Protein AF-S7MMN3-F1 (afdb_monomer_lite)

Sequence (395 aa):
MAEDAIDGQQLGHLIVTPGGCGEQNMIHMTPTVIAVHYLDHSEQWEKLGIGKRQEAVDLIKKGYTTQLTYRQPNKAFAAYQSRKSSTWPTAYVVKVFSLATNLIAIDSEVICGAVKWLILEKQRPDGVFQEDSPVGQLQMTGGLNDAEEKDVSLTAFVLIALQEAKDICEGQINSLGGSINKAGDFIQAHYMNLKRPYAVAIAGYALAQLGKLEGPLLNTFLNAATDKNRWEEPGQRLYTIEATSYALLALLLLKDFDSIPPVVRWLNEQRYYGDHVLKSQVQGYLGDHDATMSILDISMMTGFAPDTADLKQLASGTDTYISKFELENKPSSNKNTLIIYLDDISHDQEDCISFKVHQFFNVGLIQPGAVKVYSYYNLGEQPTSGLRSEGPKVL

Organism: Myotis brandtii (NCBI:txid109478)

Secondary structure (DSSP, 8-state):
--TTSS-GGGGGGG-----SSHHHHHHHHHHHHHHHHHHHHTT-GGGT-TTHHHHHHHHHHHHHHHHHTTB-TTS-B-SSTTSPP-HHHHHHHHHHHHHHTTTS---HHHHHHHHHHIIIIIB-TTS-B---S--S-TTTTGGGG-TTTHHHHHHHHHHHHHHHTHHHHTTT-TTHHHHHHHHHHHHHHHGGG---HHHHHHHHHHHHHTT---HHHHHHHHHT-BTTTB---TT-HHHHHHHHHHHHHHHHHHT-TTTHHHHHHHHHHT-----EEEEEEEPPPSSSS-B-SEEEEEEPPTTEEE-HHHHHHHHHSSS---SEEEEEE-TTTSSEEEEEEES-B-SSS-EEEEEEEEE-S--SS-PPPEEEEEETT-TT----S--PBPP-EE-

pLDDT: mean 77.19, std 18.91, range [30.7, 98.19]

Radius of gyration: 24.32 Å; chains: 1; bounding box: 68×58×56 Å

InterPro domains:
  IPR008930 Terpenoid cyclases/protein prenyltransferase alpha-alpha toroid [SSF48239] (8-278)
  IPR009048 Alpha-macroglobulin, receptor-binding [PF07677] (290-382)
  IPR009048 Alpha-macroglobulin, receptor-binding [SM01361] (291-387)
  IPR011626 Alpha-macroglobulin-like, TED domain [PF07678] (9-273)
  IPR019742 Alpha-2-macroglobulin, conserved site [PS00477] (18-26)
  IPR036595 Alpha-macroglobulin, receptor-binding domain superfamily [G3DSA:2.60.40.690] (279-390)
  IPR036595 Alpha-macroglobulin, receptor-binding domain superfamily [SSF49410] (282-382)
  IPR047565 Alpha-macroglobulin-like, thiol-ester bond-forming region [SM01419] (10-39)
  IPR050473 Alpha-2-macroglobulin/Complement system [PTHR11412] (9-274)

Structure (mmCIF, N/CA/C/O backbone):
data_AF-S7MMN3-F1
#
_entry.id   AF-S7MMN3-F1
#
loop_
_atom_site.group_PDB
_atom_site.id
_atom_site.type_symbol
_atom_site.label_atom_id
_atom_site.label_alt_id
_atom_site.label_comp_id
_atom_site.label_asym_id
_atom_site.label_entity_id
_atom_site.label_seq_id
_atom_site.pdbx_PDB_ins_code
_atom_site.Cartn_x
_atom_site.Cartn_y
_atom_site.Cartn_z
_atom_site.occupancy
_atom_site.B_iso_or_equiv
_atom_site.auth_seq_id
_atom_site.auth_comp_id
_atom_site.auth_asym_id
_atom_site.auth_atom_id
_atom_site.pdbx_PDB_model_num
ATOM 1 N N . MET A 1 1 ? 10.746 -24.715 1.433 1.00 33.88 1 MET A N 1
ATOM 2 C CA . MET A 1 1 ? 11.541 -24.091 2.507 1.00 33.88 1 MET A CA 1
ATOM 3 C C . MET A 1 1 ? 11.621 -22.604 2.204 1.00 33.88 1 MET A C 1
ATOM 5 O O . MET A 1 1 ? 12.452 -22.192 1.411 1.00 33.88 1 MET A O 1
ATOM 9 N N . ALA A 1 2 ? 10.651 -21.840 2.712 1.00 37.38 2 ALA A N 1
ATOM 10 C CA . ALA A 1 2 ? 10.569 -20.380 2.572 1.00 37.38 2 ALA A CA 1
ATOM 11 C C . ALA A 1 2 ? 11.285 -19.645 3.728 1.00 37.38 2 ALA A C 1
ATOM 13 O O . ALA A 1 2 ? 11.310 -18.419 3.758 1.00 37.38 2 ALA A O 1
ATOM 14 N N . GLU A 1 3 ? 11.873 -20.409 4.655 1.00 38.75 3 GLU A N 1
ATOM 15 C CA . GLU A 1 3 ? 12.449 -19.961 5.931 1.00 38.75 3 GLU A CA 1
ATOM 16 C C . GLU A 1 3 ? 13.650 -19.004 5.780 1.00 38.75 3 GLU A C 1
ATOM 18 O O . GLU A 1 3 ? 13.942 -18.263 6.716 1.00 38.75 3 GLU A O 1
ATOM 23 N N . ASP A 1 4 ? 14.276 -18.934 4.594 1.00 46.69 4 ASP A N 1
ATOM 24 C CA . ASP A 1 4 ? 15.504 -18.154 4.354 1.00 46.69 4 ASP A CA 1
ATOM 25 C C . ASP A 1 4 ? 15.398 -17.093 3.236 1.00 46.69 4 ASP A C 1
ATOM 27 O O . ASP A 1 4 ? 16.406 -16.521 2.821 1.00 46.69 4 ASP A O 1
ATOM 31 N N . ALA A 1 5 ? 14.201 -16.789 2.714 1.00 51.94 5 ALA A N 1
ATOM 32 C CA . ALA A 1 5 ? 14.067 -15.780 1.648 1.00 51.94 5 ALA A CA 1
ATOM 33 C C . ALA A 1 5 ? 14.356 -14.344 2.142 1.00 51.94 5 ALA A C 1
ATOM 35 O O . ALA A 1 5 ? 14.894 -13.508 1.407 1.00 51.94 5 ALA A O 1
ATOM 36 N N . ILE A 1 6 ? 13.997 -14.054 3.395 1.00 60.44 6 ILE A N 1
ATOM 37 C CA . ILE A 1 6 ? 14.324 -12.818 4.114 1.00 60.44 6 ILE A CA 1
ATOM 38 C C . ILE A 1 6 ? 14.648 -13.188 5.558 1.00 60.44 6 ILE A C 1
ATOM 40 O O . ILE A 1 6 ? 13.815 -13.806 6.228 1.00 60.44 6 ILE A O 1
ATOM 44 N N . ASP A 1 7 ? 15.833 -12.795 6.024 1.00 65.69 7 ASP A N 1
ATOM 45 C CA . ASP A 1 7 ? 16.255 -12.982 7.410 1.00 65.69 7 ASP A CA 1
ATOM 46 C C . ASP A 1 7 ? 15.435 -12.085 8.349 1.00 65.69 7 ASP A C 1
ATOM 48 O O . ASP A 1 7 ? 15.461 -10.855 8.236 1.00 65.69 7 ASP A O 1
ATOM 52 N N . GLY A 1 8 ? 14.720 -12.704 9.292 1.00 60.44 8 GLY A N 1
ATOM 53 C CA . GLY A 1 8 ? 13.925 -12.008 10.299 1.00 60.44 8 GLY A CA 1
ATOM 54 C C . GLY A 1 8 ? 14.710 -10.981 11.124 1.00 60.44 8 GLY A C 1
ATOM 55 O O . GLY A 1 8 ? 14.139 -9.952 11.489 1.00 60.44 8 GLY A O 1
ATOM 56 N N . GLN A 1 9 ? 16.014 -11.175 11.366 1.00 60.97 9 GLN A N 1
ATOM 57 C CA . GLN A 1 9 ? 16.825 -10.184 12.094 1.00 60.97 9 GLN A CA 1
ATOM 58 C C . GLN A 1 9 ? 16.895 -8.843 11.360 1.00 60.97 9 GLN A C 1
ATOM 60 O O . GLN A 1 9 ? 16.852 -7.781 11.984 1.00 60.97 9 GLN A O 1
ATOM 65 N N . GLN A 1 10 ? 16.910 -8.883 10.027 1.00 62.28 10 GLN A N 1
ATOM 66 C CA . GLN A 1 10 ? 16.906 -7.684 9.197 1.00 62.28 10 GLN A CA 1
ATOM 67 C C . GLN A 1 10 ? 15.543 -6.994 9.177 1.00 62.28 10 GLN A C 1
ATOM 69 O O . GLN A 1 10 ? 15.466 -5.859 8.737 1.00 62.28 10 GLN A O 1
ATOM 74 N N . LEU A 1 11 ? 14.469 -7.614 9.672 1.00 63.53 11 LEU A N 1
ATOM 75 C CA . LEU A 1 11 ? 13.132 -7.011 9.714 1.00 63.53 11 LEU A CA 1
ATOM 76 C C . LEU A 1 11 ? 12.849 -6.260 11.020 1.00 63.53 11 LEU A C 1
ATOM 78 O O . LEU A 1 11 ? 11.874 -5.514 11.089 1.00 63.53 11 LEU A O 1
ATOM 82 N N . GLY A 1 12 ? 13.706 -6.394 12.039 1.00 58.22 12 GLY A N 1
ATOM 83 C CA . GLY A 1 12 ? 13.508 -5.740 13.337 1.00 58.22 12 GLY A CA 1
ATOM 84 C C . GLY A 1 12 ? 13.388 -4.214 13.245 1.00 58.22 12 GLY A C 1
ATOM 85 O O . GLY A 1 12 ? 12.583 -3.622 13.956 1.00 58.22 12 GLY A O 1
ATOM 86 N N . HIS A 1 13 ? 14.116 -3.579 12.321 1.00 64.62 13 HIS A N 1
ATOM 87 C CA . HIS A 1 13 ? 14.069 -2.126 12.105 1.00 64.62 13 HIS A CA 1
ATOM 88 C C . HIS A 1 13 ? 12.747 -1.626 11.482 1.00 64.62 13 HIS A C 1
ATOM 90 O O . HIS A 1 13 ? 12.480 -0.427 11.513 1.00 64.62 13 HIS A O 1
ATOM 96 N N . LEU A 1 14 ? 11.912 -2.521 10.934 1.00 62.50 14 LEU A N 1
ATOM 97 C CA . LEU A 1 14 ? 10.577 -2.188 10.416 1.00 62.50 14 LEU A CA 1
ATOM 98 C C . LEU A 1 14 ? 9.518 -2.119 11.524 1.00 62.50 14 LEU A C 1
ATOM 100 O O . LEU A 1 14 ? 8.420 -1.615 11.289 1.00 62.50 14 LEU A O 1
ATOM 104 N N . ILE A 1 15 ? 9.835 -2.622 12.722 1.00 66.75 15 ILE A N 1
ATOM 105 C CA . ILE A 1 15 ? 8.986 -2.532 13.909 1.00 66.75 15 ILE A CA 1
ATOM 106 C C . ILE A 1 15 ? 9.245 -1.168 14.549 1.00 66.75 15 ILE A C 1
ATOM 108 O O . ILE A 1 15 ? 10.131 -0.996 15.385 1.00 66.75 15 ILE A O 1
ATOM 112 N N . VAL A 1 16 ? 8.482 -0.173 14.111 1.00 61.41 16 VAL A N 1
ATOM 113 C CA . VAL A 1 16 ? 8.640 1.225 14.524 1.00 61.41 16 VAL A CA 1
ATOM 114 C C . VAL A 1 16 ? 7.411 1.725 15.261 1.00 61.41 16 VAL A C 1
ATOM 116 O O . VAL A 1 16 ? 6.281 1.316 15.004 1.00 61.41 16 VAL A O 1
ATOM 119 N N . THR A 1 17 ? 7.629 2.654 16.193 1.00 59.34 17 THR A N 1
ATOM 120 C CA . THR A 1 17 ? 6.522 3.317 16.884 1.00 59.34 17 THR A CA 1
ATOM 121 C C . THR A 1 17 ? 5.790 4.254 15.921 1.00 59.34 17 THR A C 1
ATOM 123 O O . THR A 1 17 ? 6.410 5.196 15.424 1.00 59.34 17 THR A O 1
ATOM 126 N N . PRO A 1 18 ? 4.483 4.057 15.682 1.00 65.31 18 PRO A N 1
ATOM 127 C CA . PRO A 1 18 ? 3.717 4.944 14.822 1.00 65.31 18 PRO A CA 1
ATOM 128 C C . PRO A 1 18 ? 3.398 6.280 15.508 1.00 65.31 18 PRO A C 1
ATOM 130 O O . PRO A 1 18 ? 3.301 6.363 16.738 1.00 65.31 18 PRO A O 1
ATOM 133 N N . GLY A 1 19 ? 3.259 7.338 14.706 1.00 59.19 19 GLY A N 1
ATOM 134 C CA . GLY A 1 19 ? 2.963 8.691 15.173 1.00 59.19 19 GLY A CA 1
ATOM 135 C C . GLY A 1 19 ? 2.923 9.720 14.041 1.00 59.19 19 GLY A C 1
ATOM 136 O O . GLY A 1 19 ? 2.987 9.369 12.866 1.00 59.19 19 GLY A O 1
ATOM 137 N N . GLY A 1 20 ? 2.818 10.999 14.402 1.00 63.22 20 GLY A N 1
ATOM 138 C CA . GLY A 1 20 ? 2.692 12.097 13.440 1.00 63.22 20 GLY A CA 1
ATOM 139 C C . GLY A 1 20 ? 1.254 12.309 12.961 1.00 63.22 20 GLY A C 1
ATOM 140 O O . GLY A 1 20 ? 0.300 11.993 13.677 1.00 63.22 20 GLY A O 1
ATOM 141 N N . CYS A 1 21 ? 1.103 12.889 11.766 1.00 64.50 21 CYS A N 1
ATOM 142 C CA . CYS A 1 21 ? -0.199 13.098 11.123 1.00 64.50 21 CYS A CA 1
ATOM 143 C C . CYS A 1 21 ? -0.836 11.769 10.668 1.00 64.50 21 CYS A C 1
ATOM 145 O O . CYS A 1 21 ? -0.180 10.730 10.675 1.00 64.50 21 CYS A O 1
ATOM 147 N N . GLY A 1 22 ? -2.103 11.780 10.241 1.00 62.53 22 GLY A N 1
ATOM 148 C CA . GLY A 1 22 ? -2.814 10.551 9.858 1.00 62.53 22 GLY A CA 1
ATOM 149 C C . GLY A 1 22 ? -2.152 9.777 8.711 1.00 62.53 22 GLY A C 1
ATOM 150 O O . GLY A 1 22 ? -2.289 8.561 8.630 1.00 62.53 22 GLY A O 1
ATOM 151 N N . GLU A 1 23 ? -1.403 10.462 7.847 1.00 63.50 23 GLU A N 1
ATOM 152 C CA . GLU A 1 23 ? -0.589 9.839 6.797 1.00 63.50 23 GLU A CA 1
ATOM 153 C C . GLU A 1 23 ? 0.684 9.199 7.387 1.00 63.50 23 GLU A C 1
ATOM 155 O O . GLU A 1 23 ? 0.916 8.003 7.211 1.00 63.50 23 GLU A O 1
ATOM 160 N N . GLN A 1 24 ? 1.460 9.953 8.171 1.00 59.84 24 GLN A N 1
ATOM 161 C CA . GLN A 1 24 ? 2.697 9.483 8.817 1.00 59.84 24 GLN A CA 1
ATOM 162 C C . GLN A 1 24 ? 2.462 8.312 9.775 1.00 59.84 24 GLN A C 1
ATOM 164 O O . GLN A 1 24 ? 3.242 7.361 9.813 1.00 59.84 24 GLN A O 1
ATOM 169 N N . ASN A 1 25 ? 1.352 8.337 10.508 1.00 71.25 25 ASN A N 1
ATOM 170 C CA . ASN A 1 25 ? 0.999 7.263 11.421 1.00 71.25 25 ASN A CA 1
ATOM 171 C C . ASN A 1 25 ? 0.846 5.932 10.668 1.00 71.25 25 ASN A C 1
ATOM 173 O O . ASN A 1 25 ? 1.381 4.911 11.100 1.00 71.25 25 ASN A O 1
ATOM 177 N N . MET A 1 26 ? 0.213 5.959 9.491 1.00 74.50 26 MET A N 1
ATOM 178 C CA . MET A 1 26 ? 0.076 4.783 8.629 1.00 74.50 26 MET A CA 1
ATOM 179 C C . MET A 1 26 ? 1.390 4.373 7.961 1.00 74.50 26 MET A C 1
ATOM 181 O O . MET A 1 26 ? 1.627 3.175 7.798 1.00 74.50 26 MET A O 1
ATOM 185 N N . ILE A 1 27 ? 2.257 5.331 7.614 1.00 66.56 27 ILE A N 1
ATOM 186 C CA . ILE A 1 27 ? 3.609 5.057 7.094 1.00 66.56 27 ILE A CA 1
ATOM 187 C C . ILE A 1 27 ? 4.414 4.203 8.079 1.00 66.56 27 ILE A C 1
ATOM 189 O O . ILE A 1 27 ? 5.106 3.283 7.660 1.00 66.56 27 ILE A O 1
ATOM 193 N N . HIS A 1 28 ? 4.307 4.469 9.379 1.00 65.94 28 HIS A N 1
ATOM 194 C CA . HIS A 1 28 ? 5.032 3.715 10.405 1.00 65.94 28 HIS A CA 1
ATOM 195 C C . HIS A 1 28 ? 4.302 2.436 10.847 1.00 65.94 28 HIS A C 1
ATOM 197 O O . HIS A 1 28 ? 4.934 1.432 11.174 1.00 65.94 28 HIS A O 1
ATOM 203 N N . MET A 1 29 ? 2.968 2.432 10.829 1.00 80.44 29 MET A N 1
ATOM 204 C CA . MET A 1 29 ? 2.177 1.258 11.211 1.00 80.44 29 MET A CA 1
ATOM 205 C C . MET A 1 29 ? 2.271 0.132 10.170 1.00 80.44 29 MET A C 1
ATOM 207 O O . MET A 1 29 ? 2.367 -1.037 10.537 1.00 80.44 29 MET A O 1
ATOM 211 N N . THR A 1 30 ? 2.267 0.469 8.878 1.00 82.00 30 THR A N 1
ATOM 212 C CA . THR A 1 30 ? 2.180 -0.517 7.786 1.00 82.00 30 THR A CA 1
ATOM 213 C C . THR A 1 30 ? 3.370 -1.485 7.736 1.00 82.00 30 THR A C 1
ATOM 215 O O . THR A 1 30 ? 3.123 -2.691 7.685 1.00 82.00 30 THR A O 1
ATOM 218 N N . PRO A 1 31 ? 4.640 -1.034 7.821 1.00 78.12 31 PRO A N 1
ATOM 219 C CA . PRO A 1 31 ? 5.791 -1.934 7.876 1.00 78.12 31 PRO A CA 1
ATOM 220 C C . PRO A 1 31 ? 5.722 -2.892 9.064 1.00 78.12 31 PRO A C 1
ATOM 222 O O . PRO A 1 31 ? 5.992 -4.075 8.897 1.00 78.12 31 PRO A O 1
ATOM 225 N N . THR A 1 32 ? 5.272 -2.411 10.229 1.00 80.75 32 THR A N 1
ATOM 226 C CA . THR A 1 32 ? 5.087 -3.255 11.417 1.00 80.75 32 THR A CA 1
ATOM 227 C C . THR A 1 32 ? 4.026 -4.333 11.169 1.00 80.75 32 THR A C 1
ATOM 229 O O . THR A 1 32 ? 4.284 -5.503 11.431 1.00 80.75 32 THR A O 1
ATOM 232 N N . VAL A 1 33 ? 2.860 -3.975 10.612 1.00 88.94 33 VAL A N 1
ATOM 233 C CA . VAL A 1 33 ? 1.786 -4.937 10.279 1.00 88.94 33 VAL A CA 1
ATOM 234 C C . VAL A 1 33 ? 2.287 -6.013 9.312 1.00 88.94 33 VAL A C 1
ATOM 236 O O . VAL A 1 33 ? 2.076 -7.201 9.550 1.00 88.94 33 VAL A O 1
ATOM 239 N N . ILE A 1 34 ? 2.974 -5.613 8.240 1.00 86.62 34 ILE A N 1
ATOM 240 C CA . ILE A 1 34 ? 3.484 -6.542 7.223 1.00 86.62 34 ILE A CA 1
ATOM 241 C C . ILE A 1 34 ? 4.608 -7.417 7.791 1.00 86.62 34 ILE A C 1
ATOM 243 O O . ILE A 1 34 ? 4.630 -8.618 7.530 1.00 86.62 34 ILE A O 1
ATOM 247 N N . ALA A 1 35 ? 5.514 -6.852 8.596 1.00 84.94 35 ALA A N 1
ATOM 248 C CA . ALA A 1 35 ? 6.589 -7.602 9.240 1.00 84.94 35 ALA A CA 1
ATOM 249 C C . ALA A 1 35 ? 6.039 -8.669 10.193 1.00 84.94 35 ALA A C 1
ATOM 251 O O . ALA A 1 35 ? 6.517 -9.800 10.165 1.00 84.94 35 ALA A O 1
ATOM 252 N N . VAL A 1 36 ? 5.005 -8.347 10.984 1.00 90.19 36 VAL A N 1
ATOM 253 C CA . VAL A 1 36 ? 4.340 -9.337 11.847 1.00 90.19 36 VAL A CA 1
ATOM 254 C C . VAL A 1 36 ? 3.718 -10.455 11.017 1.00 90.19 36 VAL A C 1
ATOM 256 O O . VAL A 1 36 ? 3.951 -11.619 11.324 1.00 90.19 36 VAL A O 1
ATOM 259 N N . HIS A 1 37 ? 2.999 -10.125 9.939 1.00 90.25 37 HIS A N 1
ATOM 260 C CA . HIS A 1 37 ? 2.446 -11.132 9.027 1.00 90.25 37 HIS A CA 1
ATOM 261 C C . HIS A 1 37 ? 3.526 -12.042 8.448 1.00 90.25 37 HIS A C 1
ATOM 263 O O . HIS A 1 37 ? 3.373 -13.259 8.477 1.00 90.25 37 HIS A O 1
ATOM 269 N N . TYR A 1 38 ? 4.628 -11.476 7.956 1.00 88.19 38 TYR A N 1
ATOM 270 C CA . TYR A 1 38 ? 5.727 -12.265 7.407 1.00 88.19 38 TYR A CA 1
ATOM 271 C C . TYR A 1 38 ? 6.340 -13.194 8.462 1.00 88.19 38 TYR A C 1
ATOM 273 O O . TYR A 1 38 ? 6.457 -14.391 8.218 1.00 88.19 38 TYR A O 1
ATOM 281 N N . LEU A 1 39 ? 6.681 -12.664 9.641 1.00 89.06 39 LEU A N 1
ATOM 282 C CA . LEU A 1 39 ? 7.309 -13.436 10.716 1.00 89.06 39 LEU A CA 1
ATOM 283 C C . LEU A 1 39 ? 6.383 -14.520 11.285 1.00 89.06 39 LEU A C 1
ATOM 285 O O . LEU A 1 39 ? 6.882 -15.584 11.652 1.00 89.06 39 LEU A O 1
ATOM 289 N N . ASP A 1 40 ? 5.068 -14.272 11.326 1.00 90.81 40 ASP A N 1
ATOM 290 C CA . ASP A 1 40 ? 4.053 -15.269 11.692 1.00 90.81 40 ASP A CA 1
ATOM 291 C C . ASP A 1 40 ? 4.007 -16.415 10.667 1.00 90.81 40 ASP A C 1
ATOM 293 O O . ASP A 1 40 ? 3.996 -17.576 11.062 1.00 90.81 40 ASP A O 1
ATOM 297 N N . HIS A 1 41 ? 4.036 -16.116 9.362 1.00 89.81 41 HIS A N 1
ATOM 298 C CA . HIS A 1 41 ? 3.976 -17.142 8.309 1.00 89.81 41 HIS A CA 1
ATOM 299 C C . HIS A 1 41 ? 5.304 -17.874 8.078 1.00 89.81 41 HIS A C 1
ATOM 301 O O . HIS A 1 41 ? 5.297 -19.012 7.615 1.00 89.81 41 HIS A O 1
ATOM 307 N N . SER A 1 42 ? 6.443 -17.228 8.344 1.00 88.00 42 SER A N 1
ATOM 308 C CA . SER A 1 42 ? 7.769 -17.838 8.197 1.00 88.00 42 SER A CA 1
ATOM 309 C C . SER A 1 42 ? 8.300 -18.460 9.491 1.00 88.00 42 SER A C 1
ATOM 311 O O . SER A 1 42 ? 9.419 -18.956 9.487 1.00 88.00 42 SER A O 1
ATOM 313 N N . GLU A 1 43 ? 7.565 -18.347 10.602 1.00 88.31 43 GLU A N 1
ATOM 314 C CA . GLU A 1 43 ? 7.944 -18.855 11.932 1.00 88.31 43 GLU A CA 1
ATOM 315 C C . GLU A 1 43 ? 9.321 -18.353 12.432 1.00 88.31 43 GLU A C 1
ATOM 317 O O . GLU A 1 43 ? 10.044 -19.034 13.152 1.00 88.31 43 GLU A O 1
ATOM 322 N N . GLN A 1 44 ? 9.702 -17.114 12.089 1.00 85.88 44 GLN A N 1
ATOM 323 C CA . GLN A 1 44 ? 11.054 -16.574 12.349 1.00 85.88 44 GLN A CA 1
ATOM 324 C C . GLN A 1 44 ? 11.175 -15.730 13.632 1.00 85.88 44 GLN A C 1
ATOM 326 O O . GLN A 1 44 ? 12.191 -15.066 13.848 1.00 85.88 44 GLN A O 1
ATOM 331 N N . TRP A 1 45 ? 10.168 -15.738 14.509 1.00 86.50 45 TRP A N 1
ATOM 332 C CA . TRP A 1 45 ? 10.162 -14.917 15.730 1.00 86.50 45 TRP A CA 1
ATOM 333 C C . TRP A 1 45 ? 11.303 -15.226 16.699 1.00 86.50 45 TRP A C 1
ATOM 335 O O . TRP A 1 45 ? 11.800 -14.318 17.368 1.00 86.50 45 TRP A O 1
ATOM 345 N N . GLU A 1 46 ? 11.754 -16.479 16.749 1.00 83.94 46 GLU A N 1
ATOM 346 C CA . GLU A 1 46 ? 12.858 -16.898 17.618 1.00 83.94 46 GLU A CA 1
ATOM 347 C C . GLU A 1 46 ? 14.155 -16.136 17.311 1.00 83.94 46 GLU A C 1
ATOM 349 O O . GLU A 1 46 ? 14.916 -15.825 18.227 1.00 83.94 46 GLU A O 1
ATOM 354 N N . LYS A 1 47 ? 14.363 -15.735 16.046 1.00 81.81 47 LYS A N 1
ATOM 355 C CA . LYS A 1 47 ? 15.543 -14.973 15.611 1.00 81.81 47 LYS A CA 1
ATOM 356 C C . LYS A 1 47 ? 15.575 -13.539 16.163 1.00 81.81 47 LYS A C 1
ATOM 358 O O . LYS A 1 47 ? 16.662 -12.975 16.280 1.00 81.81 47 LYS A O 1
ATOM 363 N N . LEU A 1 48 ? 14.417 -12.945 16.487 1.00 77.19 48 LEU A N 1
ATOM 364 C CA . LEU A 1 48 ? 14.302 -11.570 17.008 1.00 77.19 48 LEU A CA 1
ATOM 365 C C . LEU A 1 48 ? 14.281 -11.510 18.544 1.00 77.19 48 LEU A C 1
ATOM 367 O O . LEU A 1 48 ? 14.557 -10.458 19.123 1.00 77.19 48 LEU A O 1
ATOM 371 N N . GLY A 1 49 ? 13.952 -12.622 19.201 1.00 81.19 49 GLY A N 1
ATOM 372 C CA . GLY A 1 49 ? 13.902 -12.739 20.653 1.00 81.19 49 GLY A CA 1
ATOM 373 C C . GLY A 1 49 ? 12.487 -12.813 21.232 1.00 81.19 49 GLY A C 1
ATOM 374 O O . GLY A 1 49 ? 11.494 -12.363 20.652 1.00 81.19 49 GLY A O 1
ATOM 375 N N . ILE A 1 50 ? 12.407 -13.402 22.425 1.00 83.25 50 ILE A N 1
ATOM 376 C CA . ILE A 1 50 ? 11.153 -13.652 23.142 1.00 83.25 50 ILE A CA 1
ATOM 377 C C . ILE A 1 50 ? 10.458 -12.319 23.461 1.00 83.25 50 ILE A C 1
ATOM 379 O O . ILE A 1 50 ? 11.080 -11.376 23.941 1.00 83.25 50 ILE A O 1
ATOM 383 N N . GLY A 1 51 ? 9.149 -12.242 23.203 1.00 85.31 51 GLY A N 1
ATOM 384 C CA . GLY A 1 51 ? 8.322 -11.069 23.516 1.00 85.31 51 GLY A CA 1
ATOM 385 C C . GLY A 1 51 ? 8.259 -9.998 22.421 1.00 85.31 51 GLY A C 1
ATOM 386 O O . GLY A 1 51 ? 7.348 -9.171 22.457 1.00 85.31 51 GLY A O 1
ATOM 387 N N . LYS A 1 52 ? 9.122 -10.050 21.393 1.00 86.50 52 LYS A N 1
ATOM 388 C CA . LYS A 1 52 ? 9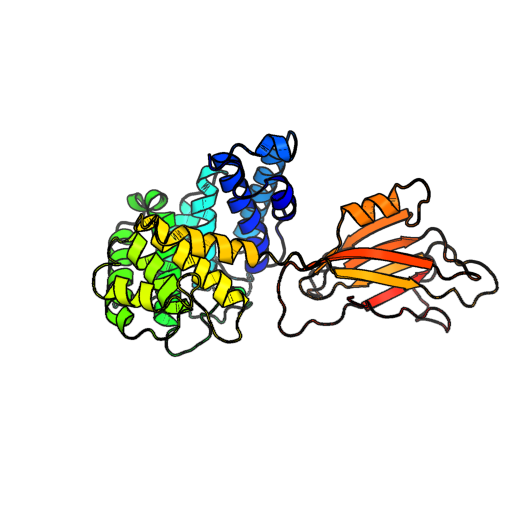.100 -9.086 20.274 1.00 86.50 52 LYS A CA 1
ATOM 389 C C . LYS A 1 52 ? 7.794 -9.075 19.490 1.00 86.50 52 LYS A C 1
ATOM 391 O O . LYS A 1 52 ? 7.340 -8.015 19.068 1.00 86.50 52 LYS A O 1
ATOM 396 N N . ARG A 1 53 ? 7.143 -10.232 19.366 1.00 91.69 53 ARG A N 1
ATOM 397 C CA . ARG A 1 53 ? 5.810 -10.324 18.762 1.00 91.69 53 ARG A CA 1
ATOM 398 C C . ARG A 1 53 ? 4.775 -9.509 19.532 1.00 91.69 53 ARG A C 1
ATOM 400 O O . ARG A 1 53 ? 4.000 -8.775 18.929 1.00 91.69 53 ARG A O 1
ATOM 407 N N . GLN A 1 54 ? 4.774 -9.622 20.861 1.00 91.94 54 GLN A N 1
ATOM 408 C CA . GLN A 1 54 ? 3.829 -8.898 21.708 1.00 91.94 54 GLN A CA 1
ATOM 409 C C . GLN A 1 54 ? 4.072 -7.385 21.634 1.00 91.94 54 GLN A C 1
ATOM 411 O O . GLN A 1 54 ? 3.122 -6.629 21.454 1.00 91.94 54 GLN A O 1
ATOM 416 N N . GLU A 1 55 ? 5.339 -6.960 21.666 1.00 88.38 55 GLU A N 1
ATOM 417 C CA . GLU A 1 55 ? 5.735 -5.560 21.465 1.00 88.38 55 GLU A CA 1
ATOM 418 C C . GLU A 1 55 ? 5.212 -5.014 20.126 1.00 88.38 55 GLU A C 1
ATOM 420 O O . GLU A 1 55 ? 4.551 -3.976 20.097 1.00 88.38 55 GLU A O 1
ATOM 425 N N . ALA A 1 56 ? 5.427 -5.740 19.024 1.00 88.50 56 ALA A N 1
ATOM 426 C CA . ALA A 1 56 ? 4.954 -5.335 17.702 1.00 88.50 56 ALA A CA 1
ATOM 427 C C . ALA A 1 56 ? 3.420 -5.230 17.633 1.00 88.50 56 ALA A C 1
ATOM 429 O O . ALA A 1 56 ? 2.886 -4.255 17.103 1.00 88.50 56 ALA A O 1
ATOM 430 N N . VAL A 1 57 ? 2.696 -6.188 18.219 1.00 93.69 57 VAL A N 1
ATOM 431 C CA . VAL A 1 57 ? 1.227 -6.153 18.305 1.00 93.69 57 VAL A CA 1
ATOM 432 C C . VAL A 1 57 ? 0.742 -4.941 19.108 1.00 93.69 57 VAL A C 1
ATOM 434 O O . VAL A 1 57 ? -0.226 -4.289 18.713 1.00 93.69 57 VAL A O 1
ATOM 437 N N . ASP A 1 58 ? 1.409 -4.589 20.205 1.00 91.38 58 ASP A N 1
ATOM 438 C CA . ASP A 1 58 ? 1.030 -3.424 21.008 1.00 91.38 58 ASP A CA 1
ATOM 439 C C . ASP A 1 58 ? 1.341 -2.098 20.293 1.00 91.38 58 ASP A C 1
ATOM 441 O O . ASP A 1 58 ? 0.552 -1.151 20.382 1.00 91.38 58 ASP A O 1
ATOM 445 N N . LEU A 1 59 ? 2.405 -2.043 19.484 1.00 84.94 59 LEU A N 1
ATOM 446 C CA . LEU A 1 59 ? 2.657 -0.921 18.573 1.00 84.94 59 LEU A CA 1
ATOM 447 C C . LEU A 1 59 ? 1.565 -0.793 17.502 1.00 84.94 59 LEU A C 1
ATOM 449 O O . LEU A 1 59 ? 1.111 0.321 17.232 1.00 84.94 59 LEU A O 1
ATOM 453 N N . ILE A 1 60 ? 1.085 -1.909 16.945 1.00 91.75 60 ILE A N 1
ATOM 454 C CA . ILE A 1 60 ? -0.033 -1.918 15.990 1.00 91.75 60 ILE A CA 1
ATOM 455 C C . ILE A 1 60 ? -1.315 -1.392 16.661 1.00 91.75 60 ILE A C 1
ATOM 457 O O . ILE A 1 60 ? -1.990 -0.533 16.093 1.00 91.75 60 ILE A O 1
ATOM 461 N N . LYS A 1 61 ? -1.629 -1.815 17.897 1.00 93.75 61 LYS A N 1
ATOM 462 C CA . LYS A 1 61 ? -2.775 -1.278 18.665 1.00 93.75 61 LYS A CA 1
ATOM 463 C C . LYS A 1 61 ? -2.648 0.223 18.927 1.00 93.75 61 LYS A C 1
ATOM 465 O O . LYS A 1 61 ? -3.636 0.957 18.821 1.00 93.75 61 LYS A O 1
ATOM 470 N N . LYS A 1 62 ? -1.441 0.691 19.264 1.00 87.19 62 LYS A N 1
ATOM 471 C CA . LYS A 1 62 ? -1.155 2.118 19.450 1.00 87.19 62 LYS A CA 1
ATOM 472 C C . LYS A 1 62 ? -1.392 2.887 18.150 1.00 87.19 62 LYS A C 1
ATOM 474 O O . LYS A 1 62 ? -2.125 3.871 18.168 1.00 87.19 62 LYS A O 1
ATOM 479 N N . GLY A 1 63 ? -0.855 2.398 17.031 1.00 88.06 63 GLY A N 1
ATOM 480 C CA . GLY A 1 63 ? -1.051 2.982 15.702 1.00 88.06 63 GLY A CA 1
ATOM 481 C C . GLY A 1 63 ? -2.520 3.057 15.302 1.00 88.06 63 GLY A C 1
ATOM 482 O O . GLY A 1 63 ? -2.970 4.108 14.851 1.00 88.06 63 GLY A O 1
ATOM 483 N N . TYR A 1 64 ? -3.286 1.993 15.553 1.00 95.00 64 TYR A N 1
ATOM 484 C CA . TYR A 1 64 ? -4.733 1.969 15.345 1.00 95.00 64 TYR A CA 1
ATOM 485 C C . TYR A 1 64 ? -5.447 3.051 16.168 1.00 95.00 64 TYR A C 1
ATOM 487 O O . TYR A 1 64 ? -6.180 3.869 15.613 1.00 95.00 64 TYR A O 1
ATOM 495 N N . THR A 1 65 ? -5.176 3.118 17.474 1.00 93.62 65 THR A N 1
ATOM 496 C CA . THR A 1 65 ? -5.780 4.117 18.375 1.00 93.62 65 THR A CA 1
ATOM 497 C C . THR A 1 65 ? -5.455 5.544 17.930 1.00 93.62 65 THR A C 1
ATOM 499 O O . THR A 1 65 ? -6.343 6.394 17.866 1.00 93.62 65 THR A O 1
ATOM 502 N N . THR A 1 66 ? -4.199 5.810 17.558 1.00 86.25 66 THR A N 1
ATOM 503 C CA . THR A 1 66 ? -3.782 7.109 17.018 1.00 86.25 66 THR A CA 1
ATOM 504 C C . THR A 1 66 ? -4.481 7.414 15.695 1.00 86.25 66 THR A C 1
ATOM 506 O O . THR A 1 66 ? -4.953 8.535 15.504 1.00 86.25 66 THR A O 1
ATOM 509 N N . GLN A 1 67 ? -4.629 6.434 14.802 1.00 90.75 67 GLN A N 1
ATOM 510 C CA . GLN A 1 67 ? -5.272 6.645 13.507 1.00 90.75 67 GLN A CA 1
ATOM 511 C C . GLN A 1 67 ? -6.752 7.014 13.639 1.00 90.75 67 GLN A C 1
ATOM 513 O O . GLN A 1 67 ? -7.247 7.840 12.872 1.00 90.75 67 GLN A O 1
ATOM 518 N N . LEU A 1 68 ? -7.455 6.461 14.633 1.00 93.62 68 LEU A N 1
ATOM 519 C CA . LEU A 1 68 ? -8.855 6.804 14.899 1.00 93.62 68 LEU A CA 1
ATOM 520 C C . LEU A 1 68 ? -9.053 8.288 15.230 1.00 93.62 68 LEU A C 1
ATOM 522 O O . LEU A 1 68 ? -10.127 8.822 14.965 1.00 93.62 68 LEU A O 1
ATOM 526 N N . THR A 1 69 ? -8.026 8.984 15.729 1.00 89.62 69 THR A N 1
ATOM 527 C CA . THR A 1 69 ? -8.099 10.438 15.952 1.00 89.62 69 THR A CA 1
ATOM 528 C C . THR A 1 69 ? -8.231 11.230 14.646 1.00 89.62 69 THR A C 1
ATOM 530 O O . THR A 1 69 ? -8.727 12.351 14.662 1.00 89.62 69 THR A O 1
ATOM 533 N N . TYR A 1 70 ? -7.853 10.650 13.504 1.00 85.94 70 TYR A N 1
ATOM 534 C CA . TYR A 1 70 ? -7.972 11.257 12.175 1.00 85.94 70 TYR A CA 1
ATOM 535 C C . TYR A 1 70 ? -9.223 10.803 11.410 1.00 85.94 70 TYR A C 1
ATOM 537 O O . TYR A 1 70 ? -9.414 11.174 10.246 1.00 85.94 70 TYR A O 1
ATOM 545 N N . ARG A 1 71 ? -10.082 10.005 12.056 1.00 92.38 71 ARG A N 1
ATOM 546 C CA . ARG A 1 71 ? -11.374 9.590 11.515 1.00 92.38 71 ARG A CA 1
ATOM 547 C C . ARG A 1 71 ? -12.374 10.741 11.605 1.00 92.38 71 ARG A C 1
ATOM 549 O O . ARG A 1 71 ? -12.593 11.311 12.669 1.00 92.38 71 ARG A O 1
ATOM 556 N N . GLN A 1 72 ? -13.012 11.048 10.487 1.00 90.44 72 GLN A N 1
ATOM 557 C CA . GLN A 1 72 ? -13.983 12.130 10.360 1.00 90.44 72 GLN A CA 1
ATOM 558 C C . GLN A 1 72 ? -15.420 11.644 10.655 1.00 90.44 72 GLN A C 1
ATOM 560 O O . GLN A 1 72 ? -15.699 10.442 10.576 1.00 90.44 72 GLN A O 1
ATOM 565 N N . PRO A 1 73 ? -16.380 12.549 10.946 1.00 92.81 73 PRO A N 1
ATOM 566 C CA . PRO A 1 73 ? -17.777 12.180 11.215 1.00 92.81 73 PRO A CA 1
ATOM 567 C C . PRO A 1 73 ? -18.471 11.433 10.066 1.00 92.81 73 PRO A C 1
ATOM 569 O O . PRO A 1 73 ? -19.357 10.617 10.306 1.00 92.81 73 PRO A O 1
ATOM 572 N N . ASN A 1 74 ? -18.039 11.666 8.824 1.00 93.00 74 ASN A N 1
ATOM 573 C CA . ASN A 1 74 ? -18.489 10.944 7.626 1.00 93.00 74 ASN A CA 1
ATOM 574 C C . ASN A 1 74 ? -17.849 9.548 7.471 1.00 93.00 74 ASN A C 1
ATOM 576 O O . ASN A 1 74 ? -18.011 8.918 6.432 1.00 93.00 74 ASN A O 1
ATOM 580 N N . LYS A 1 75 ? -17.125 9.080 8.496 1.00 94.94 75 LYS A N 1
ATOM 581 C CA . LYS A 1 75 ? -16.432 7.786 8.587 1.00 94.94 75 LYS A CA 1
ATOM 582 C C . LYS A 1 75 ? -15.202 7.634 7.686 1.00 94.94 75 LYS A C 1
ATOM 584 O O . LYS A 1 75 ? -14.586 6.573 7.709 1.00 94.94 75 LYS A O 1
ATOM 589 N N . ALA A 1 76 ? -14.809 8.682 6.966 1.00 92.69 76 ALA A N 1
ATOM 590 C CA . ALA A 1 76 ? -13.600 8.722 6.150 1.00 92.69 76 ALA A CA 1
ATOM 591 C C . ALA A 1 76 ? -12.380 9.226 6.939 1.00 92.69 76 ALA A C 1
ATOM 593 O O . ALA A 1 76 ? -12.497 9.622 8.100 1.00 92.69 76 ALA A O 1
ATOM 594 N N . PHE A 1 77 ? -11.213 9.254 6.297 1.00 88.69 77 PHE A N 1
ATOM 595 C CA . PHE A 1 77 ? -9.962 9.715 6.901 1.00 88.69 77 PHE A CA 1
ATOM 596 C C . PHE A 1 77 ? -9.387 10.929 6.167 1.00 88.69 77 PHE A C 1
ATOM 598 O O . PHE A 1 77 ? -9.638 11.165 4.981 1.00 88.69 77 PHE A O 1
ATOM 605 N N . ALA A 1 78 ? -8.607 11.716 6.901 1.00 77.06 78 ALA A N 1
ATOM 606 C CA . ALA A 1 78 ? -7.853 12.848 6.383 1.00 77.06 78 ALA A CA 1
ATOM 607 C C . ALA A 1 78 ? -6.443 12.853 6.985 1.00 77.06 78 ALA A C 1
ATOM 609 O O . ALA A 1 78 ? -6.232 12.345 8.084 1.00 77.06 78 ALA A O 1
ATOM 610 N N . ALA A 1 79 ? -5.484 13.482 6.301 1.00 62.81 79 ALA A N 1
ATOM 611 C CA . ALA A 1 79 ? -4.125 13.648 6.826 1.00 62.81 79 ALA A CA 1
ATOM 612 C C . ALA A 1 79 ? -4.101 14.428 8.157 1.00 62.81 79 ALA A C 1
ATOM 614 O O . ALA A 1 79 ? -3.287 14.160 9.036 1.00 62.81 79 ALA A O 1
ATOM 615 N N . TYR A 1 80 ? -5.029 15.376 8.311 1.00 63.75 80 TYR A N 1
ATOM 616 C CA . TYR A 1 80 ? -5.224 16.190 9.508 1.00 63.75 80 TYR A CA 1
ATOM 617 C C . TYR A 1 80 ? -6.722 16.364 9.761 1.00 63.75 80 TYR A C 1
ATOM 619 O O . TYR A 1 80 ? -7.490 16.455 8.803 1.00 63.75 80 TYR A O 1
ATOM 627 N N . GLN A 1 81 ? -7.137 16.507 11.024 1.00 67.88 81 GLN A N 1
ATOM 628 C CA . GLN A 1 81 ? -8.547 16.752 11.370 1.00 67.88 81 GLN A CA 1
ATOM 629 C C . GLN A 1 81 ? -9.123 18.019 10.714 1.00 67.88 81 GLN A C 1
ATOM 631 O O . GLN A 1 81 ? -10.301 18.059 10.373 1.00 67.88 81 GLN A O 1
ATOM 636 N N . SER A 1 82 ? -8.291 19.044 10.507 1.00 67.25 82 SER A N 1
ATOM 637 C CA . SER A 1 82 ? -8.682 20.315 9.88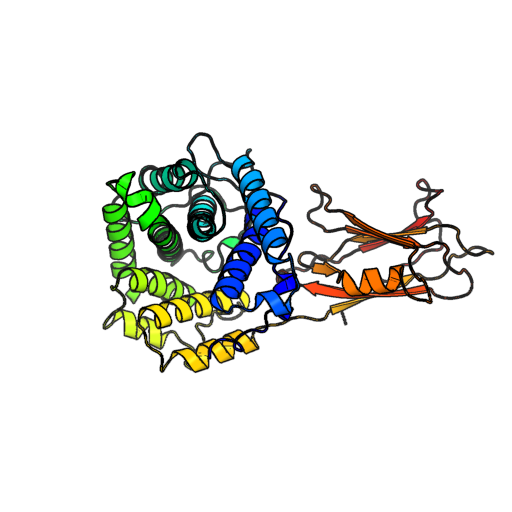4 1.00 67.25 82 SER A CA 1
ATOM 638 C C . SER A 1 82 ? -8.835 20.248 8.361 1.00 67.25 82 SER A C 1
ATOM 640 O O . SER A 1 82 ? -9.326 21.201 7.755 1.00 67.25 82 SER A O 1
ATOM 642 N N . ARG A 1 83 ? -8.407 19.151 7.720 1.00 67.94 83 ARG A N 1
ATOM 643 C CA . ARG A 1 83 ? -8.540 18.953 6.273 1.00 67.94 83 ARG A CA 1
ATOM 644 C C . ARG A 1 83 ? -9.798 18.161 5.942 1.00 67.94 83 ARG A C 1
ATOM 646 O O . ARG A 1 83 ? -10.268 17.339 6.724 1.00 67.94 83 ARG A O 1
ATOM 653 N N . LYS A 1 84 ? -10.311 18.386 4.731 1.00 76.94 84 LYS A N 1
ATOM 654 C CA . LYS A 1 84 ? -11.381 17.565 4.162 1.00 76.94 84 LYS A CA 1
ATOM 655 C C . LYS A 1 84 ? -10.912 16.115 4.010 1.00 76.94 84 LYS A C 1
ATOM 657 O O . LYS A 1 84 ? -9.730 15.860 3.777 1.00 76.94 84 LYS A O 1
ATOM 662 N N . SER A 1 85 ? -11.854 15.185 4.141 1.00 84.44 85 SER A N 1
ATOM 663 C CA . SER A 1 85 ? -11.622 13.764 3.883 1.00 84.44 85 SER A CA 1
ATOM 664 C C . SER A 1 85 ? -11.119 13.545 2.460 1.00 84.44 85 SER A C 1
ATOM 666 O O . SER A 1 85 ? -11.630 14.158 1.521 1.00 84.44 85 SER A O 1
ATOM 668 N N . SER A 1 86 ? -10.153 12.646 2.314 1.00 82.50 86 SER A N 1
ATOM 669 C CA . SER A 1 86 ? -9.496 12.352 1.041 1.00 82.50 86 SER A CA 1
ATOM 670 C C . SER A 1 86 ? -9.673 10.878 0.690 1.00 82.50 86 SER A C 1
ATOM 672 O O . SER A 1 86 ? -9.715 10.015 1.575 1.00 82.50 86 SER A O 1
ATOM 674 N N . THR A 1 87 ? -9.833 10.594 -0.598 1.00 88.69 87 THR A N 1
ATOM 675 C CA . THR A 1 87 ? -10.141 9.254 -1.111 1.00 88.69 87 THR A CA 1
ATOM 676 C C . THR A 1 87 ? -8.959 8.318 -0.909 1.00 88.69 87 THR A C 1
ATOM 678 O O . THR A 1 87 ? -9.128 7.227 -0.361 1.00 88.69 87 THR A O 1
ATOM 681 N N . TRP A 1 88 ? -7.754 8.764 -1.269 1.00 84.50 88 TRP A N 1
ATOM 682 C CA . TRP A 1 88 ? -6.547 7.946 -1.206 1.00 84.50 88 TRP A CA 1
ATOM 683 C C . TRP A 1 88 ? -6.182 7.521 0.234 1.00 84.50 88 TRP A C 1
ATOM 685 O O . TRP A 1 88 ? -6.092 6.314 0.475 1.00 84.50 88 TRP A O 1
ATOM 695 N N . PRO A 1 89 ? -6.082 8.423 1.238 1.00 83.19 89 PRO A N 1
ATOM 696 C CA . PRO A 1 89 ? -5.798 8.021 2.618 1.00 83.19 89 PRO A CA 1
ATOM 697 C C . PRO A 1 89 ? -6.887 7.125 3.206 1.00 83.19 89 PRO A C 1
ATOM 699 O O . PRO A 1 89 ? -6.587 6.217 3.975 1.00 83.19 89 PRO A O 1
ATOM 702 N N . THR A 1 90 ? -8.151 7.351 2.834 1.00 92.56 90 THR A N 1
ATOM 703 C CA . THR A 1 90 ? -9.264 6.513 3.299 1.00 92.56 90 THR A CA 1
ATOM 704 C C . THR A 1 90 ? -9.129 5.086 2.768 1.00 92.56 90 THR A C 1
ATOM 706 O O . THR A 1 90 ? -9.210 4.142 3.550 1.00 92.56 90 THR A O 1
ATOM 709 N N . ALA A 1 91 ? -8.853 4.913 1.472 1.00 93.62 91 ALA A N 1
ATOM 710 C CA . ALA A 1 91 ? -8.613 3.596 0.886 1.00 93.62 91 ALA A CA 1
ATOM 711 C C . ALA A 1 91 ? -7.357 2.921 1.463 1.00 93.62 91 ALA A C 1
ATOM 713 O O . ALA A 1 91 ? -7.378 1.728 1.759 1.00 93.62 91 ALA A O 1
ATOM 714 N N . TYR A 1 92 ? -6.287 3.682 1.706 1.00 89.81 92 TYR A N 1
ATOM 715 C CA . TYR A 1 92 ? -5.073 3.146 2.320 1.00 89.81 92 TYR A CA 1
ATOM 716 C C . TYR A 1 92 ? -5.320 2.625 3.742 1.00 89.81 92 TYR A C 1
ATOM 718 O O . TYR A 1 92 ? -4.894 1.521 4.083 1.00 89.81 92 TYR A O 1
ATOM 726 N N . VAL A 1 93 ? -6.068 3.377 4.557 1.00 94.25 93 VAL A N 1
ATOM 727 C CA . VAL A 1 93 ? -6.472 2.937 5.899 1.00 94.25 93 VAL A CA 1
ATOM 728 C C . VAL A 1 93 ? -7.329 1.676 5.826 1.00 94.25 93 VAL A C 1
ATOM 730 O O . VAL A 1 93 ? -7.056 0.737 6.565 1.00 94.25 93 VAL A O 1
ATOM 733 N N . VAL A 1 94 ? -8.307 1.614 4.913 1.00 97.00 94 VAL A N 1
ATOM 734 C CA . VAL A 1 94 ? -9.131 0.409 4.700 1.00 97.00 94 VAL A CA 1
ATOM 735 C C . VAL A 1 94 ? -8.252 -0.803 4.392 1.00 97.00 94 VAL A C 1
ATOM 737 O O . VAL A 1 94 ? -8.409 -1.833 5.044 1.00 97.00 94 VAL A O 1
ATOM 740 N N . LYS A 1 95 ? -7.289 -0.677 3.473 1.00 95.06 95 LYS A N 1
ATOM 741 C CA . LYS A 1 95 ? -6.360 -1.759 3.112 1.00 95.06 95 LYS A CA 1
ATOM 742 C C . LYS A 1 95 ? -5.572 -2.269 4.324 1.00 95.06 95 LYS A C 1
ATOM 744 O O . LYS A 1 95 ? -5.583 -3.460 4.621 1.00 95.06 95 LYS A O 1
ATOM 749 N N . VAL A 1 96 ? -4.896 -1.371 5.040 1.00 93.94 96 VAL A N 1
ATOM 750 C CA . VAL A 1 96 ? -4.014 -1.747 6.159 1.00 93.94 96 VAL A CA 1
ATOM 751 C C . VAL A 1 96 ? -4.812 -2.254 7.359 1.00 93.94 96 VAL A C 1
ATOM 753 O O . VAL A 1 96 ? -4.387 -3.203 8.013 1.00 93.94 96 VAL A O 1
ATOM 756 N N . PHE A 1 97 ? -5.973 -1.665 7.652 1.00 96.88 97 PHE A N 1
ATOM 757 C CA . PHE A 1 97 ? -6.837 -2.141 8.734 1.00 96.88 97 PHE A CA 1
ATOM 758 C C . PHE A 1 97 ? -7.421 -3.511 8.423 1.00 96.88 97 PHE A C 1
ATOM 760 O O . PHE A 1 97 ? -7.441 -4.353 9.314 1.00 96.88 97 PHE A O 1
ATOM 767 N N . SER A 1 98 ? -7.821 -3.761 7.175 1.00 96.00 98 SER A N 1
ATOM 768 C CA . SER A 1 98 ? -8.288 -5.086 6.756 1.00 96.00 98 SER A CA 1
ATOM 769 C C . SER A 1 98 ? -7.202 -6.137 6.985 1.00 96.00 98 SER A C 1
ATOM 771 O O . SER A 1 98 ? -7.456 -7.139 7.648 1.00 96.00 98 SER A O 1
ATOM 773 N N . LEU A 1 99 ? -5.956 -5.842 6.595 1.00 93.75 99 LEU A N 1
ATOM 774 C CA . LEU A 1 99 ? -4.809 -6.715 6.860 1.00 93.75 99 LEU A CA 1
ATOM 775 C C . LEU A 1 99 ? -4.527 -6.900 8.366 1.00 93.75 99 LEU A C 1
ATOM 777 O O . LEU A 1 99 ? -4.167 -7.990 8.811 1.00 93.75 99 LEU A O 1
ATOM 781 N N . ALA A 1 100 ? -4.689 -5.849 9.169 1.00 95.00 100 ALA A N 1
ATOM 782 C CA . ALA A 1 100 ? -4.421 -5.876 10.606 1.00 95.00 100 ALA A CA 1
ATOM 783 C C . ALA A 1 100 ? -5.513 -6.578 11.439 1.00 95.00 100 ALA A C 1
ATOM 785 O O . ALA A 1 100 ? -5.251 -6.895 12.601 1.00 95.00 100 ALA A O 1
ATOM 786 N N . THR A 1 101 ? -6.696 -6.870 10.879 1.00 94.38 101 THR A N 1
ATOM 787 C CA . THR A 1 101 ? -7.782 -7.582 11.594 1.00 94.38 101 THR A CA 1
ATOM 788 C C . THR A 1 101 ? -7.381 -8.976 12.082 1.00 94.38 101 THR A C 1
ATOM 790 O O . THR A 1 101 ? -7.863 -9.429 13.117 1.00 94.38 101 THR A O 1
ATOM 793 N N . ASN A 1 102 ? -6.441 -9.624 11.390 1.00 90.31 102 ASN A N 1
ATOM 794 C CA . ASN A 1 102 ? -5.885 -10.920 11.785 1.00 90.31 102 ASN A CA 1
ATOM 795 C C . ASN A 1 102 ? -4.909 -10.826 12.975 1.00 90.31 102 ASN A C 1
ATOM 797 O O . ASN A 1 102 ? -4.538 -11.847 13.548 1.00 90.31 102 ASN A O 1
ATOM 801 N N . LEU A 1 103 ? -4.475 -9.615 13.344 1.00 93.56 103 LEU A N 1
ATOM 802 C CA . LEU A 1 103 ? -3.469 -9.371 14.385 1.00 93.56 103 LEU A CA 1
ATOM 803 C C . LEU A 1 103 ? -4.055 -8.679 15.622 1.00 93.56 103 LEU A C 1
ATOM 805 O O . LEU A 1 103 ? -3.638 -8.958 16.748 1.00 93.56 103 LEU A O 1
ATOM 809 N N . ILE A 1 104 ? -4.999 -7.754 15.425 1.00 95.19 104 ILE A N 1
ATOM 810 C CA . ILE A 1 104 ? -5.629 -6.960 16.484 1.00 95.19 104 ILE A CA 1
ATOM 811 C C . ILE A 1 104 ? -7.146 -6.876 16.289 1.00 95.19 104 ILE A C 1
ATOM 813 O O . ILE A 1 104 ? -7.653 -6.942 15.174 1.00 95.19 104 ILE A O 1
ATOM 817 N N . ALA A 1 105 ? -7.879 -6.663 17.384 1.00 94.44 105 ALA A N 1
ATOM 818 C CA . ALA A 1 105 ? -9.312 -6.404 17.321 1.00 94.44 105 ALA A CA 1
ATOM 819 C C . ALA A 1 105 ? -9.576 -5.007 16.732 1.00 94.44 105 ALA A C 1
ATOM 821 O O . ALA A 1 105 ? -9.276 -3.993 17.365 1.00 94.44 105 ALA A O 1
ATOM 822 N N . ILE A 1 106 ? -10.147 -4.966 15.528 1.00 94.94 106 ILE A N 1
ATOM 823 C CA . ILE A 1 106 ? -10.567 -3.740 14.841 1.00 94.94 106 ILE A CA 1
ATOM 824 C C . ILE A 1 106 ? -12.087 -3.752 14.722 1.00 94.94 106 ILE A C 1
ATOM 826 O O . ILE A 1 106 ? -12.688 -4.769 14.381 1.00 94.94 106 ILE A O 1
ATOM 830 N N . ASP A 1 107 ? -12.715 -2.612 15.005 1.00 93.88 107 ASP A N 1
ATOM 831 C CA . ASP A 1 107 ? -14.159 -2.468 14.859 1.00 93.88 107 ASP A CA 1
ATOM 832 C C . ASP A 1 107 ? -14.542 -2.488 13.371 1.00 93.88 107 ASP A C 1
ATOM 834 O O . ASP A 1 107 ? -14.099 -1.644 12.586 1.00 93.88 107 ASP A O 1
ATOM 838 N N . SER A 1 108 ? -15.395 -3.442 12.988 1.00 93.88 108 SER A N 1
ATOM 839 C CA . SER A 1 108 ? -15.906 -3.569 11.619 1.00 93.88 108 SER A CA 1
ATOM 840 C C . SER A 1 108 ? -16.569 -2.284 11.107 1.00 93.88 108 SER A C 1
ATOM 842 O O . SER A 1 108 ? -16.466 -1.985 9.922 1.00 93.88 108 SER A O 1
ATOM 844 N N . GLU A 1 109 ? -17.173 -1.464 11.977 1.00 94.12 109 GLU A N 1
ATOM 845 C CA . GLU A 1 109 ? -17.791 -0.189 11.589 1.00 94.12 109 GLU A CA 1
ATOM 846 C C . GLU A 1 109 ? -16.753 0.833 11.112 1.00 94.12 109 GLU A C 1
ATOM 848 O O . GLU A 1 109 ? -17.050 1.685 10.270 1.00 94.12 109 GLU A O 1
ATOM 853 N N . VAL A 1 110 ? -15.515 0.744 11.605 1.00 95.69 110 VAL A N 1
ATOM 854 C CA . VAL A 1 110 ? -14.424 1.619 11.167 1.00 95.69 110 VAL A CA 1
ATOM 855 C C . VAL A 1 110 ? -14.053 1.311 9.719 1.00 95.69 110 VAL A C 1
ATOM 857 O O . VAL A 1 110 ? -13.940 2.241 8.919 1.00 95.69 110 VAL A O 1
ATOM 860 N N . ILE A 1 111 ? -13.930 0.028 9.372 1.00 97.25 111 ILE A N 1
ATOM 861 C CA . ILE A 1 111 ? -13.585 -0.423 8.018 1.00 97.25 111 ILE A CA 1
ATOM 862 C C . ILE A 1 111 ? -14.787 -0.237 7.086 1.00 97.25 111 ILE A C 1
ATOM 864 O O . ILE A 1 111 ? -14.704 0.480 6.090 1.00 97.25 111 ILE A O 1
ATOM 868 N N . CYS A 1 112 ? -15.936 -0.815 7.430 1.00 97.44 112 CYS A N 1
ATOM 869 C CA . CYS A 1 112 ? -17.108 -0.833 6.562 1.00 97.44 112 CYS A CA 1
ATOM 870 C C . CYS A 1 112 ? -17.768 0.548 6.433 1.00 97.44 112 CYS A C 1
ATOM 872 O O . CYS A 1 112 ? -18.295 0.883 5.373 1.00 97.44 112 CYS A O 1
ATOM 874 N N . GLY A 1 113 ? -17.677 1.409 7.451 1.00 96.94 113 GLY A N 1
ATOM 875 C CA . GLY A 1 113 ? -18.087 2.810 7.336 1.00 96.94 113 GLY A CA 1
ATOM 876 C C . GLY A 1 113 ? -17.259 3.574 6.296 1.00 96.94 113 GLY A C 1
ATOM 877 O O . GLY A 1 113 ? -17.824 4.289 5.467 1.00 96.94 113 GLY A O 1
ATOM 878 N N . ALA A 1 114 ? -15.937 3.373 6.288 1.00 97.12 114 ALA A N 1
ATOM 879 C CA . ALA A 1 114 ? -15.037 3.976 5.305 1.00 97.12 114 ALA A CA 1
ATOM 880 C C . ALA A 1 114 ? -15.254 3.403 3.893 1.00 97.12 114 ALA A C 1
ATOM 882 O O . ALA A 1 114 ? -15.331 4.163 2.928 1.00 97.12 114 ALA A O 1
ATOM 883 N N . VAL A 1 115 ? -15.439 2.083 3.771 1.00 97.94 115 VAL A N 1
ATOM 884 C CA . VAL A 1 115 ? -15.793 1.416 2.504 1.00 97.94 115 VAL A CA 1
ATOM 885 C C . VAL A 1 115 ? -17.097 1.975 1.939 1.00 97.94 115 VAL A C 1
ATOM 887 O O . VAL A 1 115 ? -17.160 2.351 0.770 1.00 97.94 115 VAL A O 1
ATOM 890 N N . LYS A 1 116 ? -18.139 2.092 2.768 1.00 97.50 116 LYS A N 1
ATOM 891 C CA . LYS A 1 116 ? -19.428 2.649 2.350 1.00 97.50 116 LYS A CA 1
ATOM 892 C C . LYS A 1 116 ? -19.282 4.088 1.856 1.00 97.50 116 LYS A C 1
ATOM 894 O O . LYS A 1 116 ? -19.869 4.432 0.834 1.00 97.50 116 LYS A O 1
ATOM 899 N N . TRP A 1 117 ? -18.490 4.908 2.546 1.00 96.81 117 TRP A N 1
ATOM 900 C CA . TRP A 1 117 ? -18.210 6.278 2.118 1.00 96.81 117 TRP A CA 1
ATOM 901 C C . TRP A 1 117 ? -17.478 6.331 0.769 1.00 96.81 117 TRP A C 1
ATOM 903 O O . TRP A 1 117 ? -17.886 7.095 -0.101 1.00 96.81 117 TRP A O 1
ATOM 913 N N . LEU A 1 118 ? -16.459 5.489 0.550 1.00 97.19 118 LEU A N 1
ATOM 914 C CA . LEU A 1 118 ? -15.759 5.410 -0.740 1.00 97.19 118 LEU A CA 1
ATOM 915 C C . LEU A 1 118 ? -16.731 5.086 -1.882 1.00 97.19 118 LEU A C 1
ATOM 917 O O . LEU A 1 118 ? -16.721 5.755 -2.912 1.00 97.19 118 LEU A O 1
ATOM 921 N N . ILE A 1 119 ? -17.602 4.094 -1.690 1.00 97.06 119 ILE A N 1
ATOM 922 C CA . ILE A 1 119 ? -18.549 3.654 -2.723 1.00 97.06 119 ILE A CA 1
ATOM 923 C C . ILE A 1 119 ? -19.592 4.734 -3.024 1.00 97.06 119 ILE A C 1
ATOM 925 O O . ILE A 1 119 ? -19.875 4.999 -4.187 1.00 97.06 119 ILE A O 1
ATOM 929 N N . LEU A 1 120 ? -20.189 5.336 -1.993 1.00 95.69 120 LEU A N 1
ATOM 930 C CA . LEU A 1 120 ? -21.317 6.255 -2.173 1.00 95.69 120 LEU A CA 1
ATOM 931 C C . LEU A 1 120 ? -20.884 7.663 -2.581 1.00 95.69 120 LEU A C 1
ATOM 933 O O . LEU A 1 120 ? -21.564 8.293 -3.385 1.00 95.69 120 LEU A O 1
ATOM 937 N N . GLU A 1 121 ? -19.771 8.151 -2.035 1.00 94.94 121 GLU A N 1
ATOM 938 C CA . GLU A 1 121 ? -19.360 9.548 -2.198 1.00 94.94 121 GLU A CA 1
ATOM 939 C C . GLU A 1 121 ? -18.245 9.722 -3.228 1.00 94.94 121 GLU A C 1
ATOM 941 O O . GLU A 1 121 ? -18.072 10.827 -3.738 1.00 94.94 121 GLU A O 1
ATOM 946 N N . LYS A 1 122 ? -17.453 8.673 -3.502 1.00 95.12 122 LYS A N 1
ATOM 947 C CA . LYS A 1 122 ? -16.240 8.772 -4.336 1.00 95.12 122 LYS A CA 1
ATOM 948 C C . LYS A 1 122 ? -16.260 7.932 -5.598 1.00 95.12 122 LYS A C 1
ATOM 950 O O . LYS A 1 122 ? -15.436 8.199 -6.471 1.00 95.12 122 LYS A O 1
ATOM 955 N N . GLN A 1 123 ? -17.167 6.964 -5.726 1.00 96.94 123 GLN A N 1
ATOM 956 C CA . GLN A 1 123 ? -17.314 6.197 -6.957 1.00 96.94 123 GLN A CA 1
ATOM 957 C C . GLN A 1 123 ? -18.332 6.848 -7.894 1.00 96.94 123 GLN A C 1
ATOM 959 O O . GLN A 1 123 ? -19.496 7.051 -7.550 1.00 96.94 123 GLN A O 1
ATOM 964 N N . ARG A 1 124 ? -17.913 7.117 -9.125 1.00 95.38 124 ARG A N 1
ATOM 965 C CA . ARG A 1 124 ? -18.798 7.556 -10.201 1.00 95.38 124 ARG A CA 1
ATOM 966 C C . ARG A 1 124 ? -19.620 6.391 -10.774 1.00 95.38 124 ARG A C 1
ATOM 968 O O . ARG A 1 124 ? -19.253 5.224 -10.616 1.00 95.38 124 ARG A O 1
ATOM 975 N N . PRO A 1 125 ? -20.704 6.677 -11.523 1.00 94.31 125 PRO A N 1
ATOM 976 C CA . PRO A 1 125 ? -21.510 5.640 -12.173 1.00 94.31 125 PRO A CA 1
ATOM 977 C C . PRO A 1 125 ? -20.737 4.740 -13.148 1.00 94.31 125 PRO A C 1
ATOM 979 O O . PRO A 1 125 ? -21.121 3.583 -13.314 1.00 94.31 125 PRO A O 1
ATOM 982 N N . ASP A 1 126 ? -19.670 5.265 -13.759 1.00 92.12 126 ASP A N 1
ATOM 983 C CA . ASP A 1 126 ? -18.766 4.574 -14.691 1.00 92.12 126 ASP A CA 1
ATOM 984 C C . ASP A 1 126 ? -17.705 3.702 -13.991 1.00 92.12 126 ASP A C 1
ATOM 986 O O . ASP A 1 126 ? -16.949 3.017 -14.669 1.00 92.12 126 ASP A O 1
ATOM 990 N N . GLY A 1 127 ? -17.672 3.680 -12.653 1.00 94.00 127 GLY A N 1
ATOM 991 C CA . GLY A 1 127 ? -16.770 2.844 -11.856 1.00 94.00 127 GLY A CA 1
ATOM 992 C C . GLY A 1 127 ? -15.503 3.544 -11.368 1.00 94.00 127 GLY A C 1
ATOM 993 O O . GLY A 1 127 ? -14.830 2.992 -10.495 1.00 94.00 127 GLY A O 1
ATOM 994 N N . VAL A 1 128 ? -15.212 4.752 -11.862 1.00 94.44 128 VAL A N 1
ATOM 995 C CA . VAL A 1 128 ? -14.027 5.539 -11.486 1.00 94.44 128 VAL A CA 1
ATOM 996 C C . VAL A 1 128 ? -14.136 6.055 -10.057 1.00 94.44 128 VAL A C 1
ATOM 998 O O . VAL A 1 128 ? -15.182 6.580 -9.668 1.00 94.44 128 VAL A O 1
ATOM 1001 N N . PHE A 1 129 ? -13.040 5.986 -9.298 1.00 93.88 129 PHE A N 1
ATOM 1002 C CA . PHE A 1 129 ? -12.919 6.688 -8.020 1.00 93.88 129 PHE A CA 1
ATOM 1003 C C . PHE A 1 129 ? -12.254 8.054 -8.193 1.00 93.88 129 PHE A C 1
ATOM 1005 O O . PHE A 1 129 ? -11.214 8.165 -8.837 1.00 93.88 129 PHE A O 1
ATOM 1012 N N . GLN A 1 130 ? -12.839 9.093 -7.595 1.00 90.06 130 GLN A N 1
ATOM 1013 C CA . GLN A 1 130 ? -12.335 10.468 -7.677 1.00 90.06 130 GLN A CA 1
ATOM 1014 C C . GLN A 1 130 ? -11.631 10.906 -6.392 1.00 90.06 130 GLN A C 1
ATOM 1016 O O . GLN A 1 130 ? -12.019 10.514 -5.292 1.00 90.06 130 GLN A O 1
ATOM 1021 N N . GLU A 1 131 ? -10.616 11.763 -6.527 1.00 82.38 131 GLU A N 1
ATOM 1022 C CA . GLU A 1 131 ? -9.952 12.441 -5.411 1.00 82.38 131 GLU A CA 1
ATOM 1023 C C . GLU A 1 131 ? -10.307 13.932 -5.417 1.00 82.38 131 GLU A C 1
ATOM 1025 O O . GLU A 1 131 ? -9.883 14.674 -6.304 1.00 82.38 131 GLU A O 1
ATOM 1030 N N . ASP A 1 132 ? -11.049 14.366 -4.397 1.00 68.81 132 ASP A N 1
ATOM 1031 C CA . ASP A 1 132 ? -11.556 15.741 -4.284 1.00 68.81 132 ASP A CA 1
ATOM 1032 C C . ASP A 1 132 ? -10.670 16.646 -3.416 1.00 68.81 132 ASP A C 1
ATOM 1034 O O . ASP A 1 132 ? -10.936 17.845 -3.296 1.00 68.81 132 ASP A O 1
ATOM 1038 N N . SER A 1 133 ? -9.646 16.088 -2.757 1.00 58.91 133 SER A N 1
ATOM 1039 C CA . SER A 1 133 ? -8.742 16.836 -1.880 1.00 58.91 133 SER A CA 1
ATOM 1040 C C . SER A 1 133 ? -7.279 16.635 -2.285 1.00 58.91 133 SER A C 1
ATOM 1042 O O . SER A 1 133 ? -6.868 15.509 -2.555 1.00 58.91 133 SER A O 1
ATOM 1044 N N . PRO A 1 134 ? -6.444 17.694 -2.296 1.00 52.00 134 PRO A N 1
ATOM 1045 C CA . PRO A 1 134 ? -5.014 17.537 -2.529 1.00 52.00 134 PRO A CA 1
ATOM 1046 C C . PRO A 1 134 ? -4.408 16.642 -1.443 1.00 52.00 134 PRO A C 1
ATOM 1048 O O . PRO A 1 134 ? -4.430 17.000 -0.257 1.00 52.00 134 PRO A O 1
ATOM 1051 N N . VAL A 1 135 ? -3.864 15.491 -1.842 1.00 50.69 135 VAL A N 1
ATOM 1052 C CA . VAL A 1 135 ? -3.099 14.627 -0.937 1.00 50.69 135 VAL A CA 1
ATOM 1053 C C . VAL A 1 135 ? -1.878 15.418 -0.467 1.00 50.69 135 VAL A C 1
ATOM 1055 O O . VAL A 1 135 ? -1.164 16.013 -1.275 1.00 50.69 135 VAL A O 1
ATOM 1058 N N . GLY A 1 136 ? -1.691 15.520 0.853 1.00 38.34 136 GLY A N 1
ATOM 1059 C CA . GLY A 1 136 ? -0.658 16.377 1.440 1.00 38.34 136 GLY A CA 1
ATOM 1060 C C . GLY A 1 136 ? 0.748 15.858 1.153 1.00 38.34 136 GLY A C 1
ATOM 1061 O O . GLY A 1 136 ? 1.637 16.641 0.822 1.00 38.34 136 GLY A O 1
ATOM 1062 N N . GLN A 1 137 ? 0.927 14.541 1.232 1.00 39.94 137 GLN A N 1
ATOM 1063 C CA . GLN A 1 137 ? 2.166 13.851 0.890 1.00 39.94 137 GLN A CA 1
ATOM 1064 C C . GLN A 1 137 ? 2.037 13.162 -0.472 1.00 39.94 137 GLN A C 1
ATOM 1066 O O . GLN A 1 137 ? 1.713 11.984 -0.561 1.00 39.94 137 GLN A O 1
ATOM 1071 N N . LEU A 1 138 ? 2.377 13.886 -1.544 1.00 40.59 138 LEU A N 1
ATOM 1072 C CA . LEU A 1 138 ? 2.447 13.369 -2.927 1.00 40.59 138 LEU A CA 1
ATOM 1073 C C . LEU A 1 138 ? 3.367 12.140 -3.102 1.00 40.59 138 LEU A C 1
ATOM 1075 O O . LEU A 1 138 ? 3.341 11.491 -4.143 1.00 40.59 138 LEU A O 1
ATOM 1079 N N . GLN A 1 139 ? 4.198 11.845 -2.097 1.00 38.34 139 GLN A N 1
ATOM 1080 C CA . GLN A 1 139 ? 5.084 10.680 -2.029 1.00 38.34 139 GLN A CA 1
ATOM 1081 C C . GLN A 1 139 ? 4.325 9.385 -1.695 1.00 38.34 139 GLN A C 1
ATOM 1083 O O . GLN A 1 139 ? 4.752 8.310 -2.097 1.00 38.34 139 GLN A O 1
ATOM 1088 N N . MET A 1 140 ? 3.197 9.487 -0.982 1.00 39.78 140 MET A N 1
ATOM 1089 C CA . MET A 1 140 ? 2.353 8.354 -0.586 1.00 39.78 140 MET A CA 1
ATOM 1090 C C . MET A 1 140 ? 1.492 7.842 -1.740 1.00 39.78 140 MET A C 1
ATOM 1092 O O . MET A 1 140 ? 1.206 6.656 -1.828 1.00 39.78 140 MET A O 1
ATOM 1096 N N . THR A 1 141 ? 1.135 8.727 -2.668 1.00 51.09 141 THR A N 1
ATOM 1097 C CA . THR A 1 141 ? 0.401 8.376 -3.883 1.00 51.09 141 THR A CA 1
ATOM 1098 C C . THR A 1 141 ? 1.274 7.687 -4.937 1.00 51.09 141 THR A C 1
ATOM 1100 O O . THR A 1 141 ? 0.775 7.396 -6.013 1.00 51.09 141 THR A O 1
ATOM 1103 N N . GLY A 1 142 ? 2.562 7.432 -4.687 1.00 54.69 142 GLY A N 1
ATOM 1104 C CA . GLY A 1 142 ? 3.428 6.737 -5.644 1.00 54.69 142 GLY A CA 1
ATOM 1105 C C . GLY A 1 142 ? 3.451 7.401 -7.030 1.00 54.69 142 GLY A C 1
ATOM 1106 O O . GLY A 1 142 ? 3.422 8.628 -7.164 1.00 54.69 142 GLY A O 1
ATOM 1107 N N . GLY A 1 143 ? 3.444 6.581 -8.083 1.00 54.00 143 GLY A N 1
ATOM 1108 C CA . GLY A 1 143 ? 3.430 7.020 -9.480 1.00 54.00 143 GLY A CA 1
ATOM 1109 C C . GLY A 1 143 ? 2.151 7.736 -9.951 1.00 54.00 143 GLY A C 1
ATOM 1110 O O . GLY A 1 143 ? 2.082 8.088 -11.126 1.00 54.00 143 GLY A O 1
ATOM 1111 N N . LEU A 1 144 ? 1.153 7.993 -9.095 1.00 56.94 144 LEU A N 1
ATOM 1112 C CA . LEU A 1 144 ? -0.163 8.565 -9.454 1.00 56.94 144 LEU A CA 1
ATOM 1113 C C . LEU A 1 144 ? -0.152 10.034 -9.939 1.00 56.94 144 LEU A C 1
ATOM 1115 O O . LEU A 1 144 ? -1.210 10.581 -10.249 1.00 56.94 144 LEU A O 1
ATOM 1119 N N . ASN A 1 145 ? 1.009 10.693 -9.985 1.00 52.47 145 ASN A N 1
ATOM 1120 C CA . ASN A 1 145 ? 1.128 12.139 -10.220 1.00 52.47 145 ASN A CA 1
ATOM 1121 C C . ASN A 1 145 ? 1.066 12.579 -11.698 1.00 52.47 145 ASN A C 1
ATOM 1123 O O . ASN A 1 145 ? 1.151 13.778 -11.957 1.00 52.47 145 ASN A O 1
ATOM 1127 N N . ASP A 1 146 ? 0.897 11.658 -12.653 1.00 55.19 146 ASP A N 1
ATOM 1128 C CA . ASP A 1 146 ? 0.745 12.005 -14.074 1.00 55.19 146 ASP A CA 1
ATOM 1129 C C . ASP A 1 146 ? -0.730 11.984 -14.508 1.00 55.19 146 ASP A C 1
ATOM 1131 O O . ASP A 1 146 ? -1.474 11.047 -14.205 1.00 55.19 146 ASP A O 1
ATOM 1135 N N . ALA A 1 147 ? -1.160 13.037 -15.201 1.00 55.72 147 ALA A N 1
ATOM 1136 C CA . ALA A 1 147 ? -2.561 13.311 -15.503 1.00 55.72 147 ALA A CA 1
ATOM 1137 C C . ALA A 1 147 ? -3.174 12.337 -16.525 1.00 55.72 147 ALA A C 1
ATOM 1139 O O . ALA A 1 147 ? -4.393 12.179 -16.522 1.00 55.72 147 ALA A O 1
ATOM 1140 N N . GLU A 1 148 ? -2.370 11.673 -17.369 1.00 59.38 148 GLU A N 1
ATOM 1141 C CA . GLU A 1 148 ? -2.895 10.776 -18.417 1.00 59.38 148 GLU A CA 1
ATOM 1142 C C . GLU A 1 148 ? -3.521 9.480 -17.857 1.00 59.38 148 GLU A C 1
ATOM 1144 O O . GLU A 1 148 ? -4.426 8.929 -18.476 1.00 59.38 148 GLU A O 1
ATOM 1149 N N . GLU A 1 149 ? -3.089 8.994 -16.683 1.00 75.75 149 GLU A N 1
ATOM 1150 C CA . GLU A 1 149 ? -3.447 7.647 -16.179 1.00 75.75 149 GLU A CA 1
ATOM 1151 C C . GLU A 1 149 ? -3.789 7.614 -14.675 1.00 75.75 149 GLU A C 1
ATOM 1153 O O . GLU A 1 149 ? -3.901 6.545 -14.056 1.00 75.75 149 GLU A O 1
ATOM 1158 N N . LYS A 1 150 ? -3.973 8.796 -14.072 1.00 80.62 150 LYS A N 1
ATOM 1159 C CA . LYS A 1 150 ? -4.280 8.961 -12.645 1.00 80.62 150 LYS A CA 1
ATOM 1160 C C . LYS A 1 150 ? -5.560 8.236 -12.236 1.00 80.62 150 LYS A C 1
ATOM 1162 O O . LYS A 1 150 ? -5.575 7.570 -11.204 1.00 80.62 150 LYS A O 1
ATOM 1167 N N . ASP A 1 151 ? -6.613 8.339 -13.043 1.00 86.81 151 ASP A N 1
ATOM 1168 C CA . ASP A 1 151 ? -7.924 7.771 -12.715 1.00 86.81 151 ASP A CA 1
ATOM 1169 C C . ASP A 1 151 ? -7.888 6.239 -12.693 1.00 86.81 151 ASP A C 1
ATOM 1171 O O . ASP A 1 151 ? -8.461 5.625 -11.791 1.00 86.81 151 ASP A O 1
ATOM 1175 N N . VAL A 1 152 ? -7.166 5.609 -13.628 1.00 90.44 152 VAL A N 1
ATOM 1176 C CA . VAL A 1 152 ? -6.995 4.145 -13.659 1.00 90.44 152 VAL A CA 1
ATOM 1177 C C . VAL A 1 152 ? -6.208 3.678 -12.446 1.00 90.44 152 VAL A C 1
ATOM 1179 O O . VAL A 1 152 ? -6.621 2.747 -11.759 1.00 90.44 152 VAL A O 1
ATOM 1182 N N . SER A 1 153 ? -5.108 4.357 -12.146 1.00 90.00 153 SER A N 1
ATOM 1183 C CA . SER A 1 153 ? -4.215 3.954 -11.069 1.00 90.00 153 SER A CA 1
ATOM 1184 C C . SER A 1 153 ? -4.841 4.190 -9.680 1.00 90.00 153 SER A C 1
ATOM 1186 O O . SER A 1 153 ? -4.730 3.333 -8.804 1.00 90.00 153 SER A O 1
ATOM 1188 N N . LEU A 1 154 ? -5.583 5.291 -9.480 1.00 90.38 154 LEU A N 1
ATOM 1189 C CA . LEU A 1 154 ? -6.358 5.531 -8.254 1.00 90.38 154 LEU A CA 1
ATOM 1190 C C . LEU A 1 154 ? -7.503 4.522 -8.117 1.00 90.38 154 LEU A C 1
ATOM 1192 O O . LEU A 1 154 ? -7.698 3.959 -7.042 1.00 90.38 154 LEU A O 1
ATOM 1196 N N . THR A 1 155 ? -8.237 4.259 -9.199 1.00 94.88 155 THR A N 1
ATOM 1197 C CA . THR A 1 155 ? -9.330 3.276 -9.196 1.00 94.88 155 THR A CA 1
ATOM 1198 C C . THR A 1 155 ? -8.805 1.875 -8.886 1.00 94.88 155 THR A C 1
ATOM 1200 O O . THR A 1 155 ? -9.408 1.177 -8.074 1.00 94.88 155 THR A O 1
ATOM 1203 N N . ALA A 1 156 ? -7.653 1.486 -9.442 1.00 95.38 156 ALA A N 1
ATOM 1204 C CA . ALA A 1 156 ? -6.979 0.229 -9.123 1.00 95.38 156 ALA A CA 1
ATOM 1205 C C . ALA A 1 156 ? -6.562 0.162 -7.648 1.00 95.38 156 ALA A C 1
ATOM 1207 O O . ALA A 1 156 ? -6.832 -0.833 -6.980 1.00 95.38 156 ALA A O 1
ATOM 1208 N N . PHE A 1 157 ? -5.975 1.235 -7.110 1.00 93.94 157 PHE A N 1
ATOM 1209 C CA . PHE A 1 157 ? -5.600 1.311 -5.698 1.00 93.94 157 PHE A CA 1
ATOM 1210 C C . PHE A 1 157 ? -6.803 1.141 -4.758 1.00 93.94 157 PHE A C 1
ATOM 1212 O O . PHE A 1 157 ? -6.746 0.357 -3.808 1.00 93.94 157 PHE A O 1
ATOM 1219 N N . VAL A 1 158 ? -7.909 1.840 -5.036 1.00 96.25 158 VAL A N 1
ATOM 1220 C CA . VAL A 1 158 ? -9.141 1.718 -4.245 1.00 96.25 158 VAL A CA 1
ATOM 1221 C C . VAL A 1 158 ? -9.747 0.323 -4.401 1.00 96.25 158 VAL A C 1
ATOM 1223 O O . VAL A 1 158 ? -10.135 -0.273 -3.402 1.00 96.25 158 VAL A O 1
ATOM 1226 N N . LEU A 1 159 ? -9.775 -0.237 -5.614 1.00 97.62 159 LEU A N 1
ATOM 1227 C CA . LEU A 1 159 ? -10.257 -1.596 -5.871 1.00 97.62 159 LEU A CA 1
ATOM 1228 C C . LEU A 1 159 ? -9.494 -2.642 -5.045 1.00 97.62 159 LEU A C 1
ATOM 1230 O O . LEU A 1 159 ? -10.129 -3.488 -4.420 1.00 97.62 159 LEU A O 1
ATOM 1234 N N . ILE A 1 160 ? -8.162 -2.544 -4.982 1.00 97.38 160 ILE A N 1
ATOM 1235 C CA . ILE A 1 160 ? -7.326 -3.417 -4.144 1.00 97.38 160 ILE A CA 1
ATOM 1236 C C . ILE A 1 160 ? -7.745 -3.300 -2.674 1.00 97.38 160 ILE A C 1
ATOM 1238 O O . ILE A 1 160 ? -7.943 -4.310 -2.007 1.00 97.38 160 ILE A O 1
ATOM 1242 N N . ALA A 1 161 ? -7.930 -2.079 -2.162 1.00 96.62 161 ALA A N 1
ATOM 1243 C CA . ALA A 1 161 ? -8.366 -1.873 -0.781 1.00 96.62 161 ALA A CA 1
ATOM 1244 C C . ALA A 1 161 ? -9.764 -2.458 -0.500 1.00 96.62 161 ALA A C 1
ATOM 1246 O O . ALA A 1 161 ? -9.987 -3.033 0.563 1.00 96.62 161 ALA A O 1
ATOM 1247 N N . LEU A 1 162 ? -10.699 -2.329 -1.446 1.00 97.62 162 LEU A N 1
ATOM 1248 C CA . LEU A 1 162 ? -12.047 -2.894 -1.337 1.00 97.62 162 LEU A CA 1
ATOM 1249 C C . LEU A 1 162 ? -12.041 -4.425 -1.359 1.00 97.62 162 LEU A C 1
ATOM 1251 O O . LEU A 1 162 ? -12.832 -5.037 -0.647 1.00 97.62 162 LEU A O 1
ATOM 1255 N N . GLN A 1 163 ? -11.157 -5.031 -2.154 1.00 96.62 163 GLN A N 1
ATOM 1256 C CA . GLN A 1 163 ? -10.979 -6.481 -2.216 1.00 96.62 163 GLN A CA 1
ATOM 1257 C C . GLN A 1 163 ? -10.402 -7.036 -0.909 1.00 96.62 163 GLN A C 1
ATOM 1259 O O . GLN A 1 163 ? -10.925 -8.022 -0.404 1.00 96.62 163 GLN A O 1
ATOM 1264 N N . GLU A 1 164 ? -9.413 -6.368 -0.307 1.00 94.81 164 GLU A N 1
ATOM 1265 C CA . GLU A 1 164 ? -8.875 -6.756 1.012 1.00 94.81 164 GLU A CA 1
ATOM 1266 C C . GLU A 1 164 ? -9.930 -6.656 2.129 1.00 94.81 164 GLU A C 1
ATOM 1268 O O . GLU A 1 164 ? -9.925 -7.435 3.077 1.00 94.81 164 GLU A O 1
ATOM 1273 N N . ALA A 1 165 ? -10.865 -5.708 2.016 1.00 96.19 165 ALA A N 1
ATOM 1274 C CA . ALA A 1 165 ? -11.956 -5.523 2.974 1.00 96.19 165 ALA A CA 1
ATOM 1275 C C . ALA A 1 165 ? -13.205 -6.370 2.669 1.00 96.19 165 ALA A C 1
ATOM 1277 O O . ALA A 1 165 ? -14.196 -6.282 3.405 1.00 96.19 165 ALA A O 1
ATOM 1278 N N . LYS A 1 166 ? -13.203 -7.145 1.575 1.00 95.75 166 LYS A N 1
ATOM 1279 C CA . LYS A 1 166 ? -14.406 -7.798 1.049 1.00 95.75 166 LYS A CA 1
ATOM 1280 C C . LYS A 1 166 ? -15.030 -8.736 2.071 1.00 95.75 166 LYS A C 1
ATOM 1282 O O . LYS A 1 166 ? -16.188 -8.537 2.429 1.00 95.75 166 LYS A O 1
ATOM 1287 N N . ASP A 1 167 ? -14.250 -9.673 2.595 1.00 94.19 167 ASP A N 1
ATOM 1288 C CA . ASP A 1 167 ? -14.740 -10.706 3.515 1.00 94.19 167 ASP A CA 1
ATOM 1289 C C . ASP A 1 167 ? -15.250 -10.116 4.843 1.00 94.19 167 ASP A C 1
ATOM 1291 O O . ASP A 1 167 ? -16.133 -10.676 5.489 1.00 94.19 167 ASP A O 1
ATOM 1295 N N . ILE A 1 168 ? -14.745 -8.939 5.232 1.00 95.81 168 ILE A N 1
ATOM 1296 C CA . ILE A 1 168 ? -15.150 -8.227 6.453 1.00 95.81 168 ILE A CA 1
ATOM 1297 C C . ILE A 1 168 ? -16.492 -7.507 6.249 1.00 95.81 168 ILE A C 1
ATOM 1299 O O . ILE A 1 168 ? -17.327 -7.466 7.155 1.00 95.81 168 ILE A O 1
ATOM 1303 N N . CYS A 1 169 ? -16.707 -6.918 5.068 1.00 96.19 169 CYS A N 1
ATOM 1304 C CA . CYS A 1 169 ? -17.819 -6.000 4.816 1.00 96.19 169 CYS A CA 1
ATOM 1305 C C . CYS A 1 169 ? -18.931 -6.554 3.914 1.00 96.19 169 CYS A C 1
ATOM 1307 O O . CYS A 1 169 ? -19.957 -5.885 3.762 1.00 96.19 169 CYS A O 1
ATOM 1309 N N . GLU A 1 170 ? -18.783 -7.757 3.350 1.00 91.31 170 GLU A N 1
ATOM 1310 C CA . GLU A 1 170 ? -19.760 -8.367 2.434 1.00 91.31 170 GLU A CA 1
ATOM 1311 C C . GLU A 1 170 ? -21.164 -8.470 3.055 1.00 91.31 170 GLU A C 1
ATOM 1313 O O . GLU A 1 170 ? -22.152 -8.129 2.409 1.00 91.31 170 GLU A O 1
ATOM 1318 N N . GLY A 1 171 ? -21.258 -8.824 4.343 1.00 90.31 171 GLY A N 1
ATOM 1319 C CA . GLY A 1 171 ? -22.534 -8.890 5.067 1.00 90.31 171 GLY A CA 1
ATOM 1320 C C . GLY A 1 171 ? -23.135 -7.533 5.463 1.00 90.31 171 GLY A C 1
ATOM 1321 O O . GLY A 1 171 ? -24.313 -7.466 5.808 1.00 90.31 171 GLY A O 1
ATOM 1322 N N . GLN A 1 172 ? -22.354 -6.447 5.433 1.00 93.25 172 GLN A N 1
ATOM 1323 C CA . GLN A 1 172 ? -22.802 -5.105 5.839 1.00 93.25 172 GLN A CA 1
ATOM 1324 C C . GLN A 1 172 ? -23.125 -4.195 4.645 1.00 93.25 172 GLN A C 1
ATOM 1326 O O . GLN A 1 172 ? -23.919 -3.258 4.774 1.00 93.25 172 GLN A O 1
ATOM 1331 N N . ILE A 1 173 ? -22.504 -4.436 3.485 1.00 94.81 173 ILE A N 1
ATOM 1332 C CA . ILE A 1 173 ? -22.564 -3.548 2.319 1.00 94.81 173 ILE A CA 1
ATOM 1333 C C . ILE A 1 173 ? -22.940 -4.344 1.068 1.00 94.81 173 ILE A C 1
ATOM 1335 O O . ILE A 1 173 ? -22.090 -4.779 0.295 1.00 94.81 173 ILE A O 1
ATOM 1339 N N . ASN A 1 174 ? -24.242 -4.427 0.794 1.00 93.38 174 ASN A N 1
ATOM 1340 C CA . ASN A 1 174 ? -24.772 -5.143 -0.375 1.00 93.38 174 ASN A CA 1
ATOM 1341 C C . ASN A 1 174 ? -24.247 -4.607 -1.724 1.00 93.38 174 ASN A C 1
ATOM 1343 O O . ASN A 1 174 ? -24.206 -5.334 -2.712 1.00 93.38 174 ASN A O 1
ATOM 1347 N N . SER A 1 175 ? -23.853 -3.330 -1.793 1.00 94.44 175 SER A N 1
ATOM 1348 C CA . SER A 1 175 ? -23.320 -2.709 -3.012 1.00 94.44 175 SER A CA 1
ATOM 1349 C C . SER A 1 175 ? -21.828 -2.973 -3.249 1.00 94.44 175 SER A C 1
ATOM 1351 O O . SER A 1 175 ? -21.323 -2.569 -4.295 1.00 94.44 175 SER A O 1
ATOM 1353 N N . LEU A 1 176 ? -21.118 -3.627 -2.319 1.00 96.31 176 LEU A N 1
ATOM 1354 C CA . LEU A 1 176 ? -19.664 -3.814 -2.386 1.00 96.31 176 LEU A CA 1
ATOM 1355 C C . LEU A 1 176 ? -19.242 -4.614 -3.621 1.00 96.31 176 LEU A C 1
ATOM 1357 O O . LEU A 1 176 ? -18.449 -4.124 -4.422 1.00 96.31 176 LEU A O 1
ATOM 1361 N N . GLY A 1 177 ? -19.839 -5.788 -3.844 1.00 96.44 177 GLY A N 1
ATOM 1362 C CA . GLY A 1 177 ? -19.536 -6.605 -5.025 1.00 96.44 177 GLY A CA 1
ATOM 1363 C C . GLY A 1 177 ? -19.841 -5.883 -6.345 1.00 96.44 177 GLY A C 1
ATOM 1364 O O . GLY A 1 177 ? -19.055 -5.939 -7.287 1.00 96.44 177 GLY A O 1
ATOM 1365 N N . GLY A 1 178 ? -20.947 -5.130 -6.401 1.00 96.62 178 GLY A N 1
ATOM 1366 C CA . GLY A 1 178 ? -21.291 -4.316 -7.571 1.00 96.62 178 GLY A CA 1
ATOM 1367 C C . GLY A 1 178 ? -20.299 -3.175 -7.822 1.00 96.62 178 GLY A C 1
ATOM 1368 O O . GLY A 1 178 ? -19.947 -2.914 -8.969 1.00 96.62 178 GLY A O 1
ATOM 1369 N N . SER A 1 179 ? -19.822 -2.522 -6.760 1.00 97.69 179 SER A N 1
ATOM 1370 C CA . SER A 1 179 ? -18.808 -1.464 -6.831 1.00 97.69 179 SER A CA 1
ATOM 1371 C C . SER A 1 179 ? -17.463 -1.990 -7.339 1.00 97.69 179 SER A C 1
ATOM 1373 O O . SER A 1 179 ? -16.888 -1.405 -8.260 1.00 97.69 179 SER A O 1
ATOM 1375 N N . ILE A 1 180 ? -17.014 -3.128 -6.798 1.00 97.94 180 ILE A N 1
ATOM 1376 C CA . ILE A 1 180 ? -15.787 -3.834 -7.194 1.00 97.94 180 ILE A CA 1
ATOM 1377 C C . ILE A 1 180 ? -15.836 -4.204 -8.682 1.00 97.94 180 ILE A C 1
ATOM 1379 O O . ILE A 1 180 ? -14.897 -3.916 -9.424 1.00 97.94 180 ILE A O 1
ATOM 1383 N N . ASN A 1 181 ? -16.958 -4.764 -9.145 1.00 97.38 181 ASN A N 1
ATOM 1384 C CA . ASN A 1 181 ? -17.125 -5.135 -10.550 1.00 97.38 181 ASN A CA 1
ATOM 1385 C C . ASN A 1 181 ? -17.061 -3.923 -11.485 1.00 97.38 181 ASN A C 1
ATOM 1387 O O . ASN A 1 181 ? -16.321 -3.973 -12.464 1.00 97.38 181 ASN A O 1
ATOM 1391 N N . LYS A 1 182 ? -17.748 -2.819 -11.153 1.00 97.81 182 LYS A N 1
ATOM 1392 C CA . LYS A 1 182 ? -17.706 -1.580 -11.949 1.00 97.81 182 LYS A CA 1
ATOM 1393 C C . LYS A 1 182 ? -16.295 -1.006 -12.067 1.00 97.81 182 LYS A C 1
ATOM 1395 O O . LYS A 1 182 ? -15.887 -0.618 -13.156 1.00 97.81 182 LYS A O 1
ATOM 1400 N N . ALA A 1 183 ? -15.551 -0.965 -10.962 1.00 97.81 183 ALA A N 1
ATOM 1401 C CA . ALA A 1 183 ? -14.163 -0.508 -10.974 1.00 97.81 183 ALA A CA 1
ATOM 1402 C C . ALA A 1 183 ? -13.281 -1.426 -11.837 1.00 97.81 183 ALA A C 1
ATOM 1404 O O . ALA A 1 183 ? -12.486 -0.942 -12.640 1.00 97.81 183 ALA A O 1
ATOM 1405 N N . GLY A 1 184 ? -13.466 -2.746 -11.731 1.00 97.69 184 GLY A N 1
ATOM 1406 C CA . GLY A 1 184 ? -12.773 -3.721 -12.574 1.00 97.69 184 GLY A CA 1
ATOM 1407 C C . GLY A 1 184 ? -13.086 -3.564 -14.064 1.00 97.69 184 GLY A C 1
ATOM 1408 O O . GLY A 1 184 ? -12.172 -3.603 -14.882 1.00 97.69 184 GLY A O 1
ATOM 1409 N N . ASP A 1 185 ? -14.354 -3.344 -14.421 1.00 97.62 185 ASP A N 1
ATOM 1410 C CA . ASP A 1 185 ? -14.786 -3.129 -15.809 1.00 97.62 185 ASP A CA 1
ATOM 1411 C C . ASP A 1 185 ? -14.203 -1.832 -16.386 1.00 97.62 185 ASP A C 1
ATOM 1413 O O . ASP A 1 185 ? -13.716 -1.821 -17.519 1.00 97.62 185 ASP A O 1
ATOM 1417 N N . PHE A 1 186 ? -14.180 -0.756 -15.592 1.00 96.69 186 PHE A N 1
ATOM 1418 C CA . PHE A 1 186 ? -13.529 0.497 -15.972 1.00 96.69 186 PHE A CA 1
ATOM 1419 C C . PHE A 1 186 ? -12.037 0.296 -16.262 1.00 96.69 186 PHE A C 1
ATOM 1421 O O . PHE A 1 186 ? -11.562 0.699 -17.326 1.00 96.69 186 PHE A O 1
ATOM 1428 N N . ILE A 1 187 ? -11.306 -0.351 -15.346 1.00 96.25 187 ILE A N 1
ATOM 1429 C CA . ILE A 1 187 ? -9.870 -0.611 -15.507 1.00 96.25 187 ILE A CA 1
ATOM 1430 C C . ILE A 1 187 ? -9.630 -1.466 -16.752 1.00 96.25 187 ILE A C 1
ATOM 1432 O O . ILE A 1 187 ? -8.784 -1.122 -17.573 1.00 96.25 187 ILE A O 1
ATOM 1436 N N . GLN A 1 188 ? -10.403 -2.540 -16.933 1.00 96.44 188 GLN A N 1
ATOM 1437 C CA . GLN A 1 188 ? -10.279 -3.438 -18.080 1.00 96.44 188 GLN A CA 1
ATOM 1438 C C . GLN A 1 188 ? -10.490 -2.706 -19.413 1.00 96.44 188 GLN A C 1
ATOM 1440 O O . GLN A 1 188 ? -9.723 -2.917 -20.352 1.00 96.44 188 GLN A O 1
ATOM 1445 N N . ALA A 1 189 ? -11.488 -1.821 -19.494 1.00 95.38 189 ALA A N 1
ATOM 1446 C CA . ALA A 1 189 ? -11.785 -1.057 -20.706 1.00 95.38 189 ALA A CA 1
ATOM 1447 C C . ALA A 1 189 ? -10.662 -0.080 -21.103 1.00 95.38 189 ALA A C 1
ATOM 1449 O O . ALA A 1 189 ? -10.495 0.212 -22.286 1.00 95.38 189 ALA A O 1
ATOM 1450 N N . HIS A 1 190 ? -9.880 0.405 -20.136 1.00 93.81 190 HIS A N 1
ATOM 1451 C CA . HIS A 1 190 ? -8.811 1.384 -20.365 1.00 93.81 190 HIS A CA 1
ATOM 1452 C C . HIS A 1 190 ? -7.406 0.765 -20.357 1.00 93.81 190 HIS A C 1
ATOM 1454 O O . HIS A 1 190 ? -6.447 1.433 -20.738 1.00 93.81 190 HIS A O 1
ATOM 1460 N N . TYR A 1 191 ? -7.274 -0.510 -19.981 1.00 94.88 191 TYR A N 1
ATOM 1461 C CA . TYR A 1 191 ? -5.988 -1.167 -19.738 1.00 94.88 191 TYR A CA 1
ATOM 1462 C C . TYR A 1 191 ? -5.054 -1.177 -20.952 1.00 94.88 191 TYR A C 1
ATOM 1464 O O . TYR A 1 191 ? -3.862 -0.925 -20.824 1.00 94.88 191 TYR A O 1
ATOM 1472 N N . MET A 1 192 ? -5.591 -1.432 -22.149 1.00 93.38 192 MET A N 1
ATOM 1473 C CA . MET A 1 192 ? -4.795 -1.500 -23.385 1.00 93.38 192 MET A CA 1
ATOM 1474 C C . MET A 1 192 ? -4.214 -0.146 -23.812 1.00 93.38 192 MET A C 1
ATOM 1476 O O . MET A 1 192 ? -3.323 -0.110 -24.656 1.00 93.38 192 MET A O 1
ATOM 1480 N N . ASN A 1 193 ? -4.717 0.954 -23.247 1.00 90.62 193 ASN A N 1
ATOM 1481 C CA . ASN A 1 193 ? -4.235 2.303 -23.531 1.00 90.62 193 ASN A CA 1
ATOM 1482 C C . ASN A 1 193 ? -3.162 2.764 -22.535 1.00 90.62 193 ASN A C 1
ATOM 1484 O O . ASN A 1 193 ? -2.630 3.861 -22.702 1.00 90.62 193 ASN A O 1
ATOM 1488 N N . LEU A 1 194 ? -2.858 1.953 -21.513 1.00 90.19 194 LEU A N 1
ATOM 1489 C CA . LEU A 1 194 ? -1.840 2.267 -20.519 1.00 90.19 194 LEU A CA 1
ATOM 1490 C C . LEU A 1 194 ? -0.445 2.168 -21.136 1.00 90.19 194 LEU A C 1
ATOM 1492 O O . LEU A 1 194 ? -0.083 1.167 -21.755 1.00 90.19 194 LEU A O 1
ATOM 1496 N N . LYS A 1 195 ? 0.348 3.215 -20.935 1.00 88.06 195 LYS A N 1
ATOM 1497 C CA . LYS A 1 195 ? 1.724 3.347 -21.412 1.00 88.06 195 LYS A CA 1
ATOM 1498 C C . LYS A 1 195 ? 2.726 3.166 -20.281 1.00 88.06 195 LYS A C 1
ATOM 1500 O O . LYS A 1 195 ? 3.831 2.689 -20.528 1.00 88.06 195 LYS A O 1
ATOM 1505 N N . ARG A 1 196 ? 2.378 3.581 -19.058 1.00 87.00 196 ARG A N 1
ATOM 1506 C CA . ARG A 1 196 ? 3.322 3.595 -17.937 1.00 87.00 196 ARG A CA 1
ATOM 1507 C C . ARG A 1 196 ? 3.403 2.227 -17.261 1.00 87.00 196 ARG A C 1
ATOM 1509 O O . ARG A 1 196 ? 2.367 1.720 -16.817 1.00 87.00 196 ARG A O 1
ATOM 1516 N N . PRO A 1 197 ? 4.603 1.638 -17.109 1.00 91.38 197 PRO A N 1
ATOM 1517 C CA . PRO A 1 197 ? 4.774 0.366 -16.409 1.00 91.38 197 PRO A CA 1
ATOM 1518 C C . PRO A 1 197 ? 4.171 0.347 -14.999 1.00 91.38 197 PRO A C 1
ATOM 1520 O O . PRO A 1 197 ? 3.606 -0.669 -14.601 1.00 91.38 197 PRO A O 1
ATOM 1523 N N . TYR A 1 198 ? 4.197 1.470 -14.273 1.00 88.31 198 TYR A N 1
ATOM 1524 C CA . TYR A 1 198 ? 3.539 1.608 -12.973 1.00 88.31 198 TYR A CA 1
ATOM 1525 C C . TYR A 1 198 ? 2.025 1.404 -13.058 1.00 88.31 198 TYR A C 1
ATOM 1527 O O . TYR A 1 198 ? 1.473 0.590 -12.316 1.00 88.31 198 TYR A O 1
ATOM 1535 N N . ALA A 1 199 ? 1.357 2.113 -13.973 1.00 91.00 199 ALA A N 1
ATOM 1536 C CA . ALA A 1 199 ? -0.088 2.017 -14.151 1.00 91.00 199 ALA A CA 1
ATOM 1537 C C . ALA A 1 199 ? -0.493 0.608 -14.606 1.00 91.00 199 ALA A C 1
ATOM 1539 O O . ALA A 1 199 ? -1.438 0.032 -14.068 1.00 91.00 199 ALA A O 1
ATOM 1540 N N . VAL A 1 200 ? 0.272 0.018 -15.533 1.00 94.81 200 VAL A N 1
ATOM 1541 C CA . VAL A 1 200 ? 0.088 -1.366 -15.998 1.00 94.81 200 VAL A CA 1
ATOM 1542 C C . VAL A 1 200 ? 0.212 -2.361 -14.841 1.00 94.81 200 VAL A C 1
ATOM 1544 O O . VAL A 1 200 ? -0.613 -3.271 -14.732 1.00 94.81 200 VAL A O 1
ATOM 1547 N N . ALA A 1 201 ? 1.199 -2.185 -13.959 1.00 95.81 201 ALA A N 1
ATOM 1548 C CA . ALA A 1 201 ? 1.450 -3.097 -12.850 1.00 95.81 201 ALA A CA 1
ATOM 1549 C C . ALA A 1 201 ? 0.366 -3.034 -11.762 1.00 95.81 201 ALA A C 1
ATOM 1551 O O . ALA A 1 201 ? -0.177 -4.075 -11.385 1.00 95.81 201 ALA A O 1
ATOM 1552 N N . ILE A 1 202 ? 0.002 -1.836 -11.286 1.00 95.19 202 ILE A N 1
ATOM 1553 C CA . ILE A 1 202 ? -1.034 -1.684 -10.248 1.00 95.19 202 ILE A CA 1
ATOM 1554 C C . ILE A 1 202 ? -2.416 -2.111 -10.759 1.00 95.19 202 ILE A C 1
ATOM 1556 O O . ILE A 1 202 ? -3.135 -2.839 -10.072 1.00 95.19 202 ILE A O 1
ATOM 1560 N N . ALA A 1 203 ? -2.774 -1.723 -11.988 1.00 95.94 203 ALA A N 1
ATOM 1561 C CA . ALA A 1 203 ? -4.019 -2.149 -12.616 1.00 95.94 203 ALA A CA 1
ATOM 1562 C C . ALA A 1 203 ? -4.015 -3.655 -12.908 1.00 95.94 203 ALA A C 1
ATOM 1564 O O . ALA A 1 203 ? -5.040 -4.313 -12.743 1.00 95.94 203 ALA A O 1
ATOM 1565 N N . GLY A 1 204 ? -2.861 -4.212 -13.291 1.00 97.44 204 GLY A N 1
ATOM 1566 C CA . GLY A 1 204 ? -2.685 -5.642 -13.523 1.00 97.44 204 GLY A CA 1
ATOM 1567 C C . GLY A 1 204 ? -2.949 -6.438 -12.252 1.00 97.44 204 GLY A C 1
ATOM 1568 O O . GLY A 1 204 ? -3.750 -7.367 -12.271 1.00 97.44 204 GLY A O 1
ATOM 1569 N N . TYR A 1 205 ? -2.374 -6.019 -11.122 1.00 98.19 205 TYR A N 1
ATOM 1570 C CA . TYR A 1 205 ? -2.648 -6.639 -9.826 1.00 98.19 205 TYR A CA 1
ATOM 1571 C C . TYR A 1 205 ? -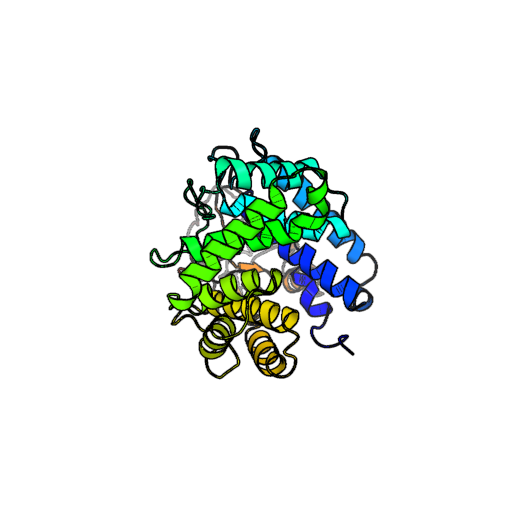4.132 -6.573 -9.445 1.00 98.19 205 TYR A C 1
ATOM 1573 O O . TYR A 1 205 ? -4.719 -7.586 -9.061 1.00 98.19 205 TYR A O 1
ATOM 1581 N N . ALA A 1 206 ? -4.768 -5.413 -9.620 1.00 97.69 206 ALA A N 1
ATOM 1582 C CA . ALA A 1 206 ? -6.187 -5.251 -9.323 1.00 97.69 206 ALA A CA 1
ATOM 1583 C C . ALA A 1 206 ? -7.082 -6.148 -10.210 1.00 97.69 206 ALA A C 1
ATOM 1585 O O . ALA A 1 206 ? -8.026 -6.765 -9.719 1.00 97.69 206 ALA A O 1
ATOM 1586 N N . LEU A 1 207 ? -6.765 -6.284 -11.505 1.00 98.19 207 LEU A N 1
ATOM 1587 C CA . LEU A 1 207 ? -7.460 -7.206 -12.413 1.00 98.19 207 LEU A CA 1
ATOM 1588 C C . LEU A 1 207 ? -7.164 -8.678 -12.094 1.00 98.19 207 LEU A C 1
ATOM 1590 O O . LEU A 1 207 ? -8.060 -9.512 -12.221 1.00 98.19 207 LEU A O 1
ATOM 1594 N N . ALA A 1 208 ? -5.947 -9.008 -11.656 1.00 97.81 208 ALA A N 1
ATOM 1595 C CA . ALA A 1 208 ? -5.569 -10.361 -11.252 1.00 97.81 208 ALA A CA 1
ATOM 1596 C C . ALA A 1 208 ? -6.380 -10.829 -10.034 1.00 97.81 208 ALA A C 1
ATOM 1598 O O . ALA A 1 208 ? -6.869 -11.956 -10.031 1.00 97.81 208 ALA A O 1
ATOM 1599 N N . GLN A 1 209 ? -6.627 -9.949 -9.054 1.00 96.62 209 GLN A N 1
ATOM 1600 C CA . GLN A 1 209 ? -7.513 -10.240 -7.915 1.00 96.62 209 GLN A CA 1
ATOM 1601 C C . GLN A 1 209 ? -8.959 -10.555 -8.335 1.00 96.62 209 GLN A C 1
ATOM 1603 O O . GLN A 1 209 ? -9.671 -11.255 -7.617 1.00 96.62 209 GLN A O 1
ATOM 1608 N N . LEU A 1 210 ? -9.404 -10.040 -9.485 1.00 96.62 210 LEU A N 1
ATOM 1609 C CA . LEU A 1 210 ? -10.725 -10.316 -10.054 1.00 96.62 210 LEU A CA 1
ATOM 1610 C C . LEU A 1 210 ? -10.736 -11.502 -11.029 1.00 96.62 210 LEU A C 1
ATOM 1612 O O . LEU A 1 210 ? -11.794 -11.812 -11.573 1.00 96.62 210 LEU A O 1
ATOM 1616 N N . GLY A 1 211 ? -9.586 -12.131 -11.297 1.00 96.44 211 GLY A N 1
ATOM 1617 C CA . GLY A 1 211 ? -9.459 -13.150 -12.343 1.00 96.44 211 GLY A CA 1
ATOM 1618 C C . GLY A 1 211 ? -9.694 -12.604 -13.757 1.00 96.44 211 GLY A C 1
ATOM 1619 O O . GLY A 1 211 ? -10.128 -13.338 -14.634 1.00 96.44 211 GLY A O 1
ATOM 1620 N N . LYS A 1 212 ? -9.466 -11.301 -13.978 1.00 96.75 212 LYS A N 1
ATOM 1621 C CA . LYS A 1 212 ? -9.680 -10.617 -15.268 1.00 96.75 212 LYS A CA 1
ATOM 1622 C C . LYS A 1 212 ? -8.384 -10.347 -16.041 1.00 96.75 212 LYS A C 1
ATOM 1624 O O . LYS A 1 212 ? -8.442 -9.885 -17.180 1.00 96.75 212 LYS A O 1
ATOM 1629 N N . LEU A 1 213 ? -7.216 -10.596 -15.444 1.00 96.88 213 LEU A N 1
ATOM 1630 C CA . LEU A 1 213 ? -5.919 -10.400 -16.099 1.00 96.88 213 LEU A CA 1
ATOM 1631 C C . LEU A 1 213 ? -5.568 -11.611 -16.979 1.00 96.88 213 LEU A C 1
ATOM 1633 O O . LEU A 1 213 ? -4.770 -12.462 -16.600 1.00 96.88 213 LEU A O 1
ATOM 1637 N N . GLU A 1 214 ? -6.176 -11.683 -18.162 1.00 94.88 214 GLU A N 1
ATOM 1638 C CA . GLU A 1 214 ? -6.010 -12.800 -19.099 1.00 94.88 214 GLU A CA 1
ATOM 1639 C C . GLU A 1 214 ? -5.843 -12.324 -20.553 1.00 94.88 214 GLU A C 1
ATOM 1641 O O . GLU A 1 214 ? -6.107 -11.168 -20.901 1.00 94.88 214 GLU A O 1
ATOM 1646 N N . GLY A 1 215 ? -5.387 -13.228 -21.425 1.00 95.38 215 GLY A N 1
ATOM 1647 C CA . GLY A 1 215 ? -5.289 -13.003 -22.868 1.00 95.38 215 GLY A CA 1
ATOM 1648 C C . GLY A 1 215 ? -4.483 -11.745 -23.236 1.00 95.38 215 GLY A C 1
ATOM 1649 O O . GLY A 1 215 ? -3.319 -11.634 -22.846 1.00 95.38 215 GLY A O 1
ATOM 1650 N N . PRO A 1 216 ? -5.053 -10.787 -23.996 1.00 95.88 216 PRO A N 1
ATOM 1651 C CA . PRO A 1 216 ? -4.323 -9.593 -24.424 1.00 95.88 216 PRO A CA 1
ATOM 1652 C C . PRO A 1 216 ? -3.908 -8.687 -23.255 1.00 95.88 216 PRO A C 1
ATOM 1654 O O . PRO A 1 216 ? -2.865 -8.047 -23.342 1.00 95.88 216 PRO A O 1
ATOM 1657 N N . LEU A 1 217 ? -4.673 -8.664 -22.156 1.00 96.62 217 LEU A N 1
ATOM 1658 C CA . LEU A 1 217 ? -4.351 -7.872 -20.963 1.00 96.62 217 LEU A CA 1
ATOM 1659 C C . LEU A 1 217 ? -3.086 -8.421 -20.294 1.00 96.62 217 LEU A C 1
ATOM 1661 O O . LEU A 1 217 ? -2.167 -7.666 -19.987 1.00 96.62 217 LEU A O 1
ATOM 1665 N N . LEU A 1 218 ? -3.011 -9.748 -20.147 1.00 96.44 218 LEU A N 1
ATOM 1666 C CA . LEU A 1 218 ? -1.834 -10.428 -19.610 1.00 96.44 218 LEU A CA 1
ATOM 1667 C C . LEU A 1 218 ? -0.602 -10.216 -20.501 1.00 96.44 218 LEU A C 1
ATOM 1669 O O . LEU A 1 218 ? 0.485 -9.952 -19.995 1.00 96.44 218 LEU A O 1
ATOM 1673 N N . ASN A 1 219 ? -0.766 -10.262 -21.824 1.00 95.31 219 ASN A N 1
ATOM 1674 C CA . ASN A 1 219 ? 0.336 -9.985 -22.747 1.00 95.31 219 ASN A CA 1
ATOM 1675 C C . ASN A 1 219 ? 0.867 -8.555 -22.583 1.00 95.31 219 ASN A C 1
ATOM 1677 O O . ASN A 1 219 ? 2.078 -8.360 -22.526 1.00 95.31 219 ASN A O 1
ATOM 1681 N N . THR A 1 220 ? -0.017 -7.559 -22.472 1.00 95.56 220 THR A N 1
ATOM 1682 C CA . THR A 1 220 ? 0.374 -6.165 -22.198 1.00 95.56 220 THR A CA 1
ATOM 1683 C C . THR A 1 220 ? 1.111 -6.048 -20.866 1.00 95.56 220 THR A C 1
ATOM 1685 O O . THR A 1 220 ? 2.158 -5.407 -20.802 1.00 95.56 220 THR A O 1
ATOM 1688 N N . PHE A 1 221 ? 0.616 -6.722 -19.826 1.00 96.88 221 PHE A N 1
ATOM 1689 C CA . PHE A 1 221 ? 1.253 -6.764 -18.513 1.00 96.88 221 PHE A CA 1
ATOM 1690 C C . PHE A 1 221 ? 2.681 -7.322 -18.574 1.00 96.88 221 PHE A C 1
ATOM 1692 O O . PHE A 1 221 ? 3.608 -6.664 -18.107 1.00 96.88 221 PHE A O 1
ATOM 1699 N N . LEU A 1 222 ? 2.874 -8.494 -19.189 1.00 95.50 222 LEU A N 1
ATOM 1700 C CA . LEU A 1 222 ? 4.184 -9.146 -19.300 1.00 95.50 222 LEU A CA 1
ATOM 1701 C C . LEU A 1 222 ? 5.149 -8.372 -20.211 1.00 95.50 222 LEU A C 1
ATOM 1703 O O . LEU A 1 222 ? 6.339 -8.294 -19.917 1.00 95.50 222 LEU A O 1
ATOM 1707 N N . ASN A 1 223 ? 4.651 -7.767 -21.294 1.00 95.06 223 ASN A N 1
ATOM 1708 C CA . ASN A 1 223 ? 5.469 -6.974 -22.218 1.00 95.06 223 ASN A CA 1
ATOM 1709 C C . ASN A 1 223 ? 5.942 -5.643 -21.619 1.00 95.06 223 ASN A C 1
ATOM 1711 O O . ASN A 1 223 ? 6.930 -5.088 -22.094 1.00 95.06 223 ASN A O 1
ATOM 1715 N N . ALA A 1 224 ? 5.262 -5.132 -20.590 1.00 94.44 224 ALA A N 1
ATOM 1716 C CA . ALA A 1 224 ? 5.698 -3.940 -19.867 1.00 94.44 224 ALA A CA 1
ATOM 1717 C C . ALA A 1 224 ? 6.907 -4.200 -18.943 1.00 94.44 224 ALA A C 1
ATOM 1719 O O . ALA A 1 224 ? 7.479 -3.246 -18.414 1.00 94.44 224 ALA A O 1
ATOM 1720 N N . ALA A 1 225 ? 7.310 -5.463 -18.748 1.00 95.56 225 ALA A N 1
ATOM 1721 C CA . ALA A 1 225 ? 8.476 -5.810 -17.947 1.00 95.56 225 ALA A CA 1
ATOM 1722 C C . ALA A 1 225 ? 9.791 -5.546 -18.703 1.00 95.56 225 ALA A C 1
ATOM 1724 O O . ALA A 1 225 ? 10.094 -6.184 -19.714 1.00 95.56 225 ALA A O 1
ATOM 1725 N N . THR A 1 226 ? 10.632 -4.675 -18.155 1.00 94.12 226 THR A N 1
ATOM 1726 C CA . THR A 1 226 ? 12.013 -4.471 -18.602 1.00 94.12 226 THR A CA 1
ATOM 1727 C C . THR A 1 226 ? 12.887 -5.632 -18.130 1.00 94.12 226 THR A C 1
ATOM 1729 O O . THR A 1 226 ? 12.798 -6.069 -16.980 1.00 94.12 226 THR A O 1
ATOM 1732 N N . ASP A 1 227 ? 13.719 -6.163 -19.030 1.00 92.44 227 ASP A N 1
ATOM 1733 C CA . ASP A 1 227 ? 14.619 -7.307 -18.797 1.00 92.44 227 ASP A CA 1
ATOM 1734 C C . ASP A 1 227 ? 13.936 -8.550 -18.195 1.00 92.44 227 ASP A C 1
ATOM 1736 O O . ASP A 1 227 ? 14.596 -9.419 -17.623 1.00 92.44 227 ASP A O 1
ATOM 1740 N N . LYS A 1 228 ? 12.602 -8.643 -18.317 1.00 92.88 228 LYS A N 1
ATOM 1741 C CA . LYS A 1 228 ? 11.760 -9.684 -17.705 1.00 92.88 228 LYS A CA 1
ATOM 1742 C C . LYS A 1 228 ? 11.930 -9.813 -16.182 1.00 92.88 228 LYS A C 1
ATOM 1744 O O . LYS A 1 228 ? 11.681 -10.882 -15.630 1.00 92.88 228 LYS A O 1
ATOM 1749 N N . ASN A 1 229 ? 12.373 -8.756 -15.498 1.00 93.31 229 ASN A N 1
ATOM 1750 C CA . ASN A 1 229 ? 12.594 -8.779 -14.049 1.00 93.31 229 ASN A CA 1
ATOM 1751 C C . ASN A 1 229 ? 12.009 -7.577 -13.293 1.00 93.31 229 ASN A C 1
ATOM 1753 O O . ASN A 1 229 ? 11.904 -7.642 -12.071 1.00 93.31 229 ASN A O 1
ATOM 1757 N N . ARG A 1 230 ? 11.608 -6.499 -13.977 1.00 95.00 230 ARG A N 1
ATOM 1758 C CA . ARG A 1 230 ? 11.068 -5.297 -13.327 1.00 95.00 230 ARG A CA 1
ATOM 1759 C C . ARG A 1 230 ? 10.107 -4.529 -14.224 1.00 95.00 230 ARG A C 1
ATOM 1761 O O . ARG A 1 230 ? 10.225 -4.581 -15.441 1.00 95.00 230 ARG A O 1
ATOM 1768 N N . TRP A 1 231 ? 9.215 -3.755 -13.621 1.00 94.50 231 TRP A N 1
ATOM 1769 C CA . TRP A 1 231 ? 8.361 -2.784 -14.310 1.00 94.50 231 TRP A CA 1
ATOM 1770 C C . TRP A 1 231 ? 8.935 -1.392 -14.054 1.00 94.50 231 TRP A C 1
ATOM 1772 O O . TRP A 1 231 ? 8.726 -0.810 -12.991 1.00 94.50 231 TRP A O 1
ATOM 1782 N N . GLU A 1 232 ? 9.747 -0.908 -14.995 1.00 89.69 232 GLU A N 1
ATOM 1783 C CA . GLU A 1 232 ? 10.610 0.261 -14.797 1.00 89.69 232 GLU A CA 1
ATOM 1784 C C . GLU A 1 232 ? 9.950 1.587 -15.172 1.00 89.69 232 GLU A C 1
ATOM 1786 O O . GLU A 1 232 ? 9.500 1.778 -16.295 1.00 89.69 232 GLU A O 1
ATOM 1791 N N . GLU A 1 233 ? 9.976 2.542 -14.242 1.00 81.56 233 GLU A N 1
ATOM 1792 C CA . GLU A 1 233 ? 9.630 3.940 -14.490 1.00 81.56 233 GLU A CA 1
ATOM 1793 C C . GLU A 1 233 ? 10.924 4.754 -14.676 1.00 81.56 233 GLU A C 1
ATOM 1795 O O . GLU A 1 233 ? 11.690 4.914 -13.714 1.00 81.56 233 GLU A O 1
ATOM 1800 N N . PRO A 1 234 ? 11.191 5.299 -15.880 1.00 76.19 234 PRO A N 1
ATOM 1801 C CA . PRO A 1 234 ? 12.434 6.009 -16.170 1.00 76.19 234 PRO A CA 1
ATOM 1802 C C . PRO A 1 234 ? 12.723 7.133 -15.168 1.00 76.19 234 PRO A C 1
ATOM 1804 O O . PRO A 1 234 ? 11.881 7.993 -14.912 1.00 76.19 234 PRO A O 1
ATOM 1807 N N . GLY A 1 235 ? 13.927 7.121 -14.587 1.00 67.31 235 GLY A N 1
ATOM 1808 C CA . GLY A 1 235 ? 14.379 8.129 -13.619 1.00 67.31 235 GLY A CA 1
ATOM 1809 C C . GLY A 1 235 ? 13.697 8.067 -12.244 1.00 67.31 235 GLY A C 1
ATOM 1810 O O . GLY A 1 235 ? 13.982 8.906 -11.392 1.00 67.31 235 GLY A O 1
ATOM 1811 N N . GLN A 1 236 ? 12.821 7.086 -11.998 1.00 71.62 236 GLN A N 1
ATOM 1812 C CA . GLN A 1 236 ? 11.986 7.009 -10.797 1.00 71.62 236 GLN A CA 1
ATOM 1813 C C . GLN A 1 236 ? 12.163 5.659 -10.092 1.00 71.62 236 GLN A C 1
ATOM 1815 O O . GLN A 1 236 ? 11.320 4.761 -10.155 1.00 71.62 236 GLN A O 1
ATOM 1820 N N . ARG A 1 237 ? 13.284 5.522 -9.372 1.00 74.94 237 ARG A N 1
ATOM 1821 C CA . ARG A 1 237 ? 13.671 4.277 -8.685 1.00 74.94 237 ARG A CA 1
ATOM 1822 C C . ARG A 1 237 ? 12.598 3.755 -7.723 1.00 74.94 237 ARG A C 1
ATOM 1824 O O . ARG A 1 237 ? 12.283 2.572 -7.760 1.00 74.94 237 ARG A O 1
ATOM 1831 N N . LEU A 1 238 ? 12.031 4.616 -6.875 1.00 68.50 238 LEU A N 1
ATOM 1832 C CA . LEU A 1 238 ? 11.021 4.197 -5.891 1.00 68.50 238 LEU A CA 1
ATOM 1833 C C . LEU A 1 238 ? 9.745 3.679 -6.558 1.00 68.50 238 LEU A C 1
ATOM 1835 O O . LEU A 1 238 ? 9.232 2.636 -6.167 1.00 68.50 238 LEU A O 1
ATOM 1839 N N . TYR A 1 239 ? 9.274 4.360 -7.603 1.00 76.12 239 TYR A N 1
ATOM 1840 C CA . TYR A 1 239 ? 8.084 3.928 -8.336 1.00 76.12 239 TYR A CA 1
ATOM 1841 C C . TYR A 1 239 ? 8.343 2.650 -9.127 1.00 76.12 239 TYR A C 1
ATOM 1843 O O . TYR A 1 239 ? 7.443 1.832 -9.252 1.00 76.12 239 TYR A O 1
ATOM 1851 N N . THR A 1 240 ? 9.579 2.424 -9.574 1.00 83.00 240 THR A N 1
ATOM 1852 C CA . THR A 1 240 ? 9.986 1.150 -10.182 1.00 83.00 240 THR A CA 1
ATOM 1853 C C . THR A 1 240 ? 9.921 -0.002 -9.176 1.00 83.00 240 THR A C 1
ATOM 1855 O O . THR A 1 240 ? 9.426 -1.080 -9.505 1.00 83.00 240 THR A O 1
ATOM 1858 N N . ILE A 1 241 ? 10.371 0.212 -7.933 1.00 83.06 241 ILE A N 1
ATOM 1859 C CA . ILE A 1 241 ? 10.259 -0.790 -6.858 1.00 83.06 241 ILE A CA 1
ATOM 1860 C C . ILE A 1 241 ? 8.785 -1.077 -6.554 1.00 83.06 241 ILE A C 1
ATOM 1862 O O . ILE A 1 241 ? 8.390 -2.239 -6.477 1.00 83.06 241 ILE A O 1
ATOM 1866 N N . GLU A 1 242 ? 7.964 -0.037 -6.421 1.00 81.81 242 GLU A N 1
ATOM 1867 C CA . GLU A 1 242 ? 6.533 -0.171 -6.139 1.00 81.81 242 GLU A CA 1
ATOM 1868 C C . GLU A 1 242 ? 5.782 -0.882 -7.280 1.00 81.81 242 GLU A C 1
ATOM 1870 O O . GLU A 1 242 ? 5.076 -1.859 -7.033 1.00 81.81 242 GLU A O 1
ATOM 1875 N N . ALA A 1 243 ? 5.991 -0.461 -8.532 1.00 89.44 243 ALA A N 1
ATOM 1876 C CA . ALA A 1 243 ? 5.421 -1.094 -9.721 1.00 89.44 243 ALA A CA 1
ATOM 1877 C C . ALA A 1 243 ? 5.805 -2.574 -9.799 1.00 89.44 243 ALA A C 1
ATOM 1879 O O . ALA A 1 243 ? 4.948 -3.444 -9.933 1.00 89.44 243 ALA A O 1
ATOM 1880 N N . THR A 1 244 ? 7.094 -2.875 -9.636 1.00 94.31 244 THR A N 1
ATOM 1881 C CA . THR A 1 244 ? 7.593 -4.254 -9.661 1.00 94.31 244 THR A CA 1
ATOM 1882 C C . THR A 1 244 ? 7.024 -5.086 -8.509 1.00 94.31 244 THR A C 1
ATOM 1884 O O . THR A 1 244 ? 6.754 -6.272 -8.684 1.00 94.31 244 THR A O 1
ATOM 1887 N N . SER A 1 245 ? 6.765 -4.472 -7.351 1.00 90.75 245 SER A N 1
ATOM 1888 C CA . SER A 1 245 ? 6.113 -5.140 -6.219 1.00 90.75 245 SER A CA 1
ATOM 1889 C C . SER A 1 245 ? 4.654 -5.492 -6.529 1.00 90.75 245 SER A C 1
ATOM 1891 O O . SER A 1 245 ? 4.241 -6.620 -6.272 1.00 90.75 245 SER A O 1
ATOM 1893 N N . TYR A 1 246 ? 3.881 -4.584 -7.141 1.00 95.62 246 TYR A N 1
ATOM 1894 C CA . TYR A 1 246 ? 2.529 -4.911 -7.618 1.00 95.62 246 TYR A CA 1
ATOM 1895 C C . TYR A 1 246 ? 2.550 -6.014 -8.674 1.00 95.62 246 TYR A C 1
ATOM 1897 O O . TYR A 1 246 ? 1.736 -6.934 -8.617 1.00 95.62 246 TYR A O 1
ATOM 1905 N N . ALA A 1 247 ? 3.500 -5.957 -9.607 1.00 96.94 247 ALA A N 1
ATOM 1906 C CA . ALA A 1 247 ? 3.636 -6.975 -10.634 1.00 96.94 247 ALA A CA 1
ATOM 1907 C C . ALA A 1 247 ? 3.969 -8.355 -10.043 1.00 96.94 247 ALA A C 1
ATOM 1909 O O . ALA A 1 247 ? 3.367 -9.350 -10.438 1.00 96.94 247 ALA A O 1
ATOM 1910 N N . LEU A 1 248 ? 4.853 -8.420 -9.041 1.00 97.12 248 LEU A N 1
ATOM 1911 C CA . LEU A 1 248 ? 5.134 -9.654 -8.309 1.00 97.12 248 LEU A CA 1
ATOM 1912 C C . LEU A 1 248 ? 3.869 -10.218 -7.642 1.00 97.12 248 LEU A C 1
ATOM 1914 O O . LEU A 1 248 ? 3.596 -11.411 -7.760 1.00 97.12 248 LEU A O 1
ATOM 1918 N N . LEU A 1 249 ? 3.078 -9.369 -6.976 1.00 96.56 249 LEU A N 1
ATOM 1919 C CA . LEU A 1 249 ? 1.811 -9.787 -6.371 1.00 96.56 249 LEU A CA 1
ATOM 1920 C C . LEU A 1 249 ? 0.815 -10.297 -7.426 1.00 96.56 249 LEU A C 1
ATOM 1922 O O . LEU A 1 249 ? 0.129 -11.291 -7.191 1.00 96.56 249 LEU A O 1
ATOM 1926 N N . ALA A 1 250 ? 0.765 -9.673 -8.605 1.00 97.31 250 ALA A N 1
ATOM 1927 C CA . ALA A 1 250 ? -0.065 -10.132 -9.717 1.00 97.31 250 ALA A CA 1
ATOM 1928 C C . ALA A 1 250 ? 0.377 -11.511 -10.235 1.00 97.31 250 ALA A C 1
ATOM 1930 O O . ALA A 1 250 ? -0.457 -12.404 -10.371 1.00 97.31 250 ALA A O 1
ATOM 1931 N N . LEU A 1 251 ? 1.680 -11.718 -10.458 1.00 96.88 251 LEU A N 1
ATOM 1932 C CA . LEU A 1 251 ? 2.235 -13.007 -10.896 1.00 96.88 251 LEU A CA 1
ATOM 1933 C C . LEU A 1 251 ? 1.954 -14.130 -9.887 1.00 96.88 251 LEU A C 1
ATOM 1935 O O . LEU A 1 251 ? 1.620 -15.246 -10.285 1.00 96.88 251 LEU A O 1
ATOM 1939 N N . LEU A 1 252 ? 2.031 -13.830 -8.584 1.00 96.31 252 LEU A N 1
ATOM 1940 C CA . LEU A 1 252 ? 1.688 -14.773 -7.515 1.00 96.31 252 LEU A CA 1
ATOM 1941 C C . LEU A 1 252 ? 0.214 -15.197 -7.572 1.00 96.31 252 LEU A C 1
ATOM 1943 O O . LEU A 1 252 ? -0.079 -16.385 -7.440 1.00 96.31 252 LEU A O 1
ATOM 1947 N N . LEU A 1 253 ? -0.706 -14.258 -7.818 1.00 96.00 253 LEU A N 1
ATOM 1948 C CA . LEU A 1 253 ? -2.133 -14.565 -7.989 1.00 96.00 253 LEU A CA 1
ATOM 1949 C C . LEU A 1 253 ? -2.405 -15.395 -9.247 1.00 96.00 253 LEU A C 1
ATOM 1951 O O . LEU A 1 253 ? -3.223 -16.315 -9.211 1.00 96.00 253 LEU A O 1
ATOM 1955 N N . LEU A 1 254 ? -1.690 -15.106 -10.336 1.00 95.50 254 LEU A N 1
ATOM 1956 C CA . LEU A 1 254 ? -1.749 -15.871 -11.583 1.00 95.50 254 LEU A CA 1
ATOM 1957 C C . LEU A 1 254 ? -1.069 -17.245 -11.485 1.00 95.50 254 LEU A C 1
ATOM 1959 O O . LEU A 1 254 ? -1.247 -18.073 -12.376 1.00 95.50 254 LEU A O 1
ATOM 1963 N N . LYS A 1 255 ? -0.321 -17.504 -10.403 1.00 95.75 255 LYS A N 1
ATOM 1964 C CA . LYS A 1 255 ? 0.468 -18.727 -10.179 1.00 95.75 255 LYS A CA 1
ATOM 1965 C C . LYS A 1 255 ? 1.537 -18.965 -11.254 1.00 95.75 255 LYS A C 1
ATOM 1967 O O . LYS A 1 255 ? 1.887 -20.111 -11.535 1.00 95.75 255 LYS A O 1
ATOM 1972 N N . ASP A 1 256 ? 2.076 -17.892 -11.831 1.00 93.19 256 ASP A N 1
ATOM 1973 C CA . ASP A 1 256 ? 3.183 -17.952 -12.792 1.00 93.19 256 ASP A CA 1
ATOM 1974 C C . ASP A 1 256 ? 4.531 -18.036 -12.055 1.00 93.19 256 ASP A C 1
ATOM 1976 O O . ASP A 1 256 ? 5.269 -17.059 -11.914 1.00 93.19 256 ASP A O 1
ATOM 1980 N N . PHE A 1 257 ? 4.837 -19.224 -11.533 1.00 92.69 257 PHE A N 1
ATOM 1981 C CA . PHE A 1 257 ? 6.054 -19.468 -10.753 1.00 92.69 257 PHE A CA 1
ATOM 1982 C C . PHE A 1 257 ? 7.342 -19.484 -11.582 1.00 92.69 257 PHE A C 1
ATOM 1984 O O . PHE A 1 257 ? 8.423 -19.432 -10.995 1.00 92.69 257 PHE A O 1
ATOM 1991 N N . ASP A 1 258 ? 7.247 -19.495 -12.913 1.00 91.69 258 ASP A N 1
ATOM 1992 C CA . ASP A 1 258 ? 8.407 -19.460 -13.804 1.00 91.69 258 ASP A CA 1
ATOM 1993 C C . ASP A 1 258 ? 8.928 -18.025 -13.979 1.00 91.69 258 ASP A C 1
ATOM 1995 O O . ASP A 1 258 ? 10.141 -17.795 -13.998 1.00 91.69 258 ASP A O 1
ATOM 1999 N N . SER A 1 259 ? 8.022 -17.042 -14.035 1.00 91.31 259 SER A N 1
ATOM 2000 C CA . SER A 1 259 ? 8.370 -15.619 -14.176 1.00 91.31 259 SER A CA 1
ATOM 2001 C C . SER A 1 259 ? 8.763 -14.941 -12.855 1.00 91.31 259 SER A C 1
ATOM 2003 O O . SER A 1 259 ? 9.389 -13.882 -12.863 1.00 91.31 259 SER A O 1
ATOM 2005 N N . ILE A 1 260 ? 8.424 -15.530 -11.703 1.00 93.19 260 ILE A N 1
ATOM 2006 C CA . ILE A 1 260 ? 8.638 -14.935 -10.368 1.00 93.19 260 ILE A CA 1
ATOM 2007 C C . ILE A 1 260 ? 10.119 -14.821 -9.938 1.00 93.19 260 ILE A C 1
ATOM 2009 O O . ILE A 1 260 ? 10.498 -13.763 -9.424 1.00 93.19 260 ILE A O 1
ATOM 2013 N N . PRO A 1 261 ? 10.989 -15.841 -10.095 1.00 93.81 261 PRO A N 1
ATOM 2014 C CA . PRO A 1 261 ? 12.331 -15.815 -9.507 1.00 93.81 261 PRO A CA 1
ATOM 2015 C C . PRO A 1 261 ? 13.222 -14.637 -9.948 1.00 93.81 261 PRO A C 1
ATOM 2017 O O . PRO A 1 261 ? 13.877 -14.050 -9.080 1.00 93.81 261 PRO A O 1
ATOM 2020 N N . PRO A 1 262 ? 13.259 -14.234 -11.238 1.00 94.19 262 PRO A N 1
ATOM 2021 C CA . PRO A 1 262 ? 14.001 -13.047 -11.667 1.00 94.19 262 PRO A CA 1
ATOM 2022 C C . PRO A 1 262 ? 13.506 -11.758 -11.004 1.00 94.19 262 PRO A C 1
ATOM 2024 O O . PRO A 1 262 ? 14.322 -10.923 -10.614 1.00 94.19 262 PRO A O 1
ATOM 2027 N N . VAL A 1 263 ? 12.188 -11.622 -10.831 1.00 94.94 263 VAL A N 1
ATOM 2028 C CA . VAL A 1 263 ? 11.553 -10.445 -10.222 1.00 94.94 263 VAL A CA 1
ATOM 2029 C C . VAL A 1 263 ? 11.913 -10.332 -8.743 1.00 94.94 263 VAL A C 1
ATOM 2031 O O . VAL A 1 263 ? 12.342 -9.276 -8.277 1.00 94.94 263 VAL A O 1
ATOM 2034 N N . VAL A 1 264 ? 11.813 -11.441 -8.004 1.00 91.38 264 VAL A N 1
ATOM 2035 C CA . VAL A 1 264 ? 12.191 -11.493 -6.582 1.00 91.38 264 VAL A CA 1
ATOM 2036 C C . VAL A 1 264 ? 13.677 -11.196 -6.398 1.00 91.38 264 VAL A C 1
ATOM 2038 O O . VAL A 1 264 ? 14.044 -10.440 -5.499 1.00 91.38 264 VAL A O 1
ATOM 2041 N N . ARG A 1 265 ? 14.541 -11.755 -7.256 1.00 88.62 265 ARG A N 1
ATOM 2042 C CA . ARG A 1 265 ? 15.983 -11.481 -7.214 1.00 88.62 265 ARG A CA 1
ATOM 2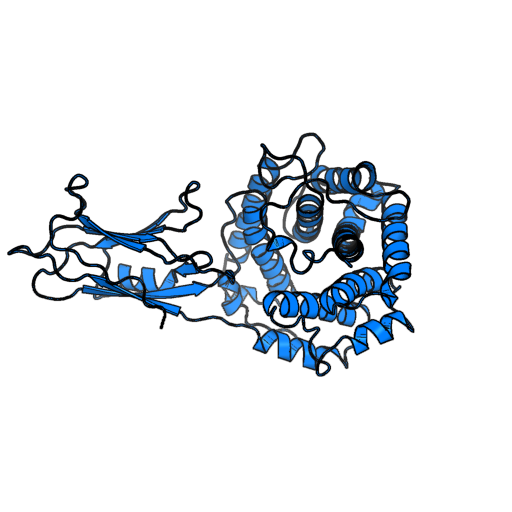043 C C . ARG A 1 265 ? 16.262 -9.992 -7.391 1.00 88.62 265 ARG A C 1
ATOM 2045 O O . ARG A 1 265 ? 16.965 -9.418 -6.566 1.00 88.62 265 ARG A O 1
ATOM 2052 N N . TRP A 1 266 ? 15.662 -9.370 -8.403 1.00 91.44 266 TRP A N 1
ATOM 2053 C CA . TRP A 1 266 ? 15.843 -7.945 -8.653 1.00 91.44 266 TRP A CA 1
ATOM 2054 C C . TRP A 1 266 ? 15.363 -7.090 -7.470 1.00 91.44 266 TRP A C 1
ATOM 2056 O O . TRP A 1 266 ? 16.098 -6.216 -7.016 1.00 91.44 266 TRP A O 1
ATOM 2066 N N . LEU A 1 267 ? 14.181 -7.375 -6.905 1.00 85.38 267 LEU A N 1
ATOM 2067 C CA . LEU A 1 267 ? 13.669 -6.670 -5.719 1.00 85.38 267 LEU A CA 1
ATOM 2068 C C . LEU A 1 267 ? 14.598 -6.819 -4.507 1.00 85.38 267 LEU A C 1
ATOM 2070 O O . LEU A 1 267 ? 14.811 -5.857 -3.768 1.00 85.38 267 LEU A O 1
ATOM 2074 N N . ASN A 1 268 ? 15.186 -8.000 -4.315 1.00 81.44 268 ASN A N 1
ATOM 2075 C CA . ASN A 1 268 ? 16.150 -8.237 -3.243 1.00 81.44 268 ASN A CA 1
ATOM 2076 C C . ASN A 1 268 ? 17.457 -7.459 -3.448 1.00 81.44 268 ASN A C 1
ATOM 2078 O O . ASN A 1 268 ? 18.016 -6.962 -2.474 1.00 81.44 268 ASN A O 1
ATOM 2082 N N . GLU A 1 269 ? 17.913 -7.294 -4.689 1.00 81.31 269 GLU A N 1
ATOM 2083 C CA . GLU A 1 269 ? 19.072 -6.454 -5.030 1.00 81.31 269 GLU A CA 1
ATOM 2084 C C . GLU A 1 269 ? 18.785 -4.956 -4.837 1.00 81.31 269 GLU A C 1
ATOM 2086 O O . GLU A 1 269 ? 19.700 -4.173 -4.586 1.00 81.31 269 GLU A O 1
ATOM 2091 N N . GLN A 1 270 ? 17.516 -4.536 -4.895 1.00 75.00 270 GLN A N 1
ATOM 2092 C CA . GLN A 1 270 ? 17.135 -3.145 -4.641 1.00 75.00 270 GLN A CA 1
ATOM 2093 C C . GLN A 1 270 ? 17.161 -2.744 -3.164 1.00 75.00 270 GLN A C 1
ATOM 2095 O O . GLN A 1 270 ? 16.972 -1.556 -2.879 1.00 75.00 270 GLN A O 1
ATOM 2100 N N . ARG A 1 271 ? 17.406 -3.682 -2.236 1.00 62.53 271 ARG A N 1
ATOM 2101 C CA . ARG A 1 271 ? 17.536 -3.420 -0.794 1.00 62.53 271 ARG A CA 1
ATOM 2102 C C . ARG A 1 271 ? 18.761 -2.547 -0.517 1.00 62.53 271 ARG A C 1
ATOM 2104 O O . ARG A 1 271 ? 19.835 -3.028 -0.175 1.00 62.53 271 ARG A O 1
ATOM 2111 N N . TYR A 1 272 ? 18.596 -1.240 -0.672 1.00 44.38 272 TYR A N 1
ATOM 2112 C CA . TYR A 1 272 ? 19.607 -0.259 -0.312 1.00 44.38 272 TYR A CA 1
ATOM 2113 C C . TYR A 1 272 ? 19.436 0.117 1.158 1.00 44.38 272 TYR A C 1
ATOM 2115 O O . TYR A 1 272 ? 18.732 1.070 1.484 1.00 44.38 272 TYR A O 1
ATOM 2123 N N . TYR A 1 273 ? 20.091 -0.637 2.039 1.00 46.41 273 TYR A N 1
ATOM 2124 C CA . TYR A 1 273 ? 20.514 -0.098 3.328 1.00 46.41 273 TYR A CA 1
ATOM 2125 C C . TYR A 1 273 ? 21.709 0.801 3.037 1.00 46.41 273 TYR A C 1
ATOM 2127 O O . TYR A 1 273 ? 22.842 0.340 2.932 1.00 46.41 273 TYR A O 1
ATOM 2135 N N . GLY A 1 274 ? 21.449 2.079 2.778 1.00 38.03 274 GLY A N 1
ATOM 2136 C CA . GLY A 1 274 ? 22.525 3.055 2.747 1.00 38.03 274 GLY A CA 1
ATOM 2137 C C . GLY A 1 274 ? 23.033 3.231 4.168 1.00 38.03 274 GLY A C 1
ATOM 2138 O O . GLY A 1 274 ? 22.445 4.021 4.905 1.00 38.03 274 GLY A O 1
ATOM 2139 N N . ASP A 1 275 ? 24.076 2.488 4.540 1.00 36.75 275 ASP A N 1
ATOM 2140 C CA . ASP A 1 275 ? 24.907 2.775 5.709 1.00 36.75 275 ASP A CA 1
ATOM 2141 C C . ASP A 1 275 ? 25.555 4.142 5.484 1.00 36.75 275 ASP A C 1
ATOM 2143 O O . ASP A 1 275 ? 26.645 4.261 4.930 1.00 36.75 275 ASP A O 1
ATOM 2147 N N . HIS A 1 276 ? 24.854 5.201 5.868 1.00 48.44 276 HIS A N 1
ATOM 2148 C CA . HIS A 1 276 ? 25.425 6.533 5.880 1.00 48.44 276 HIS A CA 1
ATOM 2149 C C . HIS A 1 276 ? 25.979 6.748 7.283 1.00 48.44 276 HIS A C 1
ATOM 2151 O O . HIS A 1 276 ? 25.236 6.744 8.262 1.00 48.44 276 HIS A O 1
ATOM 2157 N N . VAL A 1 277 ? 27.291 6.909 7.416 1.00 46.19 277 VAL A N 1
ATOM 2158 C CA . VAL A 1 277 ? 27.890 7.253 8.710 1.00 46.19 277 VAL A CA 1
ATOM 2159 C C . VAL A 1 277 ? 27.831 8.765 8.858 1.00 46.19 277 VAL A C 1
ATOM 2161 O O . VAL A 1 277 ? 28.473 9.483 8.093 1.00 46.19 277 VAL A O 1
ATOM 2164 N N . LEU A 1 278 ? 27.090 9.260 9.851 1.00 47.91 278 LEU A N 1
ATOM 2165 C CA . LEU A 1 278 ? 27.241 10.648 10.265 1.00 47.91 278 LEU A CA 1
ATOM 2166 C C . LEU A 1 278 ? 28.462 10.755 11.167 1.00 47.91 278 LEU A C 1
ATOM 2168 O O . LEU A 1 278 ? 28.536 10.126 12.221 1.00 47.91 278 LEU A O 1
ATOM 2172 N N . LYS A 1 279 ? 29.414 11.588 10.748 1.00 44.84 279 LYS A N 1
ATOM 2173 C CA . LYS A 1 279 ? 30.502 12.065 11.600 1.00 44.84 279 LYS A CA 1
ATOM 2174 C C . LYS A 1 279 ? 30.210 13.506 11.986 1.00 44.84 279 LYS A C 1
ATOM 2176 O O . LYS A 1 279 ? 30.072 14.358 11.110 1.00 44.84 279 LYS A O 1
ATOM 2181 N N . SER A 1 280 ? 30.111 13.758 13.284 1.00 52.84 280 SER A N 1
ATOM 2182 C CA . SER A 1 280 ? 30.092 15.101 13.852 1.00 52.84 280 SER A CA 1
ATOM 2183 C C . SER A 1 280 ? 31.449 15.353 14.494 1.00 52.84 280 SER A C 1
ATOM 2185 O O . SER A 1 280 ? 31.843 14.626 15.406 1.00 52.84 280 SER A O 1
ATOM 2187 N N . GLN A 1 281 ? 32.161 16.369 14.013 1.00 45.75 281 GLN A N 1
ATOM 2188 C CA . GLN A 1 281 ? 33.366 16.870 14.670 1.00 45.75 281 GLN A CA 1
ATOM 2189 C C . GLN A 1 281 ? 32.973 18.067 15.529 1.00 45.75 281 GLN A C 1
ATOM 2191 O O . GLN A 1 281 ? 32.375 19.023 15.023 1.00 45.75 281 GLN A O 1
ATOM 2196 N N . VAL A 1 282 ? 33.268 17.993 16.823 1.00 52.19 282 VAL A N 1
ATOM 2197 C CA . VAL A 1 282 ? 33.126 19.118 17.741 1.00 52.19 282 VAL A CA 1
ATOM 2198 C C . VAL A 1 282 ? 34.511 19.728 17.891 1.00 52.19 282 VAL A C 1
ATOM 2200 O O . VAL A 1 282 ? 35.397 19.138 18.502 1.00 52.19 282 VAL A O 1
ATOM 2203 N N . GLN A 1 283 ? 34.727 20.885 17.264 1.00 48.53 283 GLN A N 1
ATOM 2204 C CA . GLN A 1 283 ? 35.994 21.589 17.414 1.00 48.53 283 GLN A CA 1
ATOM 2205 C C . GLN A 1 283 ? 36.055 22.245 18.798 1.00 48.53 283 GLN A C 1
ATOM 2207 O O . GLN A 1 283 ? 35.060 22.827 19.241 1.00 48.53 283 GLN A O 1
ATOM 2212 N N . GLY A 1 284 ? 37.212 22.104 19.452 1.00 49.62 284 GLY A N 1
ATOM 2213 C CA . GLY A 1 284 ? 37.436 22.424 20.860 1.00 49.62 284 GLY A CA 1
ATOM 2214 C C . GLY A 1 284 ? 36.931 23.801 21.288 1.00 49.62 284 GLY A C 1
ATOM 2215 O O . GLY A 1 284 ? 36.924 24.772 20.524 1.00 49.62 284 GLY A O 1
ATOM 2216 N N . TYR A 1 285 ? 36.483 23.869 22.539 1.00 49.47 285 TYR A N 1
ATOM 2217 C CA . TYR A 1 285 ? 36.044 25.109 23.166 1.00 49.47 285 TYR A CA 1
ATOM 2218 C C . TYR A 1 285 ? 37.225 26.098 23.209 1.00 49.47 285 TYR A C 1
ATOM 2220 O O . TYR A 1 285 ? 38.272 25.768 23.749 1.00 49.47 285 TYR A O 1
ATOM 2228 N N . LEU A 1 286 ? 37.081 27.317 22.666 1.00 52.09 286 LEU A N 1
ATOM 2229 C CA . LEU A 1 286 ? 38.145 28.350 22.651 1.00 52.09 286 LEU A CA 1
ATOM 2230 C C . LEU A 1 286 ? 38.411 28.987 24.039 1.00 52.09 286 LEU A C 1
ATOM 2232 O O . LEU A 1 286 ? 38.786 30.157 24.127 1.00 52.09 286 LEU A O 1
ATOM 2236 N N . GLY A 1 287 ? 38.162 28.257 25.126 1.00 56.56 287 GLY A N 1
ATOM 2237 C CA . GLY A 1 287 ? 38.450 28.686 26.494 1.00 56.56 287 GLY A CA 1
ATOM 2238 C C . GLY A 1 287 ? 39.765 28.099 27.005 1.00 56.56 287 GLY A C 1
ATOM 2239 O O . GLY A 1 287 ? 40.237 27.092 26.496 1.00 56.56 287 GLY A O 1
ATOM 2240 N N . ASP A 1 288 ? 40.326 28.692 28.059 1.00 58.56 288 ASP A N 1
ATOM 2241 C CA . ASP A 1 288 ? 41.561 28.209 28.708 1.00 58.56 288 ASP A CA 1
ATOM 2242 C C . ASP A 1 288 ? 41.350 26.936 29.571 1.00 58.56 288 ASP A C 1
ATOM 2244 O O . ASP A 1 288 ? 42.252 26.518 30.299 1.00 58.56 288 ASP A O 1
ATOM 2248 N N . HIS A 1 289 ? 40.145 26.351 29.545 1.00 65.69 289 HIS A N 1
ATOM 2249 C CA . HIS A 1 289 ? 39.723 25.180 30.320 1.00 65.69 289 HIS A CA 1
ATOM 2250 C C . HIS A 1 289 ? 38.686 24.359 29.537 1.00 65.69 289 HIS A C 1
ATOM 2252 O O . HIS A 1 289 ? 37.934 24.927 28.738 1.00 65.69 289 HIS A O 1
ATOM 2258 N N . ASP A 1 290 ? 38.590 23.057 29.831 1.00 62.53 290 ASP A N 1
ATOM 2259 C CA . ASP A 1 290 ? 37.564 22.168 29.270 1.00 62.53 290 ASP A CA 1
ATOM 2260 C C . ASP A 1 290 ? 36.149 22.694 29.548 1.00 62.53 290 ASP A C 1
ATOM 2262 O O . ASP A 1 290 ? 35.843 23.226 30.626 1.00 62.53 290 ASP A O 1
ATOM 2266 N N . ALA A 1 291 ? 35.263 22.547 28.563 1.00 64.00 291 ALA A N 1
ATOM 2267 C CA . ALA A 1 291 ? 33.877 22.946 28.724 1.00 64.00 291 ALA A CA 1
ATOM 2268 C C . ALA A 1 291 ? 33.152 21.942 29.620 1.00 64.00 291 ALA A C 1
ATOM 2270 O O . ALA A 1 291 ? 33.240 20.737 29.422 1.00 64.00 291 ALA A O 1
ATOM 2271 N N . THR A 1 292 ? 32.379 22.448 30.578 1.00 64.88 292 THR A N 1
ATOM 2272 C CA . THR A 1 292 ? 31.460 21.620 31.378 1.00 64.88 292 THR A CA 1
ATOM 2273 C C . THR A 1 292 ? 30.309 21.067 30.525 1.00 64.88 292 THR A C 1
ATOM 2275 O O . THR A 1 292 ? 30.184 21.409 29.345 1.00 64.88 292 THR A O 1
ATOM 2278 N N . MET A 1 293 ? 29.436 20.262 31.142 1.00 69.62 293 MET A N 1
ATOM 2279 C CA . MET A 1 293 ? 28.307 19.575 30.504 1.00 69.62 293 MET A CA 1
ATOM 2280 C C . MET A 1 293 ? 27.677 20.350 29.342 1.00 69.62 293 MET A C 1
ATOM 2282 O O . MET A 1 293 ? 27.137 21.455 29.498 1.00 69.62 293 MET A O 1
ATOM 2286 N N . SER A 1 294 ? 27.749 19.740 28.166 1.00 63.88 294 SER A N 1
ATOM 2287 C CA . SER A 1 294 ? 27.392 20.354 26.894 1.00 63.88 294 SER A CA 1
ATOM 2288 C C . SER A 1 294 ? 26.372 19.503 26.148 1.00 63.88 294 SER A C 1
ATOM 2290 O O . SER A 1 294 ? 26.315 18.283 26.290 1.00 63.88 294 SER A O 1
ATOM 2292 N N . ILE A 1 295 ? 25.523 20.166 25.368 1.00 68.19 295 ILE A N 1
ATOM 2293 C CA . ILE A 1 295 ? 24.481 19.534 24.568 1.00 68.19 295 ILE A CA 1
ATOM 2294 C C . ILE A 1 295 ? 24.837 19.656 23.091 1.00 68.19 295 ILE A C 1
ATOM 2296 O O . ILE A 1 295 ? 25.130 20.744 22.592 1.00 68.19 295 ILE A O 1
ATOM 2300 N N . LEU A 1 296 ? 24.725 18.532 22.393 1.00 75.19 296 LEU A N 1
ATOM 2301 C CA . LEU A 1 296 ? 24.792 18.423 20.947 1.00 75.19 296 LEU A CA 1
ATOM 2302 C C . LEU A 1 296 ? 23.370 18.185 20.403 1.00 75.19 296 LEU A C 1
ATOM 2304 O O . LEU A 1 296 ? 22.823 17.090 20.514 1.00 75.19 296 LEU A O 1
ATOM 2308 N N . ASP A 1 297 ? 22.761 19.223 19.832 1.00 75.62 297 ASP A N 1
ATOM 2309 C CA . ASP A 1 297 ? 21.446 19.192 19.175 1.00 75.62 297 ASP A CA 1
ATOM 2310 C C . ASP A 1 297 ? 21.644 18.965 17.669 1.00 75.62 297 ASP A C 1
ATOM 2312 O O . ASP A 1 297 ? 22.060 19.858 16.922 1.00 75.62 297 ASP A O 1
ATOM 2316 N N . ILE A 1 298 ? 21.376 17.738 17.227 1.00 78.69 298 ILE A N 1
ATOM 2317 C CA . ILE A 1 298 ? 21.519 17.295 15.843 1.00 78.69 298 ILE A CA 1
ATOM 2318 C C . ILE A 1 298 ? 20.134 17.183 15.215 1.00 78.69 298 ILE A C 1
ATOM 2320 O O . ILE A 1 298 ? 19.383 16.238 15.450 1.00 78.69 298 ILE A O 1
ATOM 2324 N N . SER A 1 299 ? 19.812 18.110 14.324 1.00 75.56 299 SER A N 1
ATOM 2325 C CA . SER A 1 299 ? 18.656 17.966 13.440 1.00 75.56 299 SER A CA 1
ATOM 2326 C C . SER A 1 299 ? 18.998 17.038 12.276 1.00 75.56 299 SER A C 1
ATOM 2328 O O . SER A 1 299 ? 19.911 17.309 11.496 1.00 75.56 299 SER A O 1
ATOM 2330 N N . MET A 1 300 ? 18.260 15.937 12.155 1.00 74.94 300 MET A N 1
ATOM 2331 C CA . MET A 1 300 ? 18.443 14.959 11.088 1.00 74.94 300 MET A CA 1
ATOM 2332 C C . MET A 1 300 ? 18.038 15.528 9.729 1.00 74.94 300 MET A C 1
ATOM 2334 O O . MET A 1 300 ? 17.158 16.390 9.612 1.00 74.94 300 MET A O 1
ATOM 2338 N N . MET A 1 301 ? 18.666 14.992 8.683 1.00 71.31 301 MET A N 1
ATOM 2339 C CA . MET A 1 301 ? 18.196 15.166 7.313 1.00 71.31 301 MET A CA 1
ATOM 2340 C C . MET A 1 301 ? 16.801 14.554 7.164 1.00 71.31 301 MET A C 1
ATOM 2342 O O . MET A 1 301 ? 16.470 13.545 7.791 1.00 71.31 301 MET A O 1
ATOM 2346 N N . THR A 1 302 ? 15.972 15.150 6.312 1.00 63.59 302 THR A N 1
ATOM 2347 C CA . THR A 1 302 ? 14.633 14.619 6.049 1.00 63.59 302 THR A CA 1
ATOM 2348 C C . THR A 1 302 ? 14.731 13.186 5.523 1.00 63.59 302 THR A C 1
ATOM 2350 O O . THR A 1 302 ? 15.446 12.931 4.558 1.00 63.59 302 THR A O 1
ATOM 2353 N N . GLY A 1 303 ? 14.011 12.257 6.157 1.00 63.97 303 GLY A N 1
ATOM 2354 C CA . GLY A 1 303 ? 14.016 10.841 5.783 1.00 63.97 303 GLY A CA 1
ATOM 2355 C C . GLY A 1 303 ? 15.116 9.999 6.433 1.00 63.97 303 GLY A C 1
ATOM 2356 O O . GLY A 1 303 ? 15.175 8.810 6.140 1.00 63.97 303 GLY A O 1
ATOM 2357 N N . PHE A 1 304 ? 15.941 10.564 7.321 1.00 73.06 304 PHE A N 1
ATOM 2358 C CA . PHE A 1 304 ? 16.982 9.839 8.055 1.00 73.06 304 PHE A CA 1
ATOM 2359 C C . PHE A 1 304 ? 16.641 9.700 9.544 1.00 73.06 304 PHE A C 1
ATOM 2361 O O . PHE A 1 304 ? 16.046 10.601 10.141 1.00 73.06 304 PHE A O 1
ATOM 2368 N N . ALA A 1 305 ? 17.056 8.593 10.160 1.00 75.44 305 ALA A N 1
ATOM 2369 C CA . ALA A 1 305 ? 17.078 8.454 11.615 1.00 75.44 305 ALA A CA 1
ATOM 2370 C C . ALA A 1 305 ? 18.350 7.724 12.083 1.00 75.44 305 ALA A C 1
ATOM 2372 O O . ALA A 1 305 ? 18.891 6.904 11.342 1.00 75.44 305 ALA A O 1
ATOM 2373 N N . PRO A 1 306 ? 18.849 8.027 13.289 1.00 78.12 306 PRO A N 1
ATOM 2374 C CA . PRO A 1 306 ? 20.091 7.457 13.795 1.00 78.12 306 PRO A CA 1
ATOM 2375 C C . PRO A 1 306 ? 19.959 5.991 14.206 1.00 78.12 306 PRO A C 1
ATOM 2377 O O . PRO A 1 306 ? 18.907 5.543 14.667 1.00 78.12 306 PRO A O 1
ATOM 2380 N N . ASP A 1 307 ? 21.060 5.256 14.072 1.00 80.25 307 ASP A N 1
ATOM 2381 C CA . ASP A 1 307 ? 21.200 3.893 14.562 1.00 80.25 307 ASP A CA 1
ATOM 2382 C C . ASP A 1 307 ? 21.257 3.893 16.094 1.00 80.25 307 ASP A C 1
ATOM 2384 O O . ASP A 1 307 ? 22.205 4.363 16.725 1.00 80.25 307 ASP A O 1
ATOM 2388 N N . THR A 1 308 ? 20.205 3.362 16.712 1.00 81.25 308 THR A N 1
ATOM 2389 C CA . THR A 1 308 ? 20.110 3.313 18.174 1.00 81.25 308 THR A CA 1
ATOM 2390 C C . THR A 1 308 ? 21.105 2.345 18.819 1.00 81.25 308 THR A C 1
ATOM 2392 O O . THR A 1 308 ? 21.355 2.477 20.016 1.00 81.25 308 THR A O 1
ATOM 2395 N N . ALA A 1 309 ? 21.663 1.379 18.080 1.00 78.75 309 ALA A N 1
ATOM 2396 C CA . ALA A 1 309 ? 22.665 0.457 18.609 1.00 78.75 309 ALA A CA 1
ATOM 2397 C C . ALA A 1 309 ? 24.014 1.165 18.795 1.00 78.75 309 ALA A C 1
ATOM 2399 O O . ALA A 1 309 ? 24.592 1.076 19.878 1.00 78.75 309 ALA A O 1
ATOM 2400 N N . ASP A 1 310 ? 24.443 1.946 17.801 1.00 76.69 310 ASP A N 1
ATOM 2401 C CA . ASP A 1 310 ? 25.658 2.765 17.878 1.00 76.69 310 ASP A CA 1
ATOM 2402 C C . ASP A 1 310 ? 25.561 3.783 19.028 1.00 76.69 310 ASP A C 1
ATOM 2404 O O . ASP A 1 310 ? 26.470 3.897 19.847 1.00 76.69 310 ASP A O 1
ATOM 2408 N N . LEU A 1 311 ? 24.420 4.475 19.158 1.00 81.44 311 LEU A N 1
ATOM 2409 C CA . LEU A 1 311 ? 24.201 5.443 20.243 1.00 81.44 311 LEU A CA 1
ATOM 2410 C C . LEU A 1 311 ? 24.222 4.787 21.634 1.00 81.44 311 LEU A C 1
ATOM 2412 O O . LEU A 1 311 ? 24.766 5.350 22.581 1.00 81.44 311 LEU A O 1
ATOM 2416 N N . LYS A 1 312 ? 23.666 3.578 21.777 1.00 80.19 312 LYS A N 1
ATOM 2417 C CA . LYS A 1 312 ? 23.738 2.816 23.035 1.00 80.19 312 LYS A CA 1
ATOM 2418 C C . LYS A 1 312 ? 25.164 2.387 23.359 1.00 80.19 312 LYS A C 1
ATOM 2420 O O . LYS A 1 312 ? 25.545 2.434 24.526 1.00 80.19 312 LYS A O 1
ATOM 2425 N N . GLN A 1 313 ? 25.946 1.989 22.358 1.00 79.56 313 GLN A N 1
ATOM 2426 C CA . GLN A 1 313 ? 27.355 1.654 22.543 1.00 79.56 313 GLN A CA 1
ATOM 2427 C C . GLN A 1 313 ? 28.159 2.874 23.007 1.00 79.56 313 GLN A C 1
ATOM 2429 O O . GLN A 1 313 ? 28.927 2.758 23.957 1.00 79.56 313 GLN A O 1
ATOM 2434 N N . LEU A 1 314 ? 27.924 4.047 22.410 1.00 75.88 314 LEU A N 1
ATOM 2435 C CA . LEU A 1 314 ? 28.562 5.300 22.830 1.00 75.88 314 LEU A CA 1
ATOM 2436 C C . LEU A 1 314 ? 28.193 5.697 24.271 1.00 75.88 314 LEU A C 1
ATOM 2438 O O . LEU A 1 314 ? 29.020 6.282 24.966 1.00 75.88 314 LEU A O 1
ATOM 2442 N N . ALA A 1 315 ? 26.975 5.368 24.722 1.00 75.62 315 ALA A N 1
ATOM 2443 C CA . ALA A 1 315 ? 26.479 5.713 26.057 1.00 75.62 315 ALA A CA 1
ATOM 2444 C C . ALA A 1 315 ? 26.850 4.709 27.166 1.00 75.62 315 ALA A C 1
ATOM 2446 O O . ALA A 1 315 ? 26.740 5.032 28.344 1.00 75.62 315 ALA A O 1
ATOM 2447 N N . SER A 1 316 ? 27.217 3.471 26.815 1.00 71.38 316 SER A N 1
ATOM 2448 C CA . SER A 1 316 ? 27.415 2.374 27.785 1.00 71.38 316 SER A CA 1
ATOM 2449 C C . SER A 1 316 ? 28.727 1.599 27.629 1.00 71.38 316 SER A C 1
ATOM 2451 O O . SER A 1 316 ? 28.944 0.619 28.344 1.00 71.38 316 SER A O 1
ATOM 2453 N N . GLY A 1 317 ? 29.593 2.008 26.699 1.00 59.94 317 GLY A N 1
ATOM 2454 C CA . GLY A 1 317 ? 30.920 1.425 26.508 1.00 59.94 317 GLY A CA 1
ATOM 2455 C C . GLY A 1 317 ? 31.861 1.689 27.687 1.00 59.94 317 GLY A C 1
ATOM 2456 O O . GLY A 1 317 ? 31.584 2.511 28.553 1.00 59.94 317 GLY A O 1
ATOM 2457 N N . THR A 1 318 ? 32.994 0.985 27.718 1.00 50.09 318 THR A N 1
ATOM 2458 C CA . THR A 1 318 ? 34.048 1.178 28.734 1.00 50.09 318 THR A CA 1
ATOM 2459 C C . THR A 1 318 ? 34.712 2.554 28.660 1.00 50.09 318 THR A C 1
ATOM 2461 O O . THR A 1 318 ? 35.183 3.039 29.682 1.00 50.09 318 THR A O 1
ATOM 2464 N N . ASP A 1 319 ? 34.681 3.174 27.478 1.00 49.81 319 ASP A N 1
ATOM 2465 C CA . ASP A 1 319 ? 35.041 4.569 27.231 1.00 49.81 319 ASP A CA 1
ATOM 2466 C C . ASP A 1 319 ? 33.735 5.317 26.911 1.00 49.81 319 ASP A C 1
ATOM 2468 O O . ASP A 1 319 ? 33.300 5.377 25.760 1.00 49.81 319 ASP A O 1
ATOM 2472 N N . THR A 1 320 ? 33.011 5.765 27.940 1.00 56.22 320 THR A N 1
ATOM 2473 C CA . THR A 1 320 ? 31.749 6.502 27.773 1.00 56.22 320 THR A CA 1
ATOM 2474 C C . THR A 1 320 ? 32.019 7.854 27.120 1.00 56.22 320 THR A C 1
ATOM 2476 O O . THR A 1 320 ? 32.532 8.758 27.772 1.00 56.22 320 THR A O 1
ATOM 2479 N N . TYR A 1 321 ? 31.658 7.990 25.842 1.00 61.22 321 TYR A N 1
ATOM 2480 C CA . TYR A 1 321 ? 31.805 9.236 25.077 1.00 61.22 321 TYR A CA 1
ATOM 2481 C C . TYR A 1 321 ? 30.577 10.147 25.179 1.00 61.22 321 TYR A C 1
ATOM 2483 O O . TYR A 1 321 ? 30.673 11.341 24.912 1.00 61.22 321 TYR A O 1
ATOM 2491 N N . ILE A 1 322 ? 29.410 9.590 25.519 1.00 73.25 322 ILE A N 1
ATOM 2492 C CA . ILE A 1 322 ? 28.176 10.357 25.716 1.00 73.25 322 ILE A CA 1
ATOM 2493 C C . ILE A 1 322 ? 27.506 9.932 27.022 1.00 73.25 322 ILE A C 1
ATOM 2495 O O . ILE A 1 322 ? 27.408 8.742 27.314 1.00 73.25 322 ILE A O 1
ATOM 2499 N N . SER A 1 323 ? 26.985 10.882 27.791 1.00 69.50 323 SER A N 1
ATOM 2500 C CA . SER A 1 323 ? 26.313 10.596 29.065 1.00 69.50 323 SER A CA 1
ATOM 2501 C C . SER A 1 323 ? 24.892 10.080 28.841 1.00 69.50 323 SER A C 1
ATOM 2503 O O . SER A 1 323 ? 24.382 9.234 29.576 1.00 69.50 323 SER A O 1
ATOM 2505 N N . LYS A 1 324 ? 24.213 10.627 27.827 1.00 74.44 324 LYS A N 1
ATOM 2506 C CA . LYS A 1 324 ? 22.826 10.301 27.476 1.00 74.44 324 LYS A CA 1
ATOM 2507 C C . LYS A 1 324 ? 22.526 10.738 26.045 1.00 74.44 324 LYS A C 1
ATOM 2509 O O . LYS A 1 324 ? 23.143 11.665 25.529 1.00 74.44 324 LYS A O 1
ATOM 2514 N N . PHE A 1 325 ? 21.518 10.128 25.429 1.00 82.69 325 PHE A N 1
ATOM 2515 C CA . PHE A 1 325 ? 20.897 10.660 24.221 1.00 82.69 325 PHE A CA 1
ATOM 2516 C C . PHE A 1 325 ? 19.367 10.637 24.315 1.00 82.69 325 PHE A C 1
ATOM 2518 O O . PHE A 1 325 ? 18.783 9.791 24.996 1.00 82.69 325 PHE A O 1
ATOM 2525 N N . GLU A 1 326 ? 18.720 11.562 23.614 1.00 80.44 326 GLU A N 1
ATOM 2526 C CA . GLU A 1 326 ? 17.270 11.684 23.491 1.00 80.44 326 GLU A CA 1
ATOM 2527 C C . GLU A 1 326 ? 16.885 11.909 22.026 1.00 80.44 326 GLU A C 1
ATOM 2529 O O . GLU A 1 326 ? 17.544 12.644 21.294 1.00 80.44 326 GLU A O 1
ATOM 2534 N N . LEU A 1 327 ? 15.805 11.266 21.586 1.00 79.56 327 LEU A N 1
ATOM 2535 C CA . LEU A 1 327 ? 15.230 11.478 20.261 1.00 79.56 327 LEU A CA 1
ATOM 2536 C C . LEU A 1 327 ? 13.963 12.319 20.415 1.00 79.56 327 LEU A C 1
ATOM 2538 O O . LEU A 1 327 ? 12.930 11.823 20.865 1.00 79.56 327 LEU A O 1
ATOM 2542 N N . GLU A 1 328 ? 14.044 13.591 20.038 1.00 69.69 328 GLU A N 1
ATOM 2543 C CA . GLU A 1 328 ? 12.905 14.498 20.012 1.00 69.69 328 GLU A CA 1
ATOM 2544 C C . GLU A 1 328 ? 12.249 14.504 18.629 1.00 69.69 328 GLU A C 1
ATOM 2546 O O . GLU A 1 328 ? 12.818 14.953 17.630 1.00 69.69 328 GLU A O 1
ATOM 2551 N N . ASN A 1 329 ? 10.984 14.094 18.583 1.00 59.41 329 ASN A N 1
ATOM 2552 C CA . ASN A 1 329 ? 10.118 14.378 17.446 1.00 59.41 329 ASN A CA 1
ATOM 2553 C C . ASN A 1 329 ? 9.434 15.722 17.690 1.00 59.41 329 ASN A C 1
ATOM 2555 O O . ASN A 1 329 ? 8.361 15.764 18.292 1.00 59.41 329 ASN A O 1
ATOM 2559 N N . LYS A 1 330 ? 10.047 16.827 17.242 1.00 51.50 330 LYS A N 1
ATOM 2560 C CA . LYS A 1 330 ? 9.408 18.151 17.296 1.00 51.50 330 LYS A CA 1
ATOM 2561 C C . LYS A 1 330 ? 8.255 18.184 16.280 1.00 51.50 330 LYS A C 1
ATOM 2563 O O . LYS A 1 330 ? 8.518 18.244 15.077 1.00 51.50 330 LYS A O 1
ATOM 2568 N N . PRO A 1 331 ? 6.978 18.200 16.717 1.00 40.69 331 PRO A N 1
ATOM 2569 C CA . PRO A 1 331 ? 5.826 18.115 15.809 1.00 40.69 331 PRO A CA 1
ATOM 2570 C C . PRO A 1 331 ? 5.754 19.290 14.823 1.00 40.69 331 PRO A C 1
ATOM 2572 O O . PRO A 1 331 ? 5.123 19.197 13.775 1.00 40.69 331 PRO A O 1
ATOM 2575 N N . SER A 1 332 ? 6.408 20.400 15.167 1.00 35.53 332 SER A N 1
ATOM 2576 C CA . SER A 1 332 ? 6.368 21.666 14.439 1.00 35.53 332 SER A CA 1
ATOM 2577 C C . SER A 1 332 ? 7.430 21.801 13.340 1.00 35.53 332 SER A C 1
ATOM 2579 O O . SER A 1 332 ? 7.317 22.718 12.532 1.00 35.53 332 SER A O 1
ATOM 2581 N N . SER A 1 333 ? 8.474 20.956 13.305 1.00 45.28 333 SER A N 1
ATOM 2582 C CA . SER A 1 333 ? 9.638 21.161 12.418 1.00 45.28 333 SER A CA 1
ATOM 2583 C C . SER A 1 333 ? 9.810 20.123 11.303 1.00 45.28 333 SER A C 1
ATOM 2585 O O . SER A 1 333 ? 10.677 20.327 10.456 1.00 45.28 333 SER A O 1
ATOM 2587 N N . ASN A 1 334 ? 9.025 19.034 11.263 1.00 50.50 334 ASN A N 1
ATOM 2588 C CA . ASN A 1 334 ? 9.205 17.901 10.328 1.00 50.50 334 ASN A CA 1
ATOM 2589 C C . ASN A 1 334 ? 10.638 17.311 10.303 1.00 50.50 334 ASN A C 1
ATOM 2591 O O . ASN A 1 334 ? 10.985 16.569 9.383 1.00 50.50 334 ASN A O 1
ATOM 2595 N N . LYS A 1 335 ? 11.479 17.638 11.291 1.00 56.12 335 LYS A N 1
ATOM 2596 C CA . LYS A 1 335 ? 12.855 17.156 11.423 1.00 56.12 335 LYS A CA 1
ATOM 2597 C C . LYS A 1 335 ? 12.967 16.382 12.729 1.00 56.12 335 LYS A C 1
ATOM 2599 O O . LYS A 1 335 ? 12.645 16.925 13.784 1.00 56.12 335 LYS A O 1
ATOM 2604 N N . ASN A 1 336 ? 13.431 15.138 12.643 1.00 68.50 336 ASN A N 1
ATOM 2605 C CA . ASN A 1 336 ? 13.801 14.361 13.820 1.00 68.50 336 ASN A CA 1
ATOM 2606 C C . ASN A 1 336 ? 15.045 15.007 14.428 1.00 68.50 336 ASN A C 1
ATOM 2608 O O . ASN A 1 336 ? 16.023 15.240 13.716 1.00 68.50 336 ASN A O 1
ATOM 2612 N N . THR A 1 337 ? 15.007 15.311 15.717 1.00 76.69 337 THR A N 1
ATOM 2613 C CA . THR A 1 337 ? 16.150 15.871 16.432 1.00 76.69 337 THR A CA 1
ATOM 2614 C C . THR A 1 337 ? 16.725 14.805 17.356 1.00 76.69 337 THR A C 1
ATOM 2616 O O . THR A 1 337 ? 16.001 14.185 18.128 1.00 76.69 337 THR A O 1
ATOM 2619 N N . LEU A 1 338 ? 18.031 14.588 17.269 1.00 83.19 338 LEU A N 1
ATOM 2620 C CA . LEU A 1 338 ? 18.808 13.799 18.212 1.00 83.19 338 LEU A CA 1
ATOM 2621 C C . LEU A 1 338 ? 19.544 14.768 19.135 1.00 83.19 338 LEU A C 1
ATOM 2623 O O . LEU A 1 338 ? 20.338 15.579 18.667 1.00 83.19 338 LEU A O 1
ATOM 2627 N N . ILE A 1 339 ? 19.278 14.673 20.429 1.00 81.62 339 ILE A N 1
ATOM 2628 C CA . ILE A 1 339 ? 19.968 15.422 21.475 1.00 81.62 339 ILE A CA 1
ATOM 2629 C C . ILE A 1 339 ? 20.952 14.470 22.142 1.00 81.62 339 ILE A C 1
ATOM 2631 O O . ILE A 1 339 ? 20.558 13.406 22.614 1.00 81.62 339 ILE A O 1
ATOM 2635 N N . ILE A 1 340 ? 22.226 14.839 22.181 1.00 80.56 340 ILE A N 1
ATOM 2636 C CA . ILE A 1 340 ? 23.279 14.100 22.879 1.00 80.56 340 ILE A CA 1
ATOM 2637 C C . ILE A 1 340 ? 23.810 14.978 24.012 1.00 80.56 340 ILE A C 1
ATOM 2639 O O . ILE A 1 340 ? 24.049 16.169 23.823 1.00 80.56 340 ILE A O 1
ATOM 2643 N N . TYR A 1 341 ? 23.989 14.376 25.183 1.00 75.56 341 TYR A N 1
ATOM 2644 C CA . TYR A 1 341 ? 24.578 15.003 26.360 1.00 75.56 341 TYR A CA 1
ATOM 2645 C C . TYR A 1 341 ? 26.025 14.532 26.496 1.00 75.56 341 TYR A C 1
ATOM 2647 O O . TYR A 1 341 ? 26.281 13.326 26.448 1.00 75.56 341 TYR A O 1
ATOM 2655 N N . LEU A 1 342 ? 26.939 15.486 26.641 1.00 72.38 342 LEU A N 1
ATOM 2656 C CA . LEU A 1 342 ? 28.368 15.275 26.857 1.00 72.38 342 LEU A CA 1
ATOM 2657 C C . LEU A 1 342 ? 28.722 15.768 28.260 1.00 72.38 342 LEU A C 1
ATOM 2659 O O . LEU A 1 342 ? 28.252 16.839 28.655 1.00 72.38 342 LEU A O 1
ATOM 2663 N N . ASP A 1 343 ? 29.527 15.001 28.997 1.00 66.81 343 ASP A N 1
ATOM 2664 C CA . ASP A 1 343 ? 29.951 15.354 30.360 1.00 66.81 343 ASP A CA 1
ATOM 2665 C C . ASP A 1 343 ? 30.897 16.562 30.357 1.00 66.81 343 ASP A C 1
ATOM 2667 O O . ASP A 1 343 ? 30.717 17.497 31.145 1.00 66.81 343 ASP A O 1
ATOM 2671 N N . ASP A 1 344 ? 31.834 16.575 29.412 1.00 66.56 344 ASP A N 1
ATOM 2672 C CA . ASP A 1 344 ? 32.718 17.686 29.091 1.00 66.56 344 ASP A CA 1
ATOM 2673 C C . ASP A 1 344 ? 33.044 17.710 27.583 1.00 66.56 344 ASP A C 1
ATOM 2675 O O . ASP A 1 344 ? 32.656 16.810 26.834 1.00 66.56 344 ASP A O 1
ATOM 2679 N N . ILE A 1 345 ? 33.650 18.805 27.116 1.00 68.50 345 ILE A N 1
ATOM 2680 C CA . ILE A 1 345 ? 34.271 18.901 25.785 1.00 68.50 345 ILE A CA 1
ATOM 2681 C C . ILE A 1 345 ? 35.689 19.417 25.991 1.00 68.50 345 ILE A C 1
ATOM 2683 O O . ILE A 1 345 ? 35.873 20.473 26.614 1.00 68.50 345 ILE A O 1
ATOM 2687 N N . SER A 1 346 ? 36.673 18.711 25.437 1.00 66.06 346 SER A N 1
ATOM 2688 C CA . SER A 1 346 ? 38.072 19.096 25.589 1.00 66.06 346 SER A CA 1
ATOM 2689 C C . SER A 1 346 ? 38.371 20.433 24.899 1.00 66.06 346 SER A C 1
ATOM 2691 O O . SER A 1 346 ? 37.912 20.714 23.787 1.00 66.06 346 SER A O 1
ATOM 2693 N N . HIS A 1 347 ? 39.155 21.285 25.562 1.00 70.00 347 HIS A N 1
ATOM 2694 C CA . HIS A 1 347 ? 39.699 22.506 24.952 1.00 70.00 347 HIS A CA 1
ATOM 2695 C C . HIS A 1 347 ? 40.998 22.252 24.160 1.00 70.00 347 HIS A C 1
ATOM 2697 O O . HIS A 1 347 ? 41.326 23.021 23.257 1.00 70.00 347 HIS A O 1
ATOM 2703 N N . ASP A 1 348 ? 41.701 21.151 24.454 1.00 62.06 348 ASP A N 1
ATOM 2704 C CA . ASP A 1 348 ? 42.998 20.795 23.862 1.00 62.06 348 ASP A CA 1
ATOM 2705 C C . ASP A 1 348 ? 42.887 19.814 22.679 1.00 62.06 348 ASP A C 1
ATOM 2707 O O . ASP A 1 348 ? 43.754 19.801 21.799 1.00 62.06 348 ASP A O 1
ATOM 2711 N N . GLN A 1 349 ? 41.853 18.963 22.652 1.00 61.25 349 GLN A N 1
ATOM 2712 C CA . GLN A 1 349 ? 41.656 17.929 21.627 1.00 61.25 349 GLN A CA 1
ATOM 2713 C C . GLN A 1 349 ? 40.271 18.023 20.973 1.00 61.25 349 GLN A C 1
ATOM 2715 O O . GLN A 1 349 ? 39.309 18.478 21.580 1.00 61.25 349 GLN A O 1
ATOM 2720 N N . GLU A 1 350 ? 40.170 17.608 19.706 1.00 59.41 350 GLU A N 1
ATOM 2721 C CA . GLU A 1 350 ? 38.880 17.542 19.011 1.00 59.41 350 GLU A CA 1
ATOM 2722 C C . GLU A 1 350 ? 38.107 16.282 19.405 1.00 59.41 350 GLU A C 1
ATOM 2724 O O . GLU A 1 350 ? 38.544 15.162 19.125 1.00 59.41 350 GLU A O 1
ATOM 2729 N N . ASP A 1 351 ? 36.907 16.475 19.946 1.00 60.50 351 ASP A N 1
ATOM 2730 C CA . ASP A 1 351 ? 35.994 15.383 20.253 1.00 60.50 351 ASP A CA 1
ATOM 2731 C C . ASP A 1 351 ? 35.180 15.007 19.007 1.00 60.50 351 ASP A C 1
ATOM 2733 O O . ASP A 1 351 ? 34.426 15.800 18.427 1.00 60.50 351 ASP A O 1
ATOM 2737 N N . CYS A 1 352 ? 35.349 13.763 18.557 1.00 61.44 352 CYS A N 1
ATOM 2738 C CA . CYS A 1 352 ? 34.686 13.230 17.370 1.00 61.44 352 CYS A CA 1
ATOM 2739 C C . CYS A 1 352 ? 33.649 12.178 17.756 1.00 61.44 352 CYS A C 1
ATOM 2741 O O . CYS A 1 352 ? 33.982 11.155 18.351 1.00 61.44 352 CYS A O 1
ATOM 2743 N N . ILE A 1 353 ? 32.404 12.382 17.324 1.00 67.75 353 ILE A N 1
ATOM 2744 C CA . ILE A 1 353 ? 31.313 11.427 17.531 1.00 67.75 353 ILE A CA 1
ATOM 2745 C C . ILE A 1 353 ? 30.841 10.928 16.171 1.00 67.75 353 ILE A C 1
ATOM 2747 O O . ILE A 1 353 ? 30.503 11.711 15.278 1.00 67.75 353 ILE A O 1
ATOM 2751 N N . SER A 1 354 ? 30.801 9.608 16.012 1.00 68.19 354 SER A N 1
ATOM 2752 C CA . SER A 1 354 ? 30.334 8.963 14.789 1.00 68.19 354 SER A CA 1
ATOM 2753 C C . SER A 1 354 ? 29.294 7.900 15.086 1.00 68.19 354 SER A C 1
ATOM 2755 O O . SER A 1 354 ? 29.515 7.049 15.943 1.00 68.19 354 SER A O 1
ATOM 2757 N N . PHE A 1 355 ? 28.198 7.922 14.337 1.00 73.94 355 PHE A N 1
ATOM 2758 C CA . PHE A 1 355 ? 27.153 6.906 14.393 1.00 73.94 355 PHE A CA 1
ATOM 2759 C C . PHE A 1 355 ? 26.517 6.739 13.012 1.00 73.94 355 PHE A C 1
ATOM 2761 O O . PHE A 1 355 ? 26.481 7.672 12.202 1.00 73.94 355 PHE A O 1
ATOM 2768 N N . LYS A 1 356 ? 26.009 5.543 12.725 1.00 72.19 356 LYS A N 1
ATOM 2769 C CA . LYS A 1 356 ? 25.253 5.278 11.500 1.00 72.19 356 LYS A CA 1
ATOM 2770 C C . LYS A 1 356 ? 23.905 5.991 11.526 1.00 72.19 356 LYS A C 1
ATOM 2772 O O . LYS A 1 356 ? 23.258 6.116 12.566 1.00 72.19 356 LYS A O 1
ATOM 2777 N N . VAL A 1 357 ? 23.455 6.433 10.360 1.00 74.06 357 VAL A N 1
ATOM 2778 C CA . VAL A 1 357 ? 22.081 6.860 10.118 1.00 74.06 357 VAL A CA 1
ATOM 2779 C C . VAL A 1 357 ? 21.471 6.035 9.004 1.00 74.06 357 VAL A C 1
ATOM 2781 O O . VAL A 1 357 ? 22.076 5.787 7.963 1.00 74.06 357 VAL A O 1
ATOM 2784 N N . HIS A 1 358 ? 20.225 5.658 9.230 1.00 66.38 358 HIS A N 1
ATOM 2785 C CA . HIS A 1 358 ? 19.426 4.879 8.309 1.00 66.38 358 HIS A CA 1
ATOM 2786 C C . HIS A 1 358 ? 18.515 5.815 7.535 1.00 66.38 358 HIS A C 1
ATOM 2788 O O . HIS A 1 358 ? 17.815 6.648 8.118 1.00 66.38 358 HIS A O 1
ATOM 2794 N N . GLN A 1 359 ? 18.532 5.691 6.213 1.00 66.25 359 GLN A N 1
ATOM 2795 C CA . GLN A 1 359 ? 17.597 6.396 5.355 1.00 66.25 359 GLN A CA 1
ATOM 2796 C C . GLN A 1 359 ? 16.308 5.577 5.230 1.00 66.25 359 GLN A C 1
ATOM 2798 O O . GLN A 1 359 ? 16.293 4.514 4.620 1.00 66.25 359 GLN A O 1
ATOM 2803 N N . PHE A 1 360 ? 15.215 6.088 5.785 1.00 58.72 360 PHE A N 1
ATOM 2804 C CA . PHE A 1 360 ? 13.898 5.447 5.754 1.00 58.72 360 PHE A CA 1
ATOM 2805 C C . PHE A 1 360 ? 13.095 5.833 4.509 1.00 58.72 360 PHE A C 1
ATOM 2807 O O . PHE A 1 360 ? 12.275 5.049 4.040 1.00 58.72 360 PHE A O 1
ATOM 2814 N N . PHE A 1 361 ? 13.334 7.028 3.954 1.00 52.59 361 PHE A N 1
ATOM 2815 C CA . PHE A 1 361 ? 12.650 7.515 2.753 1.00 52.59 361 PHE A CA 1
ATOM 2816 C C . PHE A 1 361 ? 13.618 8.271 1.839 1.00 52.59 361 PHE A C 1
ATOM 2818 O O . PHE A 1 361 ? 14.426 9.084 2.294 1.00 52.59 361 PHE A O 1
ATOM 2825 N N . ASN A 1 362 ? 13.520 8.034 0.530 1.00 45.03 362 ASN A N 1
ATOM 2826 C CA . ASN A 1 362 ? 14.299 8.769 -0.464 1.00 45.03 362 ASN A CA 1
ATOM 2827 C C . ASN A 1 362 ? 13.635 10.123 -0.749 1.00 45.03 362 ASN A C 1
ATOM 2829 O O . ASN A 1 362 ? 12.532 10.178 -1.290 1.00 45.03 362 ASN A O 1
ATOM 2833 N N . VAL A 1 363 ? 14.293 11.218 -0.359 1.00 50.72 363 VAL A N 1
ATOM 2834 C CA . VAL A 1 363 ? 13.773 12.586 -0.500 1.00 50.72 363 VAL A CA 1
ATOM 2835 C C . VAL A 1 363 ? 14.453 13.255 -1.692 1.00 50.72 363 VAL A C 1
ATOM 2837 O O . VAL A 1 363 ? 15.674 13.355 -1.726 1.00 50.72 363 VAL A O 1
ATOM 2840 N N . GLY A 1 364 ? 13.670 13.727 -2.670 1.00 39.09 364 GLY A N 1
ATOM 2841 C CA . GLY A 1 364 ? 14.202 14.312 -3.914 1.00 39.09 364 GLY A CA 1
ATOM 2842 C C . GLY A 1 364 ? 15.044 15.582 -3.723 1.00 39.09 364 GLY A C 1
ATOM 2843 O O . GLY A 1 364 ? 15.911 15.871 -4.540 1.00 39.09 364 GLY A O 1
ATOM 2844 N N . LEU A 1 365 ? 14.827 16.318 -2.629 1.00 47.09 365 LEU A N 1
ATOM 2845 C CA . LEU A 1 365 ? 15.680 17.415 -2.168 1.00 47.09 365 LEU A CA 1
ATOM 2846 C C . LEU A 1 365 ? 15.970 17.197 -0.682 1.00 47.09 365 LEU A C 1
ATOM 2848 O O . LEU A 1 365 ? 15.160 17.559 0.175 1.00 47.09 365 LEU A O 1
ATOM 2852 N N . ILE A 1 366 ? 17.105 16.569 -0.377 1.00 53.31 366 ILE A N 1
ATOM 2853 C CA . ILE A 1 366 ? 17.543 16.358 1.005 1.00 53.31 366 ILE A CA 1
ATOM 2854 C C . ILE A 1 366 ? 17.837 17.729 1.616 1.00 53.31 366 ILE A C 1
ATOM 2856 O O . ILE A 1 366 ? 18.771 18.419 1.208 1.00 53.31 366 ILE A O 1
ATOM 2860 N N . GLN A 1 367 ? 17.030 18.143 2.594 1.00 49.62 367 GLN A N 1
ATOM 2861 C CA . GLN A 1 367 ? 17.379 19.310 3.392 1.00 49.62 367 GLN A CA 1
ATOM 2862 C C . GLN A 1 367 ? 18.536 18.942 4.322 1.00 49.62 367 GLN A C 1
ATOM 2864 O O . GLN A 1 367 ? 18.431 17.928 5.023 1.00 49.62 367 GLN A O 1
ATOM 2869 N N . PRO A 1 368 ? 19.609 19.752 4.375 1.00 59.19 368 PRO A N 1
ATOM 2870 C CA . PRO A 1 368 ? 20.730 19.466 5.248 1.00 59.19 368 PRO A CA 1
ATOM 2871 C C . PRO A 1 368 ? 20.264 19.430 6.706 1.00 59.19 368 PRO A C 1
ATOM 2873 O O . PRO A 1 368 ? 19.459 20.261 7.160 1.00 59.19 368 PRO A O 1
ATOM 2876 N N . GLY A 1 369 ? 20.773 18.433 7.424 1.00 65.12 369 GLY A N 1
ATOM 2877 C CA . GLY A 1 369 ? 20.756 18.429 8.876 1.00 65.12 369 GLY A CA 1
ATOM 2878 C C . GLY A 1 369 ? 21.664 19.535 9.408 1.00 65.12 369 GLY A C 1
ATOM 2879 O O . GLY A 1 369 ? 22.578 19.993 8.722 1.00 65.12 369 GLY A O 1
ATOM 2880 N N . ALA A 1 370 ? 21.404 19.985 10.624 1.00 69.12 370 ALA A N 1
ATOM 2881 C CA . ALA A 1 370 ? 22.223 20.975 11.311 1.00 69.12 370 ALA A CA 1
ATOM 2882 C C . ALA A 1 370 ? 22.605 20.447 12.688 1.00 69.12 370 ALA A C 1
ATOM 2884 O O . ALA A 1 370 ? 21.752 19.909 13.393 1.00 69.12 370 ALA A O 1
ATOM 2885 N N . VAL A 1 371 ? 23.866 20.643 13.054 1.00 71.50 371 VAL A N 1
ATOM 2886 C CA . VAL A 1 371 ? 24.421 20.303 14.363 1.00 71.50 371 VAL A CA 1
ATOM 2887 C C . VAL A 1 371 ? 24.652 21.600 15.124 1.00 71.50 371 VAL A C 1
ATOM 2889 O O . VAL A 1 371 ? 25.357 22.486 14.634 1.00 71.50 371 VAL A O 1
ATOM 2892 N N . LYS A 1 372 ? 24.073 21.716 16.315 1.00 69.50 372 LYS A N 1
ATOM 2893 C CA . LYS A 1 372 ? 24.316 22.813 17.250 1.00 69.50 372 LYS A CA 1
ATOM 2894 C C . LYS A 1 372 ? 24.962 22.258 18.509 1.00 69.50 372 LYS A C 1
ATOM 2896 O O . LYS A 1 372 ? 24.525 21.233 19.015 1.00 69.50 372 LYS A O 1
ATOM 2901 N N . VAL A 1 373 ? 25.960 22.966 19.018 1.00 70.19 373 VAL A N 1
ATOM 2902 C CA . VAL A 1 373 ? 26.614 22.664 20.295 1.00 70.19 373 VAL A CA 1
ATOM 2903 C C . VAL A 1 373 ? 26.398 23.855 21.214 1.00 70.19 373 VAL A C 1
ATOM 2905 O O . VAL A 1 373 ? 26.592 24.992 20.780 1.00 70.19 373 VAL A O 1
ATOM 2908 N N . TYR A 1 374 ? 25.980 23.618 22.453 1.00 64.50 374 TYR A N 1
ATOM 2909 C CA . TYR A 1 374 ? 25.839 24.670 23.460 1.00 64.50 374 TYR A CA 1
ATOM 2910 C C . TYR A 1 374 ? 26.016 24.120 24.877 1.00 64.50 374 TYR A C 1
ATOM 2912 O O . TYR A 1 374 ? 25.724 22.957 25.145 1.00 64.50 374 TYR A O 1
ATOM 2920 N N . SER A 1 375 ? 26.477 24.966 25.800 1.00 62.50 375 SER A N 1
ATOM 2921 C CA . SER A 1 375 ? 26.617 24.592 27.211 1.00 62.50 375 SER A CA 1
ATOM 2922 C C . SER A 1 375 ? 25.246 24.447 27.875 1.00 62.50 375 SER A C 1
ATOM 2924 O O . SER A 1 375 ? 24.355 25.277 27.671 1.00 62.50 375 SER A O 1
ATOM 2926 N N . TYR A 1 376 ? 25.082 23.421 28.714 1.00 54.28 376 TYR A N 1
ATOM 2927 C CA . TYR A 1 376 ? 23.830 23.157 29.427 1.00 54.28 376 TYR A CA 1
ATOM 2928 C C . TYR A 1 376 ? 23.420 24.309 30.364 1.00 54.28 376 TYR A C 1
ATOM 2930 O O . TYR A 1 376 ? 22.233 24.595 30.517 1.00 54.28 376 TYR A O 1
ATOM 2938 N N . TYR A 1 377 ? 24.392 24.992 30.978 1.00 50.41 377 TYR A N 1
ATOM 2939 C CA . TYR A 1 377 ? 24.145 26.008 32.010 1.00 50.41 377 TYR A CA 1
ATOM 2940 C C . TYR A 1 377 ? 23.979 27.436 31.465 1.00 50.41 377 TYR A C 1
ATOM 2942 O O . TYR A 1 377 ? 23.476 28.297 32.183 1.00 50.41 377 TYR A O 1
ATOM 2950 N N . ASN A 1 378 ? 24.328 27.681 30.196 1.00 53.88 378 ASN A N 1
ATOM 2951 C CA . ASN A 1 378 ? 24.293 29.004 29.564 1.00 53.88 378 ASN A CA 1
ATOM 2952 C C . ASN A 1 378 ? 23.516 28.973 28.234 1.00 53.88 378 ASN A C 1
ATOM 2954 O O . ASN A 1 378 ? 24.080 29.105 27.154 1.00 53.88 378 ASN A O 1
ATOM 2958 N N . LEU A 1 379 ? 22.185 28.857 28.305 1.00 47.38 379 LEU A N 1
ATOM 2959 C CA . LEU A 1 379 ? 21.290 28.855 27.129 1.00 47.38 379 LEU A CA 1
ATOM 2960 C C . LEU A 1 379 ? 21.123 30.240 26.454 1.00 47.38 379 LEU A C 1
ATOM 2962 O O . LEU A 1 379 ? 20.439 30.349 25.437 1.00 47.38 379 LEU A O 1
ATOM 2966 N N . GLY A 1 380 ? 21.686 31.304 27.042 1.00 39.25 380 GLY A N 1
ATOM 2967 C CA . GLY A 1 380 ? 21.518 32.702 26.618 1.00 39.25 380 GLY A CA 1
ATOM 2968 C C . GLY A 1 380 ? 22.616 33.258 25.704 1.00 39.25 380 GLY A C 1
ATOM 2969 O O . GLY A 1 380 ? 22.440 34.345 25.154 1.00 39.25 380 GLY A O 1
ATOM 2970 N N . GLU A 1 381 ? 23.721 32.538 25.509 1.00 38.25 381 GLU A N 1
ATOM 2971 C CA . GLU A 1 381 ? 24.766 32.927 24.560 1.00 38.25 381 GLU A CA 1
ATOM 2972 C C . GLU A 1 381 ? 24.487 32.276 23.196 1.00 38.25 381 GLU A C 1
ATOM 2974 O O . GLU A 1 381 ? 24.649 31.072 23.004 1.00 38.25 381 GLU A O 1
ATOM 2979 N N . GLN A 1 382 ? 24.056 33.077 22.211 1.00 39.62 382 GLN A N 1
ATOM 2980 C CA . GLN A 1 382 ? 24.345 32.741 20.810 1.00 39.62 382 GLN A CA 1
ATOM 2981 C C . GLN A 1 382 ? 25.861 32.569 20.669 1.00 39.62 382 GLN A C 1
ATOM 2983 O O . GLN A 1 382 ? 26.562 33.322 21.340 1.00 39.62 382 GLN A O 1
ATOM 2988 N N . PRO A 1 383 ? 26.363 31.645 19.820 1.00 38.12 383 PRO A N 1
ATOM 2989 C CA . PRO A 1 383 ? 27.749 31.182 19.851 1.00 38.1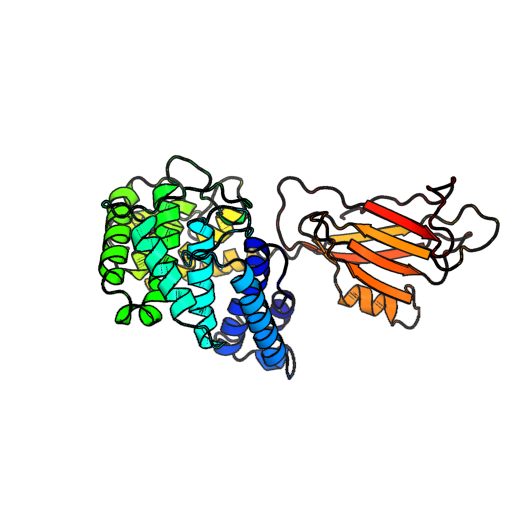2 383 PRO A CA 1
ATOM 2990 C C . PRO A 1 383 ? 28.721 32.363 19.868 1.00 38.12 383 PRO A C 1
ATOM 2992 O O . PRO A 1 383 ? 29.018 32.976 18.841 1.00 38.12 383 PRO A O 1
ATOM 2995 N N . THR A 1 384 ? 29.199 32.692 21.061 1.00 30.70 384 THR A N 1
ATOM 2996 C CA . THR A 1 384 ? 30.251 33.658 21.325 1.00 30.70 384 THR A CA 1
ATOM 2997 C C . THR A 1 384 ? 31.537 32.961 20.927 1.00 30.70 384 THR A C 1
ATOM 2999 O O . THR A 1 384 ? 32.122 32.217 21.697 1.00 30.70 384 THR A O 1
ATOM 3002 N N . SER A 1 385 ? 31.895 33.122 19.649 1.00 33.50 385 SER A N 1
ATOM 3003 C CA . SER A 1 385 ? 33.220 32.847 19.081 1.00 33.50 385 SER A CA 1
ATOM 3004 C C . SER A 1 385 ? 33.937 31.630 19.684 1.00 33.50 385 SER A C 1
ATOM 3006 O O . SER A 1 385 ? 34.836 31.799 20.501 1.00 33.50 385 SER A O 1
ATOM 3008 N N . GLY A 1 386 ? 33.577 30.410 19.269 1.00 38.69 386 GLY A N 1
ATOM 3009 C CA . GLY A 1 386 ? 34.402 29.242 19.600 1.00 38.69 386 GLY A CA 1
ATOM 3010 C C . GLY A 1 386 ? 33.954 27.903 19.048 1.00 38.69 386 GLY A C 1
ATOM 3011 O O . GLY A 1 386 ? 34.768 27.190 18.479 1.00 38.69 386 GLY A O 1
ATOM 3012 N N . LEU A 1 387 ? 32.666 27.581 19.111 1.00 35.66 387 LEU A N 1
ATOM 3013 C CA . LEU A 1 387 ? 32.186 26.279 18.645 1.00 35.66 387 LEU A CA 1
ATOM 3014 C C . LEU A 1 387 ? 31.851 26.338 17.148 1.00 35.66 387 LEU A C 1
ATOM 3016 O O . LEU A 1 387 ? 30.827 26.897 16.746 1.00 35.66 387 LEU A O 1
ATOM 3020 N N . ARG A 1 388 ? 32.726 25.776 16.307 1.00 36.78 388 ARG A N 1
ATOM 3021 C CA . ARG A 1 388 ? 32.417 25.462 14.904 1.00 36.78 388 ARG A CA 1
ATOM 3022 C C . ARG A 1 388 ? 32.056 23.983 14.803 1.00 36.78 388 ARG A C 1
ATOM 3024 O O . ARG A 1 388 ? 32.890 23.127 15.064 1.00 36.78 388 ARG A O 1
ATOM 3031 N N . SER A 1 389 ? 30.821 23.692 14.402 1.00 40.09 389 SER A N 1
ATOM 3032 C CA . SER A 1 389 ? 30.434 22.364 13.930 1.00 40.09 389 SER A CA 1
ATOM 3033 C C . SER A 1 389 ? 30.639 22.304 12.416 1.00 40.09 389 SER A C 1
ATOM 3035 O O . SER A 1 389 ? 30.135 23.154 11.675 1.00 40.09 389 SER A O 1
ATOM 3037 N N . GLU A 1 390 ? 31.381 21.309 11.927 1.00 39.34 390 GLU A N 1
ATOM 3038 C CA . GLU A 1 390 ? 31.264 20.941 10.516 1.00 39.34 390 GLU A CA 1
ATOM 3039 C C . GLU A 1 390 ? 29.929 20.211 10.330 1.00 39.34 390 GLU A C 1
ATOM 3041 O O . GLU A 1 390 ? 29.585 19.303 11.089 1.00 39.34 390 GLU A O 1
ATOM 3046 N N . GLY A 1 391 ? 29.13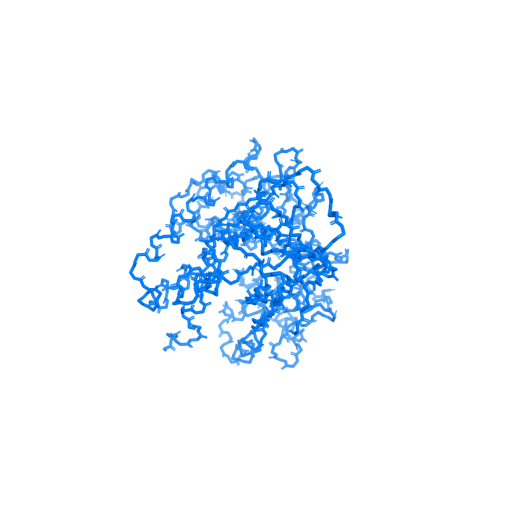7 20.652 9.348 1.00 39.62 391 GLY A N 1
ATOM 3047 C CA . GLY A 1 391 ? 27.856 20.021 9.037 1.00 39.62 391 GLY A CA 1
ATOM 3048 C C . GLY A 1 391 ? 28.020 18.527 8.724 1.00 39.62 391 GLY A C 1
ATOM 3049 O O . GLY A 1 391 ? 29.109 18.101 8.333 1.00 39.62 391 GLY A O 1
ATOM 3050 N N . PRO A 1 392 ? 26.950 17.727 8.867 1.00 42.97 392 PRO A N 1
ATOM 3051 C CA . PRO A 1 392 ? 27.008 16.288 8.637 1.00 42.97 392 PRO A CA 1
ATOM 3052 C C . PRO A 1 392 ? 27.581 15.984 7.246 1.00 42.97 392 PRO A C 1
ATOM 3054 O O . PRO A 1 392 ? 26.947 16.272 6.230 1.00 42.97 392 PRO A O 1
ATOM 3057 N N . LYS A 1 393 ? 28.785 15.402 7.197 1.00 39.28 393 LYS A N 1
ATOM 3058 C CA . LYS A 1 393 ? 29.339 14.827 5.968 1.00 39.28 393 LYS A CA 1
ATOM 3059 C C . LYS A 1 393 ? 28.791 13.416 5.838 1.00 39.28 393 LYS A C 1
ATOM 3061 O O . LYS A 1 393 ? 29.133 12.537 6.621 1.00 39.28 393 LYS A O 1
ATOM 3066 N N . VAL A 1 394 ? 27.915 13.240 4.861 1.00 38.59 394 VAL A N 1
ATOM 3067 C CA . VAL A 1 394 ? 27.479 11.928 4.396 1.00 38.59 394 VAL A CA 1
ATOM 3068 C C . VAL A 1 394 ? 28.615 11.385 3.528 1.00 38.59 394 VAL A C 1
ATOM 3070 O O . VAL A 1 394 ? 28.881 11.958 2.471 1.00 38.59 394 VAL A O 1
ATOM 3073 N N . LEU A 1 395 ? 29.340 10.379 4.022 1.00 32.56 395 LEU A N 1
ATOM 3074 C CA . LEU A 1 395 ? 30.368 9.662 3.257 1.00 32.56 395 LEU A CA 1
ATOM 3075 C C . LEU A 1 395 ? 29.758 8.502 2.478 1.00 32.56 395 LEU A C 1
ATOM 3077 O O . LEU A 1 395 ? 28.874 7.830 3.057 1.00 32.56 395 LEU A O 1
#

Foldseek 3Di:
DCLVLDQLCVLLVLLDQADFFLVRLLVSLQSLLVSLVVCVVNVRVVVVHPCSSVSSLVSNVNSLVRNVVQQDPQLAGDRHVPDDGWLLSLLSCLQRVLSCVVRDPDDLCSNQSSVVCQQPPAADPQLWGDTPGPRPPPVSLFPLPDPPQNRLLSLLSSLNSLLSCCVSCVVPDVCSVVSSVSSLVNNLVCQVVDDALLSLLSSLLSCLSVVNCDDPSVVSNQVCDDVLAWNDDPPRLVSGLVSLVSNLNSCVSVVVPVSNPSNSVVNVVSPDFPFWKWKKKKFAFQDPFWAAKKKKKKWDKQQKDFDVVLVVCCCDPPPNQFVDKDWDPPSPPSTIIIMTIGRIGHNVDIRMDMTTMTRRDDDPDTDFMDIDMDHPVCPPDDPPPGIDIDTTDGD